Protein AF-0000000079467558 (afdb_homodimer)

Organism: NCBI:txid2803784

Solvent-accessible surface area (backbone atoms only — not comparable to full-atom values): 20948 Å² total; per-residue (Å²): 132,79,83,80,76,78,68,90,58,80,79,69,74,75,30,45,35,38,38,36,33,33,41,66,62,46,46,54,68,55,23,50,56,36,30,35,72,69,37,78,58,75,27,34,48,46,48,50,64,64,58,57,64,15,48,36,72,75,31,59,70,25,78,44,13,40,29,78,41,82,45,75,54,93,88,34,64,20,31,44,80,46,73,17,66,58,40,50,26,51,54,54,7,47,52,42,19,52,38,30,25,29,74,42,65,33,26,35,35,33,34,44,70,51,67,47,71,67,56,52,51,48,47,51,61,62,38,62,91,46,56,70,43,40,33,37,43,36,59,56,68,72,56,26,50,52,42,41,62,70,66,64,82,60,72,79,21,38,34,67,52,33,58,74,36,43,59,58,94,60,83,58,80,41,77,43,58,41,78,80,43,54,41,61,54,49,19,50,53,52,29,66,75,67,72,76,132,78,81,78,75,77,67,88,57,80,78,69,72,76,29,44,35,39,37,36,33,34,41,63,62,45,47,54,70,56,22,50,55,36,29,37,72,69,38,79,59,74,26,34,50,45,47,49,64,63,59,58,64,15,47,33,73,75,31,60,69,25,78,46,15,40,30,77,41,84,43,74,54,93,89,33,66,19,29,43,81,45,72,17,66,57,40,50,26,51,53,54,6,47,52,43,18,52,39,30,25,30,75,43,64,33,25,35,36,32,35,45,72,50,66,47,70,67,55,52,51,47,46,52,61,63,39,63,91,45,55,67,42,39,32,37,44,38,59,57,67,72,56,26,50,52,42,39,61,70,66,63,84,62,71,76,22,38,36,66,53,32,56,75,37,43,58,58,92,62,82,58,78,41,76,44,58,41,78,80,44,52,40,61,54,49,19,50,54,51,30,66,76,67,72,74

Secondary structure (DSSP, 8-state):
---------------EEEEEE--TTSSHHHHHHHHHHH-SS-EEEEEHHHHHTTS-GGGBTSTTSEEEEEEEETTEEEEEEEE-HHHHHHHHHHHHHHHHHHHTT-EEEEEE----HHHHHHHHHHTTTSEEEEEEEE--HHHHHHHHHHH-SS-TTHHHHHHTTSSTT---SEEEETTSS-HHHHHHHHHHHHT-/---------------EEEEEE--TTSSHHHHHHHHHHH-SS-EEEEEHHHHHTTS-GGGBTSTTSEEEEEEEETTEEEEEEEE-HHHHHHHHHHHHHHHHHHHTT-EEEEEE----HHHHHHHHHHTTTSEEEEEEEE--HHHHHHHHHHH-SS-TTHHHHHHTTSSTT---SEEEETTSS-HHHHHHHHHHHHT-

InterPro domains:
  IPR012853 Chloramphenicol phosphotransferase-like [PF07931] (15-193)
  IPR012853 Chloramphenicol phosphotransferase-like [PIRSF007531] (11-194)
  IPR027417 P-loop containing nucleoside triphosphate hydrolase [G3DSA:3.40.50.300] (13-193)
  IPR027417 P-loop containing nucleoside triphosphate hydrolase [SSF52540] (16-156)

Structure (mmCIF, N/CA/C/O backbone):
data_AF-0000000079467558-model_v1
#
loop_
_entity.id
_entity.type
_entity.pdbx_description
1 polymer 'AAA family ATPase'
#
loop_
_atom_site.group_PDB
_atom_site.id
_atom_site.type_symbol
_atom_site.label_atom_id
_atom_site.label_alt_id
_atom_site.label_comp_id
_atom_site.label_asym_id
_atom_site.label_entity_id
_atom_site.label_seq_id
_atom_site.pdbx_PDB_ins_code
_atom_site.Cartn_x
_atom_site.Cartn_y
_atom_site.Cartn_z
_atom_site.occupancy
_atom_site.B_iso_or_equiv
_atom_site.auth_seq_id
_atom_site.auth_comp_id
_atom_site.auth_asym_id
_atom_site.auth_atom_id
_atom_site.pdbx_PDB_model_num
ATOM 1 N N . MET A 1 1 ? -13.273 -10.57 45.125 1 27.06 1 MET A N 1
ATOM 2 C CA . MET A 1 1 ? -14.039 -10.391 43.906 1 27.06 1 MET A CA 1
ATOM 3 C C . MET A 1 1 ? -13.133 -10.523 42.688 1 27.06 1 MET A C 1
ATOM 5 O O . MET A 1 1 ? -12.117 -9.828 42.594 1 27.06 1 MET A O 1
ATOM 9 N N . ALA A 1 2 ? -13.188 -11.695 42.031 1 32.03 2 ALA A N 1
ATOM 10 C CA . ALA A 1 2 ? -12.211 -12.109 41.031 1 32.03 2 ALA A CA 1
ATOM 11 C C . ALA A 1 2 ? -12.188 -11.148 39.844 1 32.03 2 ALA A C 1
ATOM 13 O O . ALA A 1 2 ? -13.234 -10.648 39.438 1 32.03 2 ALA A O 1
ATOM 14 N N . PRO A 1 3 ? -11.094 -10.562 39.406 1 28.88 3 PRO A N 1
ATOM 15 C CA . PRO A 1 3 ? -11.125 -9.477 38.406 1 28.88 3 PRO A CA 1
ATOM 16 C C . PRO A 1 3 ? -11.773 -9.883 37.094 1 28.88 3 PRO A C 1
ATOM 18 O O . PRO A 1 3 ? -11.734 -11.062 36.719 1 28.88 3 PRO A O 1
ATOM 21 N N . VAL A 1 4 ? -12.914 -9.32 36.594 1 28.91 4 VAL A N 1
ATOM 22 C CA . VAL A 1 4 ? -13.703 -9.531 35.375 1 28.91 4 VAL A CA 1
ATOM 23 C C . VAL A 1 4 ? -12.82 -9.367 34.156 1 28.91 4 VAL A C 1
ATOM 25 O O . VAL A 1 4 ? -12.148 -8.344 34 1 28.91 4 VAL A O 1
ATOM 28 N N . GLU A 1 5 ? -12.188 -10.398 33.5 1 32.56 5 GLU A N 1
ATOM 29 C CA . GLU A 1 5 ? -11.5 -10.477 32.219 1 32.56 5 GLU A CA 1
ATOM 30 C C . GLU A 1 5 ? -12.312 -9.812 31.125 1 32.56 5 GLU A C 1
ATOM 32 O O . GLU A 1 5 ? -13.461 -10.18 30.891 1 32.56 5 GLU A O 1
ATOM 37 N N . VAL A 1 6 ? -12.266 -8.586 30.969 1 29.3 6 VAL A N 1
ATOM 38 C CA . VAL A 1 6 ? -12.953 -7.895 29.875 1 29.3 6 VAL A CA 1
ATOM 39 C C . VAL A 1 6 ? -12.766 -8.672 28.578 1 29.3 6 VAL A C 1
ATOM 41 O O . VAL A 1 6 ? -11.641 -8.852 28.109 1 29.3 6 VAL A O 1
ATOM 44 N N . SER A 1 7 ? -13.508 -9.75 28.234 1 31.69 7 SER A N 1
ATOM 45 C CA . SER A 1 7 ? -13.75 -10.453 26.984 1 31.69 7 SER A CA 1
ATOM 46 C C . SER A 1 7 ? -13.844 -9.477 25.812 1 31.69 7 SER A C 1
ATOM 48 O O . SER A 1 7 ? -14.797 -8.695 25.719 1 31.69 7 SER A O 1
ATOM 50 N N . THR A 1 8 ? -12.953 -8.516 25.625 1 35.88 8 THR A N 1
ATOM 51 C CA . THR A 1 8 ? -13.016 -7.727 24.406 1 35.88 8 THR A CA 1
ATOM 52 C C . THR A 1 8 ? -13.625 -8.539 23.266 1 35.88 8 THR A C 1
ATOM 54 O O . THR A 1 8 ? -12.906 -9.094 22.438 1 35.88 8 THR A O 1
ATOM 57 N N . LYS A 1 9 ? -14.539 -9.539 23.344 1 32.41 9 LYS A N 1
ATOM 58 C CA . LYS A 1 9 ? -15.375 -10.648 22.891 1 32.41 9 LYS A CA 1
ATOM 59 C C . LYS A 1 9 ? -16.25 -10.25 21.703 1 32.41 9 LYS A C 1
ATOM 61 O O . LYS A 1 9 ? -17.234 -10.922 21.391 1 32.41 9 LYS A O 1
ATOM 66 N N . LEU A 1 10 ? -16.562 -8.93 21.422 1 36.34 10 LEU A N 1
ATOM 67 C CA . LEU A 1 10 ? -17.578 -8.828 20.391 1 36.34 10 LEU A CA 1
ATOM 68 C C . LEU A 1 10 ? -17.234 -9.727 19.203 1 36.34 10 LEU A C 1
ATOM 70 O O . LEU A 1 10 ? -16.078 -9.758 18.766 1 36.34 10 LEU A O 1
ATOM 74 N N . GLY A 1 11 ? -17.922 -10.805 18.703 1 42.41 11 GLY A N 1
ATOM 75 C CA . GLY A 1 11 ? -18.047 -11.836 17.688 1 42.41 11 GLY A CA 1
ATOM 76 C C . GLY A 1 11 ? -17.5 -11.406 16.344 1 42.41 11 GLY A C 1
ATOM 77 O O . GLY A 1 11 ? -18 -11.844 15.297 1 42.41 11 GLY A O 1
ATOM 78 N N . ALA A 1 12 ? -16.906 -10.289 16.25 1 55.78 12 ALA A N 1
ATOM 79 C CA . ALA A 1 12 ? -16.562 -9.812 14.922 1 55.78 12 ALA A CA 1
ATOM 80 C C . ALA A 1 12 ? -15.812 -10.883 14.125 1 55.78 12 ALA A C 1
ATOM 82 O O . ALA A 1 12 ? -14.977 -11.602 14.672 1 55.78 12 ALA A O 1
ATOM 83 N N . MET A 1 13 ? -16.516 -11.461 13.133 1 65.31 13 MET A N 1
ATOM 84 C CA . MET A 1 13 ? -15.977 -12.453 12.203 1 65.31 13 MET A CA 1
ATOM 85 C C . MET A 1 13 ? -14.516 -12.156 11.875 1 65.31 13 MET A C 1
ATOM 87 O O . MET A 1 13 ? -14.141 -11.008 11.656 1 65.31 13 MET A O 1
ATOM 91 N N . PRO A 1 14 ? -13.664 -13.078 12.32 1 85.75 14 PRO A N 1
ATOM 92 C CA . PRO A 1 14 ? -12.258 -12.891 11.938 1 85.75 14 PRO A CA 1
ATOM 93 C C . PRO A 1 14 ? -12.102 -12.414 10.5 1 85.75 14 PRO A C 1
ATOM 95 O O . PRO A 1 14 ? -12.938 -12.711 9.648 1 85.75 14 PRO A O 1
ATOM 98 N N . ALA A 1 15 ? -11.141 -11.562 10.297 1 93.56 15 ALA A N 1
ATOM 99 C CA . ALA A 1 15 ? -10.867 -11.039 8.961 1 93.56 15 ALA A CA 1
ATOM 100 C C . ALA A 1 15 ? -10.625 -12.18 7.969 1 93.56 15 ALA A C 1
ATOM 102 O O . ALA A 1 15 ? -9.953 -13.164 8.289 1 93.56 15 ALA A O 1
ATOM 103 N N . GLN A 1 16 ? -11.242 -12.086 6.871 1 95.56 16 GLN A N 1
ATOM 104 C CA . GLN A 1 16 ? -10.992 -12.992 5.754 1 95.56 16 GLN A CA 1
ATOM 105 C C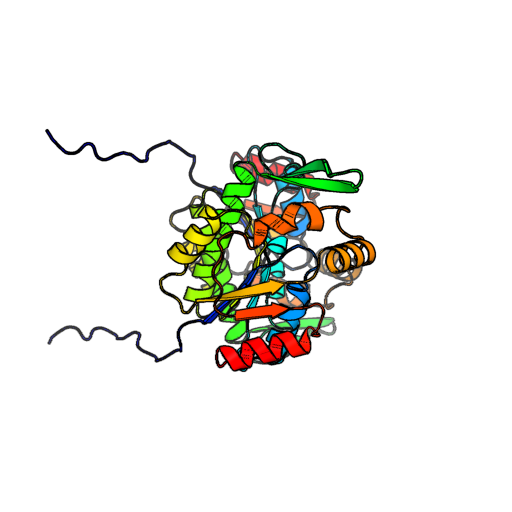 . GLN A 1 16 ? -9.93 -12.43 4.812 1 95.56 16 GLN A C 1
ATOM 107 O O . GLN A 1 16 ? -9.977 -11.25 4.449 1 95.56 16 GLN A O 1
ATOM 112 N N . ILE A 1 17 ? -8.961 -13.359 4.477 1 98.44 17 ILE A N 1
ATOM 113 C CA . ILE A 1 17 ? -7.902 -12.969 3.553 1 98.44 17 ILE A CA 1
ATOM 114 C C . ILE A 1 17 ? -7.914 -13.898 2.338 1 98.44 17 ILE A C 1
ATOM 116 O O . ILE A 1 17 ? -7.82 -15.117 2.477 1 98.44 17 ILE A O 1
ATOM 120 N N . ILE A 1 18 ? -8.078 -13.312 1.15 1 98.69 18 ILE A N 1
ATOM 121 C CA . ILE A 1 18 ? -7.969 -14.047 -0.107 1 98.69 18 ILE A CA 1
ATOM 122 C C . ILE A 1 18 ? -6.672 -13.664 -0.812 1 98.69 18 ILE A C 1
ATOM 124 O O . ILE A 1 18 ? -6.414 -12.484 -1.059 1 98.69 18 ILE A O 1
ATOM 128 N N . ILE A 1 19 ? -5.848 -14.609 -1.122 1 98.75 19 ILE A N 1
ATOM 129 C CA . ILE A 1 19 ? -4.613 -14.383 -1.869 1 98.75 19 ILE A CA 1
ATOM 130 C C . ILE A 1 19 ? -4.777 -14.891 -3.301 1 98.75 19 ILE A C 1
ATOM 132 O O . ILE A 1 19 ? -4.996 -16.078 -3.525 1 98.75 19 ILE A O 1
ATOM 136 N N . LEU A 1 20 ? -4.719 -14 -4.238 1 98.88 20 LEU A N 1
ATOM 137 C CA . LEU A 1 20 ? -4.672 -14.344 -5.656 1 98.88 20 LEU A CA 1
ATOM 138 C C . LEU A 1 20 ? -3.229 -14.477 -6.133 1 98.88 20 LEU A C 1
ATOM 140 O O . LEU A 1 20 ? -2.459 -13.516 -6.078 1 98.88 20 LEU A O 1
ATOM 144 N N . ASN A 1 21 ? -2.877 -15.664 -6.566 1 98.69 21 ASN A N 1
ATOM 145 C CA . ASN A 1 21 ? -1.558 -15.914 -7.133 1 98.69 21 ASN A CA 1
ATOM 146 C C . ASN A 1 21 ? -1.646 -16.297 -8.609 1 98.69 21 ASN A C 1
ATOM 148 O O . ASN A 1 21 ? -2.549 -17.031 -9.008 1 98.69 21 ASN A O 1
ATOM 152 N N . GLY A 1 22 ? -0.788 -15.789 -9.398 1 98.25 22 GLY A N 1
ATOM 153 C CA . GLY A 1 22 ? -0.734 -16.078 -10.82 1 98.25 22 GLY A CA 1
ATOM 154 C C . GLY A 1 22 ? 0.3 -15.25 -11.562 1 98.25 22 GLY A C 1
ATOM 155 O O . GLY A 1 22 ? 0.778 -14.242 -11.039 1 98.25 22 GLY A O 1
ATOM 156 N N . VAL A 1 23 ? 0.539 -15.719 -12.773 1 96.62 23 VAL A N 1
ATOM 157 C CA . VAL A 1 23 ? 1.509 -15.07 -13.656 1 96.62 23 VAL A CA 1
ATOM 158 C C . VAL A 1 23 ? 1.012 -13.68 -14.039 1 96.62 23 VAL A C 1
ATOM 160 O O . VAL A 1 23 ? -0.193 -13.422 -14.016 1 96.62 23 VAL A O 1
ATOM 163 N N . GLY A 1 24 ? 2.025 -12.742 -14.297 1 95.5 24 GLY A N 1
ATOM 164 C CA . GLY A 1 24 ? 1.641 -11.445 -14.82 1 95.5 24 GLY A CA 1
ATOM 165 C C . GLY A 1 24 ? 0.683 -11.531 -15.992 1 95.5 24 GLY A C 1
ATOM 166 O O . GLY A 1 24 ? 0.851 -12.375 -16.875 1 95.5 24 GLY A O 1
ATOM 167 N N . SER A 1 25 ? -0.364 -10.641 -15.969 1 96.19 25 SER A N 1
ATOM 168 C CA . SER A 1 25 ? -1.334 -10.508 -17.047 1 96.19 25 SER A CA 1
ATOM 169 C C . SER A 1 25 ? -2.375 -11.625 -17 1 96.19 25 SER A C 1
ATOM 171 O O . SER A 1 25 ? -3.174 -11.773 -17.922 1 96.19 25 SER A O 1
ATOM 173 N N . VAL A 1 26 ? -2.422 -12.414 -15.906 1 97.88 26 VAL A N 1
ATOM 174 C CA . VAL A 1 26 ? -3.354 -13.531 -15.812 1 97.88 26 VAL A CA 1
ATOM 175 C C . VAL A 1 26 ? -4.734 -13.023 -15.398 1 97.88 26 VAL A C 1
ATOM 177 O O . VAL A 1 26 ? -5.723 -13.758 -15.492 1 97.88 26 VAL A O 1
ATOM 180 N N . GLY A 1 27 ? -4.828 -11.789 -14.805 1 97.62 27 GLY A N 1
ATOM 181 C CA . GLY A 1 27 ? -6.113 -11.211 -14.445 1 97.62 27 GLY A CA 1
ATOM 182 C C . GLY A 1 27 ? -6.289 -11.031 -12.953 1 97.62 27 GLY A C 1
ATOM 183 O O . GLY A 1 27 ? -7.418 -10.961 -12.461 1 97.62 27 GLY A O 1
ATOM 184 N N . LYS A 1 28 ? -5.273 -10.953 -12.172 1 98.5 28 LYS A N 1
ATOM 185 C CA . LYS A 1 28 ? -5.344 -10.836 -10.719 1 98.5 28 LYS A CA 1
ATOM 186 C C . LYS A 1 28 ? -6.027 -9.531 -10.312 1 98.5 28 LYS A C 1
ATOM 188 O O . LYS A 1 28 ? -6.984 -9.547 -9.539 1 98.5 28 LYS A O 1
ATOM 193 N N . THR A 1 29 ? -5.559 -8.406 -10.891 1 97.62 29 THR A N 1
ATOM 194 C CA . THR A 1 29 ? -6.082 -7.094 -10.531 1 97.62 29 THR A CA 1
ATOM 195 C C . THR A 1 29 ? -7.555 -6.977 -10.906 1 97.62 29 THR A C 1
ATOM 197 O O . THR A 1 29 ? -8.375 -6.531 -10.102 1 97.62 29 THR A O 1
ATOM 200 N N . SER A 1 30 ? -7.891 -7.398 -12.133 1 98 30 SER A N 1
ATOM 201 C CA . SER A 1 30 ? -9.273 -7.344 -12.594 1 98 30 SER A CA 1
ATOM 202 C C . SER A 1 30 ? -10.18 -8.219 -11.727 1 98 30 SER A C 1
ATOM 204 O O . SER A 1 30 ? -11.305 -7.824 -11.398 1 98 30 SER A O 1
ATOM 206 N N . THR A 1 31 ? -9.688 -9.367 -11.375 1 98.75 31 THR A N 1
ATOM 207 C CA . THR A 1 31 ? -10.461 -10.266 -10.523 1 98.75 31 THR A CA 1
ATOM 208 C C . THR A 1 31 ? -10.664 -9.648 -9.141 1 98.75 31 THR A C 1
ATOM 210 O O . THR A 1 31 ? -11.766 -9.711 -8.586 1 98.75 31 THR A O 1
ATOM 213 N N . ALA A 1 32 ? -9.625 -9.102 -8.562 1 98.75 32 ALA A N 1
ATOM 214 C CA . ALA A 1 32 ? -9.711 -8.461 -7.254 1 98.75 32 ALA A CA 1
ATOM 215 C C . ALA A 1 32 ? -10.766 -7.352 -7.258 1 98.75 32 ALA A C 1
ATOM 217 O O . ALA A 1 32 ? -11.602 -7.277 -6.355 1 98.75 32 ALA A O 1
ATOM 218 N N . ARG A 1 33 ? -10.766 -6.531 -8.273 1 98.25 33 ARG A N 1
ATOM 219 C CA . ARG A 1 33 ? -11.711 -5.422 -8.375 1 98.25 33 ARG A CA 1
ATOM 220 C C . ARG A 1 33 ? -13.141 -5.93 -8.516 1 98.25 33 ARG A C 1
ATOM 222 O O . ARG A 1 33 ? -14.062 -5.379 -7.914 1 98.25 33 ARG A O 1
ATOM 229 N N . ALA A 1 34 ? -13.25 -6.953 -9.352 1 98.69 34 ALA A N 1
ATOM 230 C CA . ALA A 1 34 ? -14.57 -7.547 -9.523 1 98.69 34 ALA A CA 1
ATOM 231 C C . ALA A 1 34 ? -15.094 -8.109 -8.203 1 98.69 34 ALA A C 1
ATOM 233 O O . ALA A 1 34 ? -16.281 -7.957 -7.879 1 98.69 34 ALA A O 1
ATOM 234 N N . LEU A 1 35 ? -14.227 -8.773 -7.457 1 98.62 35 LEU A N 1
ATOM 235 C CA . LEU A 1 35 ? -14.633 -9.352 -6.18 1 98.62 35 LEU A CA 1
ATOM 236 C C . LEU A 1 35 ? -15.039 -8.258 -5.195 1 98.62 35 LEU A C 1
ATOM 238 O O . LEU A 1 35 ? -15.992 -8.422 -4.434 1 98.62 35 LEU A O 1
ATOM 242 N N . GLN A 1 36 ? -14.328 -7.137 -5.156 1 98.19 36 GLN A N 1
ATOM 243 C CA . GLN A 1 36 ? -14.664 -6 -4.305 1 98.19 36 GLN A CA 1
ATOM 244 C C . GLN A 1 36 ? -16.094 -5.543 -4.535 1 98.19 36 GLN A C 1
ATOM 246 O O . GLN A 1 36 ? -16.75 -5.043 -3.619 1 98.19 36 GLN A O 1
ATOM 251 N N . GLN A 1 37 ? -16.578 -5.742 -5.727 1 97.38 37 GLN A N 1
ATOM 252 C CA . GLN A 1 37 ? -17.891 -5.215 -6.113 1 97.38 37 GLN A CA 1
ATOM 253 C C . GLN A 1 37 ? -19.016 -6.105 -5.594 1 97.38 37 GLN A C 1
ATOM 255 O O . GLN A 1 37 ? -20.125 -5.629 -5.34 1 97.38 37 GLN A O 1
ATOM 260 N N . ILE A 1 38 ? -18.719 -7.336 -5.441 1 97.31 38 ILE A N 1
ATOM 261 C CA . ILE A 1 38 ? -19.844 -8.227 -5.234 1 97.31 38 ILE A CA 1
ATOM 262 C C . ILE A 1 38 ? -19.781 -8.82 -3.828 1 97.31 38 ILE A C 1
ATOM 264 O O . ILE A 1 38 ? -20.75 -9.414 -3.352 1 97.31 38 ILE A O 1
ATOM 268 N N . CYS A 1 39 ? -18.672 -8.703 -3.139 1 95.44 39 CYS A N 1
ATOM 269 C CA . CYS A 1 39 ? -18.547 -9.281 -1.806 1 95.44 39 CYS A CA 1
ATOM 270 C C . CYS A 1 39 ? -19.469 -8.586 -0.815 1 95.44 39 CYS A C 1
ATOM 272 O O . CYS A 1 39 ? -19.672 -7.371 -0.901 1 95.44 39 CYS A O 1
ATOM 274 N N . ALA A 1 40 ? -19.938 -9.344 0.159 1 91.69 40 ALA A N 1
ATOM 275 C CA . ALA A 1 40 ? -20.875 -8.82 1.147 1 91.69 40 ALA A CA 1
ATOM 276 C C . ALA A 1 40 ? -20.203 -7.809 2.064 1 91.69 40 ALA A C 1
ATOM 278 O O . ALA A 1 40 ? -20.828 -6.844 2.504 1 91.69 40 ALA A O 1
ATOM 279 N N . HIS A 1 41 ? -19 -8.07 2.402 1 93.75 41 HIS A N 1
ATOM 280 C CA . HIS A 1 41 ? -18.219 -7.129 3.199 1 93.75 41 HIS A CA 1
ATOM 281 C C . HIS A 1 41 ? -17.172 -6.43 2.348 1 93.75 41 HIS A C 1
ATOM 283 O O . HIS A 1 41 ? -16.672 -7.004 1.373 1 93.75 41 HIS A O 1
ATOM 289 N N . PRO A 1 42 ? -16.812 -5.207 2.73 1 96.5 42 PRO A N 1
ATOM 290 C CA . PRO A 1 42 ? -15.766 -4.516 1.981 1 96.5 42 PRO A CA 1
ATOM 291 C C . PRO A 1 42 ? -14.414 -5.215 2.08 1 96.5 42 PRO A C 1
ATOM 293 O O . PRO A 1 42 ? -13.977 -5.574 3.176 1 96.5 42 PRO A O 1
ATOM 296 N N . LEU A 1 43 ? -13.82 -5.43 0.976 1 98.06 43 LEU A N 1
ATOM 297 C CA . LEU A 1 43 ? -12.477 -5.992 0.884 1 98.06 43 LEU A CA 1
ATOM 298 C C . LEU A 1 43 ? -11.469 -4.918 0.502 1 98.06 43 LEU A C 1
ATOM 300 O O . LEU A 1 43 ? -11.656 -4.203 -0.485 1 98.06 43 LEU A O 1
ATOM 304 N N . LEU A 1 44 ? -10.43 -4.773 1.294 1 98.69 44 LEU A N 1
ATOM 305 C CA . LEU A 1 44 ? -9.305 -3.975 0.817 1 98.69 44 LEU A CA 1
ATOM 306 C C . LEU A 1 44 ? -8.492 -4.746 -0.216 1 98.69 44 LEU A C 1
ATOM 308 O O . LEU A 1 44 ? -8.188 -5.926 -0.02 1 98.69 44 LEU A O 1
ATOM 312 N N . HIS A 1 45 ? -8.203 -4.125 -1.313 1 98.81 45 HIS A N 1
ATOM 313 C CA . HIS A 1 45 ? -7.316 -4.715 -2.312 1 98.81 45 HIS A CA 1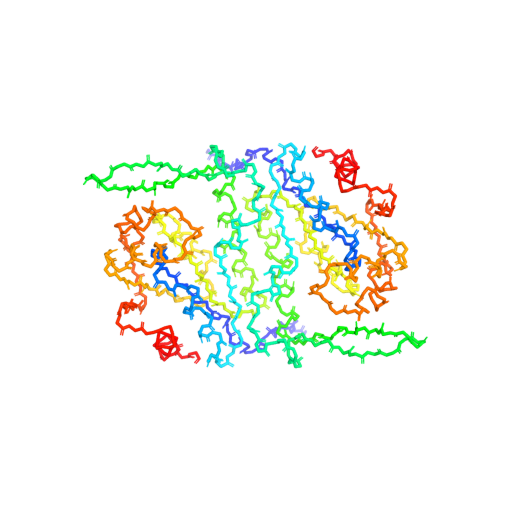
ATOM 314 C C . HIS A 1 45 ? -5.859 -4.352 -2.045 1 98.81 45 HIS A C 1
ATOM 316 O O . HIS A 1 45 ? -5.473 -3.189 -2.18 1 98.81 45 HIS A O 1
ATOM 322 N N . VAL A 1 46 ? -5.07 -5.309 -1.659 1 98.75 46 VAL A N 1
ATOM 323 C CA . VAL A 1 46 ? -3.639 -5.145 -1.441 1 98.75 46 VAL A CA 1
ATOM 324 C C . VAL A 1 46 ? -2.865 -5.738 -2.617 1 98.75 46 VAL A C 1
ATOM 326 O O . VAL A 1 46 ? -2.816 -6.957 -2.783 1 98.75 46 VAL A O 1
ATOM 329 N N . SER A 1 47 ? -2.25 -4.883 -3.359 1 98.25 47 SER A N 1
ATOM 330 C CA . SER A 1 47 ? -1.515 -5.32 -4.539 1 98.25 47 SER A CA 1
ATOM 331 C C . SER A 1 47 ? -0.01 -5.297 -4.293 1 98.25 47 SER A C 1
ATOM 333 O O . SER A 1 47 ? 0.524 -4.32 -3.768 1 98.25 47 SER A O 1
ATOM 335 N N . MET A 1 48 ? 0.656 -6.352 -4.641 1 97.12 48 MET A N 1
ATOM 336 C CA . MET A 1 48 ? 2.113 -6.383 -4.559 1 97.12 48 MET A CA 1
ATOM 337 C C . MET A 1 48 ? 2.729 -5.195 -5.289 1 97.12 48 MET A C 1
ATOM 339 O O . MET A 1 48 ? 3.689 -4.594 -4.809 1 97.12 48 MET A O 1
ATOM 343 N N . ASP A 1 49 ? 2.176 -4.766 -6.387 1 94.69 49 ASP A N 1
ATOM 344 C CA . ASP A 1 49 ? 2.699 -3.656 -7.176 1 94.69 49 ASP A CA 1
ATOM 345 C C . ASP A 1 49 ? 2.67 -2.354 -6.383 1 94.69 49 ASP A C 1
ATOM 347 O O . ASP A 1 49 ? 3.543 -1.499 -6.543 1 94.69 49 ASP A O 1
ATOM 351 N N . ALA A 1 50 ? 1.652 -2.197 -5.559 1 96.62 50 ALA A N 1
ATOM 352 C CA . ALA A 1 50 ? 1.578 -1 -4.727 1 96.62 50 ALA A CA 1
ATOM 353 C C . ALA A 1 50 ? 2.764 -0.923 -3.768 1 96.62 50 ALA A C 1
ATOM 355 O O . ALA A 1 50 ? 3.24 0.168 -3.447 1 96.62 50 ALA A O 1
ATOM 356 N N . PHE A 1 51 ? 3.211 -2.043 -3.293 1 97.81 51 PHE A N 1
ATOM 357 C CA . PHE A 1 51 ? 4.355 -2.066 -2.391 1 97.81 51 PHE A CA 1
ATOM 358 C C . PHE A 1 51 ? 5.656 -1.888 -3.162 1 97.81 51 PHE A C 1
ATOM 360 O O . PHE A 1 51 ? 6.609 -1.291 -2.654 1 97.81 51 PHE A O 1
ATOM 367 N N . LEU A 1 52 ? 5.73 -2.404 -4.414 1 96.31 52 LEU A N 1
ATOM 368 C CA . LEU A 1 52 ? 6.875 -2.113 -5.273 1 96.31 52 LEU A CA 1
ATOM 369 C C . LEU A 1 52 ? 7.012 -0.612 -5.504 1 96.31 52 LEU A C 1
ATOM 371 O O . LEU A 1 52 ? 8.125 -0.084 -5.523 1 96.31 52 LEU A O 1
ATOM 375 N N . ASP A 1 53 ? 5.895 -0.017 -5.586 1 96.25 53 ASP A N 1
ATOM 376 C CA . ASP A 1 53 ? 5.879 1.414 -5.875 1 96.25 53 ASP A CA 1
ATOM 377 C C . ASP A 1 53 ? 6.406 2.219 -4.691 1 96.25 53 ASP A C 1
ATOM 379 O O . ASP A 1 53 ? 6.699 3.408 -4.824 1 96.25 53 ASP A O 1
ATOM 383 N N . MET A 1 54 ? 6.52 1.621 -3.57 1 98.38 54 MET A N 1
ATOM 384 C CA . MET A 1 54 ? 7.062 2.311 -2.402 1 98.38 54 MET A CA 1
ATOM 385 C C . MET A 1 54 ? 8.578 2.447 -2.508 1 98.38 54 MET A C 1
ATOM 387 O O . MET A 1 54 ? 9.18 3.279 -1.828 1 98.38 54 MET A O 1
ATOM 391 N N . LEU A 1 55 ? 9.227 1.593 -3.295 1 98.06 55 LEU A N 1
ATOM 392 C CA . LEU A 1 55 ? 10.68 1.59 -3.416 1 98.06 55 LEU A CA 1
ATOM 393 C C . LEU A 1 55 ? 11.172 2.873 -4.074 1 98.06 55 LEU A C 1
ATOM 395 O O . LEU A 1 55 ? 10.516 3.408 -4.973 1 98.06 55 LEU A O 1
ATOM 399 N N . PRO A 1 56 ? 12.367 3.34 -3.641 1 97.44 56 PRO A N 1
ATOM 400 C CA . PRO A 1 56 ? 12.984 4.41 -4.43 1 97.44 56 PRO A CA 1
ATOM 401 C C . PRO A 1 56 ? 13.219 4.012 -5.883 1 97.44 56 PRO A C 1
ATOM 403 O O . PRO A 1 56 ? 13.594 2.869 -6.16 1 97.44 56 PRO A O 1
ATOM 406 N N . PRO A 1 57 ? 13 4.941 -6.719 1 95.5 57 PRO A N 1
ATOM 407 C CA . PRO A 1 57 ? 13.227 4.637 -8.133 1 95.5 57 PRO A CA 1
ATOM 408 C C . PRO A 1 57 ? 14.609 4.035 -8.391 1 95.5 57 PRO A C 1
ATOM 410 O O . PRO A 1 57 ? 14.75 3.166 -9.258 1 95.5 57 PRO A O 1
ATOM 413 N N . ALA A 1 58 ? 15.586 4.406 -7.641 1 96.25 58 ALA A N 1
ATOM 414 C CA . ALA A 1 58 ? 16.969 3.957 -7.832 1 96.25 58 ALA A CA 1
ATOM 415 C C . ALA A 1 58 ? 17.094 2.461 -7.562 1 96.25 58 ALA A C 1
ATOM 417 O O . ALA A 1 58 ? 18.109 1.851 -7.906 1 96.25 58 ALA A O 1
ATOM 418 N N . MET A 1 59 ? 16.078 1.874 -6.934 1 97.19 59 MET A N 1
ATOM 419 C CA . MET A 1 59 ? 16.141 0.457 -6.59 1 97.19 59 MET A CA 1
ATOM 420 C C . MET A 1 59 ? 15.766 -0.412 -7.785 1 97.19 59 MET A C 1
ATOM 422 O O . MET A 1 59 ? 15.984 -1.624 -7.773 1 97.19 59 MET A O 1
ATOM 426 N N . PHE A 1 60 ? 15.172 0.198 -8.797 1 95.5 60 PHE A N 1
ATOM 427 C CA . PHE A 1 60 ? 14.883 -0.519 -10.031 1 95.5 60 PHE A CA 1
ATOM 428 C C . PHE A 1 60 ? 16.109 -0.561 -10.93 1 95.5 60 PHE A C 1
ATOM 430 O O . PHE A 1 60 ? 16.609 0.482 -11.359 1 95.5 60 PHE A O 1
ATOM 437 N N . GLY A 1 61 ? 16.578 -1.713 -11.172 1 95.19 61 GLY A N 1
ATOM 438 C CA . GLY A 1 61 ? 17.812 -1.896 -11.93 1 95.19 61 GLY A CA 1
ATOM 439 C C . GLY A 1 61 ? 19.047 -1.996 -11.055 1 95.19 61 GLY A C 1
ATOM 440 O O . GLY A 1 61 ? 20.156 -2.135 -11.555 1 95.19 61 GLY A O 1
ATOM 441 N N . HIS A 1 62 ? 18.812 -1.898 -9.766 1 96.19 62 HIS A N 1
ATOM 442 C CA . HIS A 1 62 ? 19.906 -1.987 -8.805 1 96.19 62 HIS A CA 1
ATOM 443 C C . HIS A 1 62 ? 19.984 -3.377 -8.188 1 96.19 62 HIS A C 1
ATOM 445 O O . HIS A 1 62 ? 18.953 -3.982 -7.879 1 96.19 62 HIS A O 1
ATOM 451 N N . ALA A 1 63 ? 21.156 -3.852 -7.855 1 96.38 63 ALA A N 1
ATOM 452 C CA . ALA A 1 63 ? 21.375 -5.199 -7.336 1 96.38 63 ALA A CA 1
ATOM 453 C C . ALA A 1 63 ? 20.688 -5.383 -5.984 1 96.38 63 ALA A C 1
ATOM 455 O O . ALA A 1 63 ? 20.266 -6.488 -5.641 1 96.38 63 ALA A O 1
ATOM 456 N N . ASP A 1 64 ? 20.516 -4.289 -5.234 1 96.69 64 ASP A N 1
ATOM 457 C CA . ASP A 1 64 ? 19.859 -4.379 -3.93 1 96.69 64 ASP A CA 1
ATOM 458 C C . ASP A 1 64 ? 18.344 -4.352 -4.066 1 96.69 64 ASP A C 1
ATOM 460 O O . ASP A 1 64 ? 17.625 -4.664 -3.117 1 96.69 64 ASP A O 1
ATOM 464 N N . GLY A 1 65 ? 17.922 -3.865 -5.219 1 97.69 65 GLY A N 1
ATOM 465 C CA . GLY A 1 65 ? 16.5 -3.711 -5.473 1 97.69 65 GLY A CA 1
ATOM 466 C C . GLY A 1 65 ? 15.945 -4.77 -6.41 1 97.69 65 GLY A C 1
ATOM 467 O O . GLY A 1 65 ? 16.078 -5.965 -6.156 1 97.69 65 GLY A O 1
ATOM 468 N N . LEU A 1 66 ? 15.422 -4.406 -7.484 1 96.44 6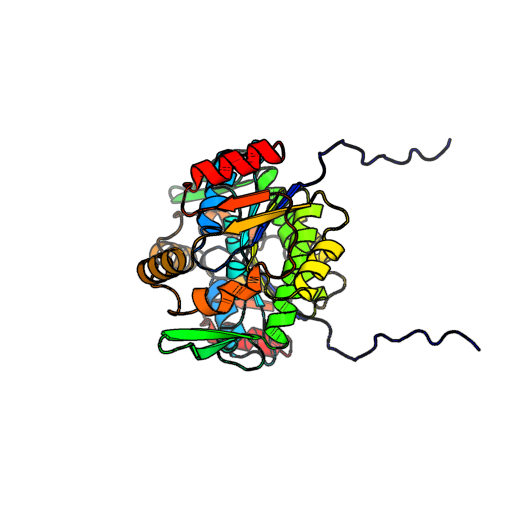6 LEU A N 1
ATOM 469 C CA . LEU A 1 66 ? 14.758 -5.246 -8.477 1 96.44 66 LEU A CA 1
ATOM 470 C C . LEU A 1 66 ? 15.422 -5.102 -9.844 1 96.44 66 LEU A C 1
ATOM 472 O O . LEU A 1 66 ? 15.508 -3.996 -10.383 1 96.44 66 LEU A O 1
ATOM 476 N N . VAL A 1 67 ? 15.828 -6.246 -10.328 1 96.06 67 VAL A N 1
ATOM 477 C CA . VAL A 1 67 ? 16.484 -6.234 -11.633 1 96.06 67 VAL A CA 1
ATOM 478 C C . VAL A 1 67 ? 15.742 -7.141 -12.602 1 96.06 67 VAL A C 1
ATOM 480 O O . VAL A 1 67 ? 15.375 -8.266 -12.25 1 96.06 67 VAL A O 1
ATOM 483 N N . PHE A 1 68 ? 15.461 -6.602 -13.758 1 92.81 68 PHE A N 1
ATOM 484 C CA . PHE A 1 68 ? 14.938 -7.383 -14.875 1 92.81 68 PHE A CA 1
ATOM 485 C C . PHE A 1 68 ? 16.047 -7.723 -15.867 1 92.81 68 PHE A C 1
ATOM 487 O O . PHE A 1 68 ? 16.719 -6.828 -16.391 1 92.81 68 PHE A O 1
ATOM 494 N N . GLU A 1 69 ? 16.234 -8.938 -16.047 1 93.12 69 GLU A N 1
ATOM 495 C CA . GLU A 1 69 ? 17.266 -9.398 -16.953 1 93.12 69 GLU A CA 1
ATOM 496 C C . GLU A 1 69 ? 16.672 -9.984 -18.234 1 93.12 69 GLU A C 1
ATOM 498 O O . GLU A 1 69 ? 15.867 -10.922 -18.172 1 93.12 69 GLU A O 1
ATOM 503 N N . THR A 1 70 ? 17.078 -9.391 -19.281 1 91.06 70 THR A N 1
ATOM 504 C CA . THR A 1 70 ? 16.625 -9.906 -20.562 1 91.06 70 THR A CA 1
ATOM 505 C C . THR A 1 70 ? 17.328 -11.219 -20.906 1 91.06 70 THR A C 1
ATOM 507 O O . THR A 1 70 ? 18.562 -11.297 -20.844 1 91.06 70 THR A O 1
ATOM 510 N N . LEU A 1 71 ? 16.5 -12.156 -21.172 1 92.38 71 LEU A N 1
ATOM 511 C CA . LEU A 1 71 ? 17 -13.469 -21.562 1 92.38 71 LEU A CA 1
ATOM 512 C C . LEU A 1 71 ? 16.391 -13.922 -22.875 1 92.38 71 LEU A C 1
ATOM 514 O O . LEU A 1 71 ? 15.578 -13.195 -23.469 1 92.38 71 LEU A O 1
ATOM 518 N N . ASP A 1 72 ? 16.938 -14.938 -23.406 1 87.69 72 ASP A N 1
ATOM 519 C CA . ASP A 1 72 ? 16.391 -15.625 -24.562 1 87.69 72 ASP A CA 1
ATOM 520 C C . ASP A 1 72 ? 15.977 -17.047 -24.219 1 87.69 72 ASP A C 1
ATOM 522 O O . ASP A 1 72 ? 16.766 -17.812 -23.656 1 87.69 72 ASP A O 1
ATOM 526 N N . ASP A 1 73 ? 14.734 -17.281 -24.453 1 86.69 73 ASP A N 1
ATOM 527 C CA . ASP A 1 73 ? 14.188 -18.625 -24.219 1 86.69 73 ASP A CA 1
ATOM 528 C C . ASP A 1 73 ? 13.75 -19.266 -25.516 1 86.69 73 ASP A C 1
ATOM 530 O O . ASP A 1 73 ? 12.602 -19.125 -25.938 1 86.69 73 ASP A O 1
ATOM 534 N N . GLY A 1 74 ? 14.617 -20.078 -26.078 1 86.62 74 GLY A N 1
ATOM 535 C CA . GLY A 1 74 ? 14.312 -20.766 -27.328 1 86.62 74 GLY A CA 1
ATOM 536 C C . GLY A 1 74 ? 13.969 -19.812 -28.469 1 86.62 74 GLY A C 1
ATOM 537 O O . GLY A 1 74 ? 13.023 -20.062 -29.219 1 86.62 74 GLY A O 1
ATOM 538 N N . GLY A 1 75 ? 14.594 -18.703 -28.547 1 85.94 75 GLY A N 1
ATOM 539 C CA . GLY A 1 75 ? 14.383 -17.75 -29.625 1 85.94 75 GLY A CA 1
ATOM 540 C C . GLY A 1 75 ? 13.32 -16.719 -29.297 1 85.94 75 GLY A C 1
ATOM 541 O O . GLY A 1 75 ? 13.023 -15.844 -30.125 1 85.94 75 GLY A O 1
ATOM 542 N N . ARG A 1 76 ? 12.758 -16.906 -28.141 1 88.75 76 ARG A N 1
ATOM 543 C CA . ARG A 1 76 ? 11.742 -15.945 -27.719 1 88.75 76 ARG A CA 1
ATOM 544 C C . ARG A 1 76 ? 12.227 -15.109 -26.547 1 88.75 76 ARG A C 1
ATOM 546 O O . ARG A 1 76 ? 12.93 -15.617 -25.656 1 88.75 76 ARG A O 1
ATOM 553 N N . PRO A 1 77 ? 11.82 -13.891 -26.547 1 89.62 77 PRO A N 1
ATOM 554 C CA . PRO A 1 77 ? 12.25 -13.031 -25.438 1 89.62 77 PRO A CA 1
ATOM 555 C C . PRO A 1 77 ? 11.688 -13.492 -24.094 1 89.62 77 PRO A C 1
ATOM 557 O O . PRO A 1 77 ? 10.547 -13.953 -24.016 1 89.62 77 PRO A O 1
ATOM 560 N N . SER A 1 78 ? 12.57 -13.484 -23.109 1 91.69 78 SER A N 1
ATOM 561 C CA . SER A 1 78 ? 12.219 -13.766 -21.719 1 91.69 78 SER A CA 1
ATOM 562 C C . SER A 1 78 ? 12.875 -12.766 -20.781 1 91.69 78 SER A C 1
ATOM 564 O O . SER A 1 78 ? 13.93 -12.211 -21.078 1 91.69 78 SER A O 1
ATOM 566 N N . VAL A 1 79 ? 12.141 -12.477 -19.672 1 91.81 79 VAL A N 1
ATOM 567 C CA . VAL A 1 79 ? 12.664 -11.508 -18.719 1 91.81 79 VAL A CA 1
ATOM 568 C C . VAL A 1 79 ? 12.672 -12.125 -17.312 1 91.81 79 VAL A C 1
ATOM 570 O O . VAL A 1 79 ? 11.617 -12.391 -16.734 1 91.81 79 VAL A O 1
ATOM 573 N N . ALA A 1 80 ? 13.891 -12.344 -16.812 1 93.38 80 ALA A N 1
ATOM 574 C CA . ALA A 1 80 ? 14.047 -12.883 -15.469 1 93.38 80 ALA A CA 1
ATOM 575 C C . ALA A 1 80 ? 14.031 -11.773 -14.422 1 93.38 80 ALA A C 1
ATOM 577 O O . ALA A 1 80 ? 14.492 -10.664 -14.68 1 93.38 80 ALA A O 1
ATOM 578 N N . ILE A 1 81 ? 13.547 -12.133 -13.281 1 94.06 81 ILE A N 1
ATOM 579 C CA . ILE A 1 81 ? 13.5 -11.203 -12.148 1 94.06 81 ILE A CA 1
ATOM 580 C C . ILE A 1 81 ? 14.539 -11.609 -11.109 1 94.06 81 ILE A C 1
ATOM 582 O O . ILE A 1 81 ? 14.617 -12.781 -10.719 1 94.06 81 ILE A O 1
ATOM 586 N N . ARG A 1 82 ? 15.312 -10.703 -10.719 1 94.75 82 ARG A N 1
ATOM 587 C CA . ARG A 1 82 ? 16.25 -10.859 -9.609 1 94.75 82 ARG A CA 1
ATOM 588 C C . ARG A 1 82 ? 16.016 -9.797 -8.539 1 94.75 82 ARG A C 1
ATOM 590 O O . ARG A 1 82 ? 15.859 -8.617 -8.852 1 94.75 82 ARG A O 1
ATOM 597 N N . THR A 1 83 ? 15.992 -10.273 -7.34 1 96.19 83 THR A N 1
ATOM 598 C CA . THR A 1 83 ? 15.734 -9.344 -6.246 1 96.19 83 THR A CA 1
ATOM 599 C C . THR A 1 83 ? 16.938 -9.281 -5.301 1 96.19 83 THR A C 1
ATOM 601 O O . THR A 1 83 ? 17.688 -10.25 -5.18 1 96.19 83 THR A O 1
ATOM 604 N N . GLY A 1 84 ? 17.156 -8.117 -4.703 1 97.06 84 GLY A N 1
ATOM 605 C CA . GLY A 1 84 ? 18.188 -7.918 -3.691 1 97.06 84 GLY A CA 1
ATOM 606 C C . GLY A 1 84 ? 17.625 -7.68 -2.307 1 97.06 84 GLY A C 1
ATOM 607 O O . GLY A 1 84 ? 16.422 -7.82 -2.09 1 97.06 84 GLY A O 1
ATOM 608 N N . PRO A 1 85 ? 18.484 -7.344 -1.355 1 96.75 85 PRO A N 1
ATOM 609 C CA . PRO A 1 85 ? 18.078 -7.293 0.055 1 96.75 85 PRO A CA 1
ATOM 610 C C . PRO A 1 85 ? 17.016 -6.242 0.33 1 96.75 85 PRO A C 1
ATOM 612 O O . PRO A 1 85 ? 16.156 -6.438 1.195 1 96.75 85 PRO A O 1
ATOM 615 N N . VAL A 1 86 ? 17.016 -5.094 -0.356 1 97.06 86 VAL A N 1
ATOM 616 C CA . VAL A 1 86 ? 16.047 -4.035 -0.125 1 97.06 86 VAL A CA 1
ATOM 617 C C . VAL A 1 86 ? 14.664 -4.496 -0.584 1 97.06 86 VAL A C 1
ATOM 619 O O . VAL A 1 86 ? 13.672 -4.34 0.14 1 97.06 86 VAL A O 1
ATOM 622 N N . MET A 1 87 ? 14.633 -5.105 -1.751 1 97.12 87 MET A N 1
ATOM 623 C CA . MET A 1 87 ? 13.383 -5.656 -2.27 1 97.12 87 MET A CA 1
ATOM 624 C C . MET A 1 87 ? 12.875 -6.789 -1.381 1 97.12 87 MET A C 1
ATOM 626 O O . MET A 1 87 ? 11.688 -6.855 -1.065 1 97.12 87 MET A O 1
ATOM 630 N N . ASP A 1 88 ? 13.758 -7.652 -0.97 1 97.12 88 ASP A N 1
ATOM 631 C CA . ASP A 1 88 ? 13.375 -8.773 -0.123 1 97.12 88 ASP A CA 1
ATOM 632 C C . ASP A 1 88 ? 12.766 -8.289 1.191 1 97.12 88 ASP A C 1
ATOM 634 O O . ASP A 1 88 ? 11.758 -8.828 1.649 1 97.12 88 ASP A O 1
ATOM 638 N N . ALA A 1 89 ? 13.367 -7.254 1.785 1 97.38 89 ALA A N 1
ATOM 639 C CA . ALA A 1 89 ? 12.836 -6.684 3.021 1 97.38 89 ALA A CA 1
ATOM 640 C C . ALA A 1 89 ? 11.469 -6.059 2.795 1 97.38 89 ALA A C 1
ATOM 642 O O . ALA A 1 89 ? 10.57 -6.18 3.637 1 97.38 89 ALA A O 1
ATOM 643 N N . ALA A 1 90 ? 11.289 -5.398 1.677 1 98.12 90 ALA A N 1
ATOM 644 C CA . ALA A 1 90 ? 10.008 -4.785 1.342 1 98.12 90 ALA A CA 1
ATOM 645 C C . ALA A 1 90 ? 8.914 -5.836 1.212 1 98.12 90 ALA A C 1
ATOM 647 O O . ALA A 1 90 ? 7.812 -5.66 1.733 1 98.12 90 ALA A O 1
ATOM 648 N N . MET A 1 91 ? 9.234 -6.961 0.577 1 97.94 91 MET A N 1
ATOM 649 C CA . MET A 1 91 ? 8.25 -8.016 0.382 1 97.94 91 MET A CA 1
ATOM 650 C C . MET A 1 91 ? 7.945 -8.727 1.695 1 97.94 91 MET A C 1
ATOM 652 O O . MET A 1 91 ? 6.797 -9.078 1.967 1 97.94 91 MET A O 1
ATOM 656 N N . ARG A 1 92 ? 8.984 -8.945 2.498 1 97.94 92 ARG A N 1
ATOM 657 C CA . ARG A 1 92 ? 8.75 -9.484 3.836 1 97.94 92 ARG A CA 1
ATOM 658 C C . ARG A 1 92 ? 7.855 -8.555 4.648 1 97.94 92 ARG A C 1
ATOM 660 O O . ARG A 1 92 ? 6.934 -9.016 5.328 1 97.94 92 ARG A O 1
ATOM 667 N N . GLY A 1 93 ? 8.141 -7.297 4.551 1 98.56 93 GLY A N 1
ATOM 668 C CA . GLY A 1 93 ? 7.312 -6.293 5.195 1 98.56 93 GLY A CA 1
ATOM 669 C C . GLY A 1 93 ? 5.883 -6.289 4.688 1 98.56 93 GLY A C 1
ATOM 670 O O . GLY A 1 93 ? 4.941 -6.125 5.469 1 98.56 93 GLY A O 1
ATOM 671 N N . MET A 1 94 ? 5.691 -6.449 3.428 1 98.69 94 MET A N 1
ATOM 672 C CA . MET A 1 94 ? 4.355 -6.484 2.842 1 98.69 94 MET A CA 1
ATOM 673 C C . MET A 1 94 ? 3.516 -7.59 3.473 1 98.69 94 MET A C 1
ATOM 675 O O . MET A 1 94 ? 2.371 -7.359 3.863 1 98.69 94 MET A O 1
ATOM 679 N N . ARG A 1 95 ? 4.07 -8.781 3.561 1 98.69 95 ARG A N 1
ATOM 68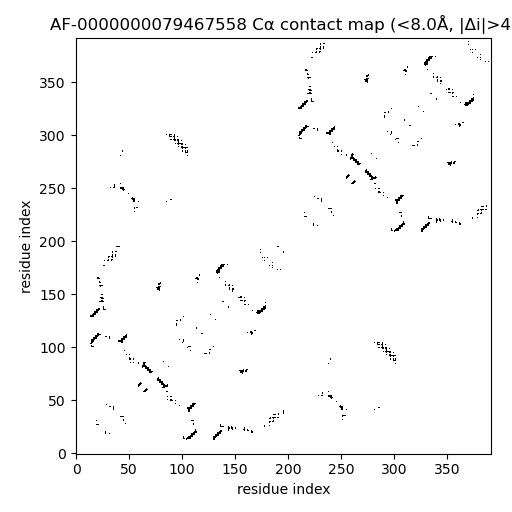0 C CA . ARG A 1 95 ? 3.318 -9.898 4.117 1 98.69 95 ARG A CA 1
ATOM 681 C C . ARG A 1 95 ? 2.936 -9.633 5.57 1 98.69 95 ARG A C 1
ATOM 683 O O . ARG A 1 95 ? 1.825 -9.961 5.996 1 98.69 95 ARG A O 1
ATOM 690 N N . ARG A 1 96 ? 3.791 -8.992 6.332 1 98.75 96 ARG A N 1
ATOM 691 C CA . ARG A 1 96 ? 3.482 -8.625 7.711 1 98.75 96 ARG A CA 1
ATOM 692 C C . ARG A 1 96 ? 2.488 -7.469 7.754 1 98.75 96 ARG A C 1
ATOM 694 O O . ARG A 1 96 ? 1.653 -7.395 8.656 1 98.75 96 ARG A O 1
ATOM 701 N N . ALA A 1 97 ? 2.561 -6.551 6.793 1 98.81 97 ALA A N 1
ATOM 702 C CA . ALA A 1 97 ? 1.583 -5.473 6.684 1 98.81 97 ALA A CA 1
ATOM 703 C C . ALA A 1 97 ? 0.184 -6.023 6.422 1 98.81 97 ALA A C 1
ATOM 705 O O . ALA A 1 97 ? -0.803 -5.504 6.949 1 98.81 97 ALA A O 1
ATOM 706 N N . ILE A 1 98 ? 0.117 -7.07 5.582 1 98.75 98 ILE A N 1
ATOM 707 C CA . ILE A 1 98 ? -1.152 -7.734 5.312 1 98.75 98 ILE A CA 1
ATOM 708 C C . ILE A 1 98 ? -1.743 -8.266 6.617 1 98.75 98 ILE A C 1
ATOM 710 O O . ILE A 1 98 ? -2.926 -8.062 6.898 1 98.75 98 ILE A O 1
ATOM 714 N N . ALA A 1 99 ? -0.938 -8.867 7.434 1 98.69 99 ALA A N 1
ATOM 715 C CA . ALA A 1 99 ? -1.391 -9.367 8.727 1 98.69 99 ALA A CA 1
ATOM 716 C C . ALA A 1 99 ? -1.86 -8.227 9.625 1 98.69 99 ALA A C 1
ATOM 718 O O . ALA A 1 99 ? -2.869 -8.352 10.32 1 98.69 99 ALA A O 1
ATOM 719 N N . ALA A 1 100 ? -1.15 -7.141 9.617 1 98.44 100 ALA A N 1
ATOM 720 C CA . ALA A 1 100 ? -1.499 -5.98 10.43 1 98.44 100 ALA A CA 1
ATOM 721 C C . ALA A 1 100 ? -2.844 -5.398 10.008 1 98.44 100 ALA A C 1
ATOM 723 O O . ALA A 1 100 ? -3.668 -5.043 10.852 1 98.44 100 ALA A O 1
ATOM 724 N N . LEU A 1 101 ? -3.066 -5.293 8.695 1 98.56 101 LEU A N 1
ATOM 725 C CA . LEU A 1 101 ? -4.344 -4.82 8.172 1 98.56 101 LEU A CA 1
ATOM 726 C C . LEU A 1 101 ? -5.484 -5.73 8.617 1 98.56 101 LEU A C 1
ATOM 728 O O . LEU A 1 101 ? -6.527 -5.25 9.055 1 98.56 101 LEU A O 1
ATOM 732 N N . ALA A 1 102 ? -5.238 -7 8.523 1 98.31 102 ALA A N 1
ATOM 733 C CA . ALA A 1 102 ? -6.258 -7.969 8.93 1 98.31 102 ALA A CA 1
ATOM 734 C C . ALA A 1 102 ? -6.543 -7.871 10.422 1 98.31 102 ALA A C 1
ATOM 736 O O . ALA A 1 102 ? -7.703 -7.902 10.844 1 98.31 102 ALA A O 1
ATOM 737 N N . ALA A 1 103 ? -5.531 -7.73 11.219 1 97.44 103 ALA A N 1
ATOM 738 C CA . ALA A 1 103 ? -5.668 -7.652 12.672 1 97.44 103 ALA A CA 1
ATOM 739 C C . ALA A 1 103 ? -6.453 -6.414 13.086 1 97.44 103 ALA A C 1
ATOM 741 O O . ALA A 1 103 ? -7.07 -6.391 14.156 1 97.44 103 ALA A O 1
ATOM 742 N N . ALA A 1 104 ? -6.438 -5.441 12.242 1 97.12 104 ALA A N 1
ATOM 743 C CA . ALA A 1 104 ? -7.172 -4.211 12.508 1 97.12 104 ALA A CA 1
ATOM 744 C C . ALA A 1 104 ? -8.625 -4.332 12.078 1 97.12 104 ALA A C 1
ATOM 746 O O . ALA A 1 104 ? -9.375 -3.348 12.086 1 97.12 104 ALA A O 1
ATOM 747 N N . GLY A 1 105 ? -9.031 -5.531 11.57 1 96 105 GLY A N 1
ATOM 748 C CA . GLY A 1 105 ? -10.43 -5.801 11.297 1 96 105 GLY A CA 1
ATOM 749 C C . GLY A 1 105 ? -10.789 -5.672 9.82 1 96 105 GLY A C 1
ATOM 750 O O . GLY A 1 105 ? -11.961 -5.656 9.461 1 96 105 GLY A O 1
ATOM 751 N N . ASN A 1 106 ? -9.789 -5.574 8.961 1 97.88 106 ASN A N 1
ATOM 752 C CA . ASN A 1 106 ? -10.047 -5.445 7.527 1 97.88 106 ASN A CA 1
ATOM 753 C C . ASN A 1 106 ? -10.062 -6.805 6.836 1 97.88 106 ASN A C 1
ATOM 755 O O . ASN A 1 106 ? -9.188 -7.641 7.074 1 97.88 106 ASN A O 1
ATOM 759 N N . HIS A 1 107 ? -11.086 -7.047 6.023 1 97.88 107 HIS A N 1
ATOM 760 C CA . HIS A 1 107 ? -11.047 -8.148 5.07 1 97.88 107 HIS A CA 1
ATOM 761 C C . HIS A 1 107 ? -10.219 -7.785 3.842 1 97.88 107 HIS A C 1
ATOM 763 O O . HIS A 1 107 ? -10.25 -6.641 3.385 1 97.88 107 HIS A O 1
ATOM 769 N N . LEU A 1 108 ? -9.469 -8.805 3.338 1 98.75 108 LEU A N 1
ATOM 770 C CA . LEU A 1 108 ? -8.484 -8.438 2.33 1 98.75 108 LEU A CA 1
ATOM 771 C C . LEU A 1 108 ? -8.578 -9.352 1.113 1 98.75 108 LEU A C 1
ATOM 773 O O . LEU A 1 108 ? -8.852 -10.547 1.25 1 98.75 108 LEU A O 1
ATOM 777 N N . ILE A 1 109 ? -8.359 -8.82 -0.028 1 98.88 109 ILE A N 1
ATOM 778 C CA . ILE A 1 109 ? -7.941 -9.539 -1.226 1 98.88 109 ILE A CA 1
ATOM 779 C C . ILE A 1 109 ? -6.559 -9.055 -1.662 1 98.88 109 ILE A C 1
ATOM 781 O O . ILE A 1 109 ? -6.352 -7.859 -1.869 1 98.88 109 ILE A O 1
ATOM 785 N N . VAL A 1 110 ? -5.625 -9.977 -1.749 1 98.81 110 VAL A N 1
ATOM 786 C CA . VAL A 1 110 ? -4.223 -9.695 -2.039 1 98.81 110 VAL A CA 1
ATOM 787 C C . VAL A 1 110 ? -3.85 -10.281 -3.4 1 98.81 110 VAL A C 1
ATOM 789 O O . VAL A 1 110 ? -4.223 -11.414 -3.719 1 98.81 110 VAL A O 1
ATOM 792 N N . ASP A 1 111 ? -3.25 -9.516 -4.234 1 98.38 111 ASP A N 1
ATOM 793 C CA . ASP A 1 111 ? -2.701 -10.133 -5.438 1 98.38 111 ASP A CA 1
ATOM 794 C C . ASP A 1 111 ? -1.176 -10.086 -5.434 1 98.38 111 ASP A C 1
ATOM 796 O O . ASP A 1 111 ? -0.583 -9.086 -5.023 1 98.38 111 ASP A O 1
ATOM 800 N N . ASP A 1 112 ? -0.583 -11.211 -5.695 1 97.75 112 ASP A N 1
ATOM 801 C CA . ASP A 1 112 ? 0.863 -11.398 -5.652 1 97.75 112 ASP A CA 1
ATOM 802 C C . ASP A 1 112 ? 1.325 -12.336 -6.77 1 97.75 112 ASP A C 1
ATOM 804 O O . ASP A 1 112 ? 0.503 -12.938 -7.461 1 97.75 112 ASP A O 1
ATOM 808 N N . VAL A 1 113 ? 2.645 -12.297 -7.074 1 97.19 113 VAL A N 1
ATOM 809 C CA . VAL A 1 113 ? 3.361 -13.258 -7.902 1 97.19 113 VAL A CA 1
ATOM 810 C C . VAL A 1 113 ? 4.395 -14 -7.055 1 97.19 113 VAL A C 1
ATOM 812 O O . VAL A 1 113 ? 5.527 -13.539 -6.898 1 97.19 113 VAL A O 1
ATOM 815 N N . ILE A 1 114 ? 3.988 -15.117 -6.5 1 96.69 114 ILE A N 1
ATOM 816 C CA . ILE A 1 114 ? 4.844 -15.867 -5.594 1 96.69 114 ILE A CA 1
ATOM 817 C C . ILE A 1 114 ? 5.785 -16.766 -6.395 1 96.69 114 ILE A C 1
ATOM 819 O O . ILE A 1 114 ? 5.34 -17.719 -7.043 1 96.69 114 ILE A O 1
ATOM 823 N N . LEU A 1 115 ? 7.035 -16.484 -6.332 1 93 115 LEU A N 1
ATOM 824 C CA . LEU A 1 115 ? 8 -17.156 -7.199 1 93 115 LEU A CA 1
ATOM 825 C C . LEU A 1 115 ? 8.742 -18.25 -6.441 1 93 115 LEU A C 1
ATOM 827 O O . LEU A 1 115 ? 9.305 -19.172 -7.055 1 93 115 LEU A O 1
ATOM 831 N N . ASP A 1 116 ? 8.734 -18.125 -5.094 1 90.75 116 ASP A N 1
ATOM 832 C CA . ASP A 1 116 ? 9.547 -19.031 -4.301 1 90.75 116 ASP A CA 1
ATOM 833 C C . ASP A 1 116 ? 8.719 -19.688 -3.195 1 90.75 116 ASP A C 1
ATOM 835 O O . ASP A 1 116 ? 7.828 -19.062 -2.627 1 90.75 116 ASP A O 1
ATOM 839 N N . SER A 1 117 ? 9.062 -20.938 -2.91 1 92.88 117 SER A N 1
ATOM 840 C CA . SER A 1 117 ? 8.367 -21.672 -1.862 1 92.88 117 SER A CA 1
ATOM 841 C C . SER A 1 117 ? 8.578 -21.031 -0.497 1 92.88 117 SER A C 1
ATOM 843 O O . SER A 1 117 ? 7.707 -21.109 0.369 1 92.88 117 SER A O 1
ATOM 845 N N . ALA A 1 118 ? 9.703 -20.422 -0.338 1 93.31 118 ALA A N 1
ATOM 846 C CA . ALA A 1 118 ? 9.984 -19.75 0.929 1 93.31 118 ALA A CA 1
ATOM 847 C C . ALA A 1 118 ? 9.008 -18.594 1.168 1 93.31 118 ALA A C 1
ATOM 849 O O . ALA A 1 118 ? 8.594 -18.344 2.303 1 93.31 118 ALA A O 1
ATOM 850 N N . ASP A 1 119 ? 8.641 -17.938 0.091 1 94.19 119 ASP A N 1
ATOM 851 C CA . ASP A 1 119 ? 7.691 -16.844 0.21 1 94.19 119 ASP A CA 1
ATOM 852 C C . ASP A 1 119 ? 6.297 -17.359 0.562 1 94.19 119 ASP A C 1
ATOM 854 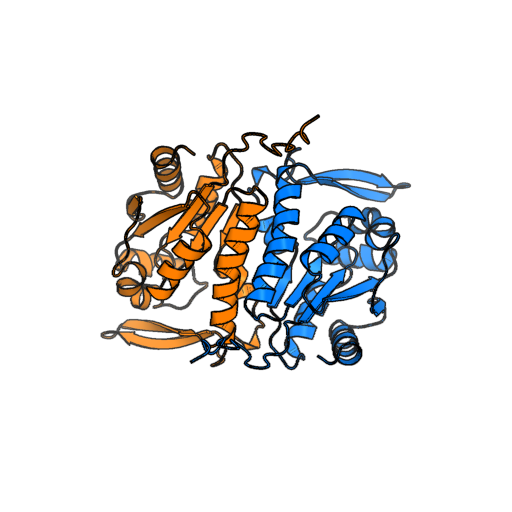O O . ASP A 1 119 ? 5.602 -16.766 1.391 1 94.19 119 ASP A O 1
ATOM 858 N N . GLU A 1 120 ? 5.898 -18.375 -0.069 1 94.75 120 GLU A N 1
ATOM 859 C CA . GLU A 1 120 ? 4.617 -18.984 0.29 1 94.75 120 GLU A CA 1
ATOM 860 C C . GLU A 1 120 ? 4.602 -19.422 1.753 1 94.75 120 GLU A C 1
ATOM 862 O O . GLU A 1 120 ? 3.623 -19.188 2.465 1 94.75 120 GLU A O 1
ATOM 867 N N . ALA A 1 121 ? 5.676 -20.094 2.158 1 96.31 121 ALA A N 1
ATOM 868 C CA . ALA A 1 121 ? 5.781 -20.516 3.549 1 96.31 121 ALA A CA 1
ATOM 869 C C . ALA A 1 121 ? 5.703 -19.328 4.5 1 96.31 121 ALA A C 1
ATOM 871 O O . ALA A 1 121 ? 5.055 -19.406 5.547 1 96.31 121 ALA A O 1
ATOM 872 N N . ASP A 1 122 ? 6.34 -18.297 4.152 1 97.31 122 ASP A N 1
ATOM 873 C CA . ASP A 1 122 ? 6.301 -17.078 4.961 1 97.31 122 ASP A CA 1
ATOM 874 C C . ASP A 1 122 ? 4.883 -16.531 5.059 1 97.31 122 ASP A C 1
ATOM 876 O O . ASP A 1 122 ? 4.438 -16.141 6.137 1 97.31 122 ASP A O 1
ATOM 880 N N . TYR A 1 123 ? 4.141 -16.5 3.943 1 97.38 123 TYR A N 1
ATOM 881 C CA . TYR A 1 123 ? 2.734 -16.125 3.963 1 97.38 123 TYR A CA 1
ATOM 882 C C . TYR A 1 123 ? 1.957 -16.938 4.98 1 97.38 123 TYR A C 1
ATOM 884 O O . TYR A 1 123 ? 1.246 -16.391 5.824 1 97.38 123 TYR A O 1
ATOM 892 N N . ARG A 1 124 ? 2.088 -18.188 4.859 1 96.69 124 ARG A N 1
ATOM 893 C CA . ARG A 1 124 ? 1.307 -19.094 5.695 1 96.69 124 ARG A CA 1
ATOM 894 C C . ARG A 1 124 ? 1.653 -18.922 7.168 1 96.69 124 ARG A C 1
ATOM 896 O O . ARG A 1 124 ? 0.774 -18.984 8.031 1 96.69 124 ARG A O 1
ATOM 903 N N . GLU A 1 125 ? 2.879 -18.703 7.434 1 97.75 125 GLU A N 1
ATOM 904 C CA . GLU A 1 125 ? 3.303 -18.469 8.812 1 97.75 125 GLU A CA 1
ATOM 905 C C . GLU A 1 125 ? 2.75 -17.156 9.344 1 97.75 125 GLU A C 1
ATOM 907 O O . GLU A 1 125 ? 2.162 -17.125 10.43 1 97.75 125 GLU A O 1
ATOM 912 N N . VAL A 1 126 ? 2.91 -16.141 8.609 1 97.88 126 VAL A N 1
ATOM 913 C CA . VAL A 1 126 ? 2.549 -14.789 9.008 1 97.88 126 VAL A CA 1
ATOM 914 C C . VAL A 1 126 ? 1.033 -14.68 9.164 1 97.88 126 VAL A C 1
ATOM 916 O O . VAL A 1 126 ? 0.54 -13.961 10.039 1 97.88 126 VAL A O 1
ATOM 919 N N . LEU A 1 127 ? 0.285 -15.492 8.375 1 97.88 127 LEU A N 1
ATOM 920 C CA . LEU A 1 127 ? -1.166 -15.344 8.336 1 97.88 127 LEU A CA 1
ATOM 921 C C . LEU A 1 127 ? -1.847 -16.5 9.062 1 97.88 127 LEU A C 1
ATOM 923 O O . LEU A 1 127 ? -3.057 -16.703 8.93 1 97.88 127 LEU A O 1
ATOM 927 N N . ALA A 1 128 ? -1.12 -17.328 9.836 1 95.75 128 ALA A N 1
ATOM 928 C CA . ALA A 1 128 ? -1.623 -18.531 10.484 1 95.75 128 ALA A CA 1
ATOM 929 C C . ALA A 1 128 ? -2.781 -18.203 11.422 1 95.75 128 ALA A C 1
ATOM 931 O O . ALA A 1 128 ? -3.674 -19.031 11.625 1 95.75 128 ALA A O 1
ATOM 932 N N . GLY A 1 129 ? -2.895 -17.016 11.93 1 93.94 129 GLY A N 1
ATOM 933 C CA . GLY A 1 129 ? -3.941 -16.656 12.867 1 93.94 129 GLY A CA 1
ATOM 934 C C . GLY A 1 129 ? -5.195 -16.141 12.188 1 93.94 129 GLY A C 1
ATOM 935 O O . GLY A 1 129 ? -6.176 -15.797 12.859 1 93.94 129 GLY A O 1
ATOM 936 N N . PHE A 1 130 ? -5.238 -16.172 10.836 1 96.44 130 PHE A N 1
ATOM 937 C CA . PHE A 1 130 ? -6.367 -15.633 10.078 1 96.44 130 PHE A CA 1
ATOM 938 C C . PHE A 1 130 ? -6.949 -16.703 9.156 1 96.44 130 PHE A C 1
ATOM 940 O O . PHE A 1 130 ? -6.289 -17.688 8.852 1 96.44 130 PHE A O 1
ATOM 947 N N . GLU A 1 131 ? -8.195 -16.531 8.836 1 95.81 131 GLU A N 1
ATOM 948 C CA . GLU A 1 131 ? -8.75 -17.328 7.75 1 95.81 131 GLU A CA 1
ATOM 949 C C . GLU A 1 131 ? -8.219 -16.875 6.398 1 95.81 131 GLU A C 1
ATOM 951 O O . GLU A 1 131 ? -8.609 -15.82 5.895 1 95.81 131 GLU A O 1
ATOM 956 N N . THR A 1 132 ? -7.344 -17.672 5.824 1 97.88 132 THR A N 1
ATOM 957 C CA . THR A 1 132 ? -6.676 -17.312 4.582 1 97.88 132 THR A CA 1
ATOM 958 C C . THR A 1 132 ? -6.914 -18.359 3.506 1 97.88 132 THR A C 1
ATOM 960 O O . THR A 1 132 ? -6.77 -19.562 3.76 1 97.88 132 THR A O 1
ATOM 963 N N . ARG A 1 133 ? -7.336 -17.938 2.344 1 98.38 133 ARG A N 1
ATOM 964 C CA . ARG A 1 133 ? -7.539 -18.812 1.195 1 98.38 133 ARG A CA 1
ATOM 965 C C . ARG A 1 133 ? -6.645 -18.406 0.03 1 98.38 133 ARG A C 1
ATOM 967 O O . ARG A 1 133 ? -6.562 -17.219 -0.314 1 98.38 133 ARG A O 1
ATOM 974 N N . PHE A 1 134 ? -6 -19.406 -0.523 1 98.56 134 PHE A N 1
ATOM 975 C CA . PHE A 1 134 ? -5.156 -19.188 -1.691 1 98.56 134 PHE A CA 1
ATOM 976 C C . PHE A 1 134 ? -5.887 -19.578 -2.971 1 98.56 134 PHE A C 1
ATOM 978 O O . PHE A 1 134 ? -6.379 -20.703 -3.088 1 98.56 134 PHE A O 1
ATOM 985 N N . VAL A 1 135 ? -5.938 -18.656 -3.906 1 98.88 135 VAL A N 1
ATOM 986 C CA . VAL A 1 135 ? -6.539 -18.891 -5.215 1 98.88 135 VAL A CA 1
ATOM 987 C C . VAL A 1 135 ? -5.469 -18.812 -6.301 1 98.88 135 VAL A C 1
ATOM 989 O O . VAL A 1 135 ? -4.75 -17.812 -6.406 1 98.88 135 VAL A O 1
ATOM 992 N N . GLY A 1 136 ? -5.363 -19.875 -7.062 1 98.81 136 GLY A N 1
ATOM 993 C CA . GLY A 1 136 ? -4.496 -19.875 -8.227 1 98.81 136 GLY A CA 1
ATOM 994 C C . GLY A 1 136 ? -5.215 -19.484 -9.508 1 98.81 136 GLY A C 1
ATOM 995 O O . GLY A 1 136 ? -6.242 -20.078 -9.852 1 98.81 136 GLY A O 1
ATOM 996 N N . LEU A 1 137 ? -4.75 -18.5 -10.211 1 98.88 137 LEU A N 1
ATOM 997 C CA . LEU A 1 137 ? -5.262 -18.109 -11.523 1 98.88 137 LEU A CA 1
ATOM 998 C C . LEU A 1 137 ? -4.34 -18.609 -12.633 1 98.88 137 LEU A C 1
ATOM 1000 O O . LEU A 1 137 ? -3.125 -18.406 -12.578 1 98.88 137 LEU A O 1
ATOM 1004 N N . PHE A 1 138 ? -4.922 -19.219 -13.617 1 98.69 138 PHE A N 1
ATOM 1005 C CA . PHE A 1 138 ? -4.172 -19.875 -14.68 1 98.69 138 PHE A CA 1
ATOM 1006 C C . PHE A 1 138 ? -4.652 -19.422 -16.047 1 98.69 138 PHE A C 1
ATOM 1008 O O . PHE A 1 138 ? -5.789 -18.969 -16.203 1 98.69 138 PHE A O 1
ATOM 1015 N N . ALA A 1 139 ? -3.803 -19.5 -17.047 1 98.69 139 ALA A N 1
ATOM 1016 C CA . ALA A 1 139 ? -4.09 -19.359 -18.469 1 98.69 139 ALA A CA 1
ATOM 1017 C C . ALA A 1 139 ? -2.959 -19.922 -19.312 1 98.69 139 ALA A C 1
ATOM 1019 O O . ALA A 1 139 ? -1.812 -20 -18.875 1 98.69 139 ALA A O 1
ATOM 1020 N N . PRO A 1 140 ? -3.326 -20.375 -20.531 1 98.38 140 PRO A N 1
ATOM 1021 C CA . PRO A 1 140 ? -2.25 -20.828 -21.406 1 98.38 140 PRO A CA 1
ATOM 1022 C C . PRO A 1 140 ? -1.233 -19.719 -21.703 1 98.38 140 PRO A C 1
ATOM 1024 O O . PRO A 1 140 ? -1.584 -18.531 -21.703 1 98.38 140 PRO A O 1
ATOM 1027 N N . LEU A 1 141 ? 0.048 -20.188 -21.953 1 96.75 141 LEU A N 1
ATOM 1028 C CA . LEU A 1 141 ? 1.139 -19.234 -22.109 1 96.75 141 LEU A CA 1
ATOM 1029 C C . LEU A 1 141 ? 0.859 -18.281 -23.281 1 96.75 141 LEU A C 1
ATOM 1031 O O . LEU A 1 141 ? 1.135 -17.094 -23.188 1 96.75 141 LEU A O 1
ATOM 1035 N N . ASP A 1 142 ? 0.316 -18.781 -24.391 1 96.25 142 ASP A N 1
ATOM 1036 C CA . ASP A 1 142 ? 0.057 -17.938 -25.562 1 96.25 142 ASP A CA 1
ATOM 1037 C C . ASP A 1 142 ? -0.973 -16.859 -25.234 1 96.25 142 ASP A C 1
ATOM 1039 O O . ASP A 1 142 ? -0.863 -15.727 -25.719 1 96.25 142 ASP A O 1
ATOM 1043 N N . VAL A 1 143 ? -1.93 -17.188 -24.375 1 97.5 143 VAL A N 1
ATOM 1044 C CA . VAL A 1 143 ? -2.936 -16.219 -23.938 1 97.5 143 VAL A CA 1
ATOM 1045 C C . VAL A 1 143 ? -2.281 -15.148 -23.078 1 97.5 143 VAL A C 1
ATOM 1047 O O . VAL A 1 143 ? -2.523 -13.953 -23.281 1 97.5 143 VAL A O 1
ATOM 1050 N N . LEU A 1 144 ? -1.462 -15.539 -22.156 1 97.25 144 LEU A N 1
ATOM 1051 C CA . LEU A 1 144 ? -0.778 -14.617 -21.25 1 97.25 144 LEU A CA 1
ATOM 1052 C C . LEU A 1 144 ? 0.112 -13.656 -22.031 1 97.25 144 LEU A C 1
ATOM 1054 O O . LEU A 1 144 ? 0.115 -12.453 -21.766 1 97.25 144 LEU A O 1
ATOM 1058 N N . GLU A 1 145 ? 0.819 -14.18 -23 1 95.19 145 GLU A N 1
ATOM 1059 C CA . GLU A 1 145 ? 1.719 -13.359 -23.797 1 95.19 145 GLU A CA 1
ATOM 1060 C C . GLU A 1 145 ? 0.941 -12.352 -24.641 1 95.19 145 GLU A C 1
ATOM 1062 O O . GLU A 1 145 ? 1.371 -11.203 -24.797 1 95.19 145 GLU A O 1
ATOM 1067 N N . ALA A 1 146 ? -0.178 -12.734 -25.156 1 95.75 146 ALA A N 1
ATOM 1068 C CA . ALA A 1 146 ? -1.028 -11.82 -25.906 1 95.75 146 ALA A CA 1
ATOM 1069 C C . ALA A 1 146 ? -1.541 -10.688 -25.031 1 95.75 146 ALA A C 1
ATOM 1071 O O . ALA A 1 146 ? -1.538 -9.523 -25.438 1 95.75 146 ALA A O 1
ATOM 1072 N N . ARG A 1 147 ? -1.953 -11.062 -23.828 1 95.38 147 ARG A N 1
ATOM 1073 C CA . ARG A 1 147 ? -2.426 -10.062 -22.859 1 95.38 147 ARG A CA 1
ATOM 1074 C C . ARG A 1 147 ? -1.305 -9.109 -22.469 1 95.38 147 ARG A C 1
ATOM 1076 O O . ARG A 1 147 ? -1.528 -7.902 -22.328 1 95.38 147 ARG A O 1
ATOM 1083 N N . GLU A 1 148 ? -0.193 -9.688 -22.219 1 94.06 148 GLU A N 1
ATOM 1084 C CA . GLU A 1 148 ? 0.99 -8.906 -21.859 1 94.06 148 GLU A CA 1
ATOM 1085 C C . GLU A 1 148 ? 1.302 -7.867 -22.938 1 94.06 148 GLU A C 1
ATOM 1087 O O . GLU A 1 148 ? 1.567 -6.707 -22.625 1 94.06 148 GLU A O 1
ATOM 1092 N N . LEU A 1 149 ? 1.229 -8.25 -24.188 1 91.94 149 LEU A N 1
ATOM 1093 C CA . LEU A 1 149 ? 1.479 -7.363 -25.328 1 91.94 149 LEU A CA 1
ATOM 1094 C C . LEU A 1 149 ? 0.424 -6.266 -25.391 1 91.94 149 LEU A C 1
ATOM 1096 O O . LEU A 1 149 ? 0.75 -5.102 -25.641 1 91.94 149 LEU A O 1
ATOM 1100 N N . ALA A 1 150 ? -0.77 -6.578 -25.141 1 93.38 150 ALA A N 1
ATOM 1101 C CA . ALA A 1 150 ? -1.886 -5.637 -25.203 1 93.38 150 ALA A CA 1
ATOM 1102 C C . ALA A 1 150 ? -1.805 -4.605 -24.094 1 93.38 150 ALA A C 1
ATOM 1104 O O . ALA A 1 150 ? -2.186 -3.445 -24.266 1 93.38 150 ALA A O 1
ATOM 1105 N N . ARG A 1 151 ? -1.401 -4.996 -22.922 1 88.19 151 ARG A N 1
ATOM 1106 C CA . ARG A 1 151 ? -1.277 -4.121 -21.766 1 88.19 151 ARG A CA 1
ATOM 1107 C C . ARG A 1 151 ? -0.214 -3.051 -22 1 88.19 151 ARG A C 1
ATOM 1109 O O . ARG A 1 151 ? -0.417 -1.883 -21.656 1 88.19 151 ARG A O 1
ATOM 1116 N N . GLY A 1 152 ? 0.912 -3.338 -22.469 1 84.69 152 GLY A N 1
ATOM 1117 C CA . GLY A 1 152 ? 1.939 -2.422 -22.938 1 84.69 152 GLY A CA 1
ATOM 1118 C C . GLY A 1 152 ? 2.686 -1.731 -21.812 1 84.69 152 GLY A C 1
ATOM 1119 O O . GLY A 1 152 ? 3.473 -0.814 -22.062 1 84.69 152 GLY A O 1
ATOM 1120 N N . ASP A 1 153 ? 2.465 -2.08 -20.562 1 81.88 153 ASP A N 1
ATOM 1121 C CA . ASP A 1 153 ? 3.082 -1.347 -19.453 1 81.88 153 ASP A CA 1
ATOM 1122 C C . ASP A 1 153 ? 4.164 -2.184 -18.781 1 81.88 153 ASP A C 1
ATOM 1124 O O . ASP A 1 153 ? 4.656 -1.819 -17.703 1 81.88 153 ASP A O 1
ATOM 1128 N N . ARG A 1 154 ? 4.508 -3.271 -19.375 1 77.44 154 ARG A N 1
ATOM 1129 C CA . ARG A 1 154 ? 5.566 -4.117 -18.828 1 77.44 154 ARG A CA 1
ATOM 1130 C C . ARG A 1 154 ? 6.348 -4.805 -19.938 1 77.44 154 ARG A C 1
ATOM 1132 O O . ARG A 1 154 ? 5.941 -4.773 -21.109 1 77.44 154 ARG A O 1
ATOM 1139 N N . GLY A 1 155 ? 7.438 -5.359 -19.531 1 76.12 155 GLY A N 1
ATOM 1140 C CA . GLY A 1 155 ? 8.305 -5.992 -20.5 1 76.12 155 GLY A CA 1
ATOM 1141 C C . GLY A 1 155 ? 7.719 -7.262 -21.094 1 76.12 155 GLY A C 1
ATOM 1142 O O . GLY A 1 155 ? 7.082 -8.047 -20.391 1 76.12 155 GLY A O 1
ATOM 1143 N N . VAL A 1 156 ? 7.969 -7.336 -22.359 1 85.81 156 VAL A N 1
ATOM 1144 C CA . VAL A 1 156 ? 7.598 -8.562 -23.047 1 85.81 156 VAL A CA 1
ATOM 1145 C C . VAL A 1 156 ? 8.5 -9.711 -22.594 1 85.81 156 VAL A C 1
ATOM 1147 O O . VAL A 1 156 ? 9.719 -9.555 -22.516 1 85.81 156 VAL A O 1
ATOM 1150 N N . GLY A 1 157 ? 7.824 -10.828 -22.156 1 92.31 157 GLY A N 1
ATOM 1151 C CA . GLY A 1 157 ? 8.609 -11.992 -21.781 1 92.31 157 GLY A CA 1
ATOM 1152 C C . GLY A 1 157 ? 8.539 -12.297 -20.297 1 92.31 157 GLY A C 1
ATOM 1153 O O . GLY A 1 157 ? 9.062 -13.32 -19.844 1 92.31 157 GLY A O 1
ATOM 1154 N N . LEU A 1 158 ? 7.906 -11.445 -19.562 1 92.5 158 LEU A N 1
ATOM 1155 C CA . LEU A 1 158 ? 7.758 -11.664 -18.125 1 92.5 158 LEU A CA 1
ATOM 1156 C C . LEU A 1 158 ? 6.887 -12.883 -17.844 1 92.5 158 LEU A C 1
ATOM 1158 O O . LEU A 1 158 ? 7.238 -13.734 -17.031 1 92.5 158 LEU A O 1
ATOM 1162 N N . SER A 1 159 ? 5.84 -12.992 -18.531 1 94.62 159 SER A N 1
ATOM 1163 C CA . SER A 1 159 ? 4.93 -14.117 -18.375 1 94.62 159 SER A CA 1
ATOM 1164 C C . SER A 1 159 ? 5.621 -15.438 -18.672 1 94.62 159 SER A C 1
ATOM 1166 O O . SER A 1 159 ? 5.426 -16.422 -17.969 1 94.62 159 SER A O 1
ATOM 1168 N N . ARG A 1 160 ? 6.426 -15.438 -19.75 1 94.25 160 ARG A N 1
ATOM 1169 C CA . ARG A 1 160 ? 7.117 -16.656 -20.125 1 94.25 160 ARG A CA 1
ATOM 1170 C C . ARG A 1 160 ? 8.062 -17.125 -19.031 1 94.25 160 ARG A C 1
ATOM 1172 O O . ARG A 1 160 ? 8.055 -18.312 -18.656 1 94.25 160 ARG A O 1
ATOM 1179 N N . TRP A 1 161 ? 8.742 -16.219 -18.438 1 94.5 161 TRP A N 1
ATOM 1180 C CA . TRP A 1 161 ? 9.703 -16.547 -17.391 1 94.5 161 TRP A CA 1
ATOM 1181 C C . TRP A 1 161 ? 8.984 -17.031 -16.125 1 94.5 161 TRP A C 1
ATOM 1183 O O . TRP A 1 161 ? 9.438 -17.969 -15.477 1 94.5 161 TRP A O 1
ATOM 1193 N N . GLN A 1 162 ? 7.895 -16.438 -15.828 1 95.88 162 GLN A N 1
ATOM 1194 C CA . GLN A 1 162 ? 7.137 -16.75 -14.617 1 95.88 162 GLN A CA 1
ATOM 1195 C C . GLN A 1 162 ? 6.344 -18.031 -14.773 1 95.88 162 GLN A C 1
ATOM 1197 O O . GLN A 1 162 ? 5.977 -18.672 -13.789 1 95.88 162 GLN A O 1
ATOM 1202 N N . TYR A 1 163 ? 6.066 -18.469 -15.945 1 96.31 163 TYR A N 1
ATOM 1203 C CA . TYR A 1 163 ? 5.027 -19.438 -16.281 1 96.31 163 TYR A CA 1
ATOM 1204 C C . TYR A 1 163 ? 5.23 -20.734 -15.516 1 96.31 163 TYR A C 1
ATOM 1206 O O . TYR A 1 163 ? 4.297 -21.25 -14.898 1 96.31 163 TYR A O 1
ATOM 1214 N N . ASP A 1 164 ? 6.387 -21.219 -15.492 1 94.31 164 ASP A N 1
ATOM 1215 C CA . ASP A 1 164 ? 6.645 -22.5 -14.852 1 94.31 164 ASP A CA 1
ATOM 1216 C C . ASP A 1 164 ? 7.07 -22.312 -13.398 1 94.31 164 ASP A C 1
ATOM 1218 O O . ASP A 1 164 ? 7.324 -23.281 -12.688 1 94.31 164 ASP A O 1
ATOM 1222 N N . ARG A 1 165 ? 7.117 -21.141 -12.898 1 95.56 165 ARG A N 1
ATOM 1223 C CA . ARG A 1 165 ? 7.672 -20.859 -11.578 1 95.56 165 ARG A CA 1
ATOM 1224 C C . ARG A 1 165 ? 6.566 -20.516 -10.578 1 95.56 165 ARG A C 1
ATOM 1226 O O . ARG A 1 165 ? 6.586 -21 -9.445 1 95.56 165 ARG A O 1
ATOM 1233 N N . VAL A 1 166 ? 5.57 -19.797 -10.961 1 97.19 166 VAL A N 1
ATOM 1234 C CA . VAL A 1 166 ? 4.574 -19.203 -10.07 1 97.19 166 VAL A CA 1
ATOM 1235 C C . VAL A 1 166 ? 3.734 -20.312 -9.43 1 97.19 166 VAL A C 1
ATOM 1237 O O . VAL A 1 166 ? 3.447 -20.266 -8.234 1 97.19 166 VAL A O 1
ATOM 1240 N N . HIS A 1 167 ? 3.406 -21.344 -10.133 1 97.12 167 HIS A N 1
ATOM 1241 C CA . HIS A 1 167 ? 2.482 -22.344 -9.609 1 97.12 167 HIS A CA 1
ATOM 1242 C C . HIS A 1 167 ? 3.221 -23.609 -9.203 1 97.12 167 HIS A C 1
ATOM 1244 O O . HIS A 1 167 ? 2.615 -24.547 -8.656 1 97.12 167 HIS A O 1
ATOM 1250 N N . ALA A 1 168 ? 4.543 -23.609 -9.438 1 95.44 168 ALA A N 1
ATOM 1251 C CA . ALA A 1 168 ? 5.324 -24.812 -9.148 1 95.44 168 ALA A CA 1
ATOM 1252 C C . ALA A 1 168 ? 5.27 -25.156 -7.668 1 95.44 168 ALA A C 1
ATOM 1254 O O . ALA A 1 168 ? 5.645 -24.344 -6.82 1 95.44 168 ALA A O 1
ATOM 1255 N N . GLY A 1 169 ? 4.73 -26.344 -7.355 1 93.44 169 GLY A N 1
ATOM 1256 C CA . GLY A 1 169 ? 4.723 -26.844 -5.992 1 93.44 169 GLY A CA 1
ATOM 1257 C C . GLY A 1 169 ? 3.697 -26.172 -5.105 1 93.44 169 GLY A C 1
ATOM 1258 O O . GLY A 1 169 ? 3.734 -26.312 -3.883 1 93.44 169 GLY A O 1
ATOM 1259 N N . ARG A 1 170 ? 2.77 -25.453 -5.723 1 95.06 170 ARG A N 1
ATOM 1260 C CA . ARG A 1 170 ? 1.811 -24.703 -4.922 1 95.06 170 ARG A CA 1
ATOM 1261 C C . ARG A 1 170 ? 0.494 -25.453 -4.789 1 95.06 170 ARG A C 1
ATOM 1263 O O . ARG A 1 170 ? 0.068 -26.141 -5.723 1 95.06 170 ARG A O 1
ATOM 1270 N N . THR A 1 171 ? -0.048 -25.344 -3.627 1 94.31 171 THR A N 1
ATOM 1271 C CA . THR A 1 171 ? -1.387 -25.875 -3.383 1 94.31 171 THR A CA 1
ATOM 1272 C C . THR A 1 171 ? -2.385 -24.734 -3.18 1 94.31 171 THR A C 1
ATOM 1274 O O . THR A 1 171 ? -2.104 -23.781 -2.459 1 94.31 171 THR A O 1
ATOM 1277 N N . TYR A 1 172 ? -3.48 -24.859 -3.832 1 98.06 172 TYR A N 1
ATOM 1278 C CA . TYR A 1 172 ? -4.496 -23.812 -3.777 1 98.06 172 TYR A CA 1
ATOM 1279 C C . TYR A 1 172 ? -5.805 -24.359 -3.215 1 98.06 172 TYR A C 1
ATOM 1281 O O . TYR A 1 172 ? -6.082 -25.547 -3.311 1 98.06 172 TYR A O 1
ATOM 1289 N N . ASP A 1 173 ? -6.578 -23.469 -2.639 1 98.5 173 ASP A N 1
ATOM 1290 C CA . ASP A 1 173 ? -7.93 -23.781 -2.203 1 98.5 173 ASP A CA 1
ATOM 1291 C C . ASP A 1 173 ? -8.914 -23.734 -3.373 1 98.5 173 ASP A C 1
ATOM 1293 O O . ASP A 1 173 ? -9.977 -24.344 -3.322 1 98.5 173 ASP A O 1
ATOM 1297 N N . LEU A 1 174 ? -8.57 -23 -4.406 1 98.81 174 LEU A N 1
ATOM 1298 C CA . LEU A 1 174 ? -9.352 -22.844 -5.629 1 98.81 174 LEU A CA 1
ATOM 1299 C C . LEU A 1 174 ? -8.445 -22.5 -6.809 1 98.81 174 LEU A C 1
ATOM 1301 O O . LEU A 1 174 ? -7.531 -21.672 -6.676 1 98.81 174 LEU A O 1
ATOM 1305 N N . GLU A 1 175 ? -8.656 -23.156 -7.891 1 98.81 175 GLU A N 1
ATOM 1306 C CA . GLU A 1 175 ? -7.961 -22.859 -9.141 1 98.81 175 GLU A CA 1
ATOM 1307 C C . GLU A 1 175 ? -8.938 -22.391 -10.219 1 98.81 175 GLU A C 1
ATOM 1309 O O . GLU A 1 175 ? -10 -22.984 -10.391 1 98.81 175 GLU A O 1
ATOM 1314 N N . ILE A 1 176 ? -8.578 -21.344 -10.914 1 98.88 176 ILE A N 1
ATOM 1315 C CA . ILE A 1 176 ? -9.453 -20.781 -11.938 1 98.88 176 ILE A CA 1
ATOM 1316 C C . ILE A 1 176 ? -8.68 -20.609 -13.242 1 98.88 176 ILE A C 1
ATOM 1318 O O . ILE A 1 176 ? -7.574 -20.062 -13.25 1 98.88 176 ILE A O 1
ATOM 1322 N N . ASP A 1 177 ? -9.234 -21.094 -14.305 1 98.81 177 ASP A N 1
ATOM 1323 C CA . ASP A 1 177 ? -8.719 -20.828 -15.641 1 98.81 177 ASP A CA 1
ATOM 1324 C C . ASP A 1 177 ? -9.297 -19.531 -16.203 1 98.81 177 ASP A C 1
ATOM 1326 O O . ASP A 1 177 ? -10.43 -19.516 -16.688 1 98.81 177 ASP A O 1
ATOM 1330 N N . THR A 1 178 ? -8.469 -18.516 -16.234 1 98.69 178 THR A N 1
ATOM 1331 C CA . THR A 1 178 ? -8.969 -17.188 -16.594 1 98.69 178 THR A CA 1
ATOM 1332 C C . THR A 1 178 ? -9.086 -17.047 -18.109 1 98.69 178 THR A C 1
ATOM 1334 O O . THR A 1 178 ? -9.578 -16.031 -18.609 1 98.69 178 THR A O 1
ATOM 1337 N N . SER A 1 179 ? -8.609 -17.984 -18.906 1 98.31 179 SER A N 1
ATOM 1338 C CA . SER A 1 179 ? -8.789 -17.938 -20.344 1 98.31 179 SER A CA 1
ATOM 1339 C C . SER A 1 179 ? -10.219 -18.297 -20.734 1 98.31 179 SER A C 1
ATOM 1341 O O . SER A 1 179 ? -10.633 -18.047 -21.875 1 98.31 179 SER A O 1
ATOM 1343 N N . THR A 1 180 ? -10.938 -18.828 -19.828 1 98.31 180 THR A N 1
ATOM 1344 C CA . THR A 1 180 ? -12.289 -19.281 -20.141 1 98.31 180 THR A CA 1
ATOM 1345 C C . THR A 1 180 ? -13.328 -18.531 -19.312 1 98.31 180 THR A C 1
ATOM 1347 O O . THR A 1 180 ? -14.523 -18.828 -19.391 1 98.31 180 THR A O 1
ATOM 1350 N N . THR A 1 181 ? -12.898 -17.641 -18.469 1 98.44 181 THR A N 1
ATOM 1351 C CA . THR A 1 181 ? -13.781 -16.891 -17.594 1 98.44 181 THR A CA 1
ATOM 1352 C C . THR A 1 181 ? -13.461 -15.398 -17.656 1 98.44 181 THR A C 1
ATOM 1354 O O . THR A 1 181 ? -12.32 -15.016 -17.938 1 98.44 181 THR A O 1
ATOM 1357 N N . THR A 1 182 ? -14.461 -14.586 -17.422 1 98.44 182 THR A N 1
ATOM 1358 C CA . THR A 1 182 ? -14.273 -13.148 -17.234 1 98.44 182 THR A CA 1
ATOM 1359 C C . THR A 1 182 ? -13.914 -12.828 -15.781 1 98.44 182 THR A C 1
ATOM 1361 O O . THR A 1 182 ? -14.133 -13.656 -14.891 1 98.44 182 THR A O 1
ATOM 1364 N N . PRO A 1 183 ? -13.469 -11.688 -15.547 1 98.62 183 PRO A N 1
ATOM 1365 C CA . PRO A 1 183 ? -13.195 -11.281 -14.164 1 98.62 183 PRO A CA 1
ATOM 1366 C C . PRO A 1 183 ? -14.43 -11.375 -13.266 1 98.62 183 PRO A C 1
ATOM 1368 O O . PRO A 1 183 ? -14.328 -11.812 -12.117 1 98.62 183 PRO A O 1
ATOM 1371 N N . ASP A 1 184 ? -15.562 -11 -13.781 1 98.75 184 ASP A N 1
ATOM 1372 C CA . ASP A 1 184 ? -16.797 -11.078 -13.008 1 98.75 184 ASP A CA 1
ATOM 1373 C C . ASP A 1 184 ? -17.125 -12.523 -12.641 1 98.75 184 ASP A C 1
ATOM 1375 O O . ASP A 1 184 ? -17.531 -12.812 -11.516 1 98.75 184 ASP A O 1
ATOM 1379 N N . GLN A 1 185 ? -16.906 -13.375 -13.57 1 98.81 185 GLN A N 1
ATOM 1380 C CA . GLN A 1 185 ? -17.141 -14.789 -13.312 1 98.81 185 GLN A CA 1
ATOM 1381 C C . GLN A 1 185 ? -16.156 -15.328 -12.281 1 98.81 185 GLN A C 1
ATOM 1383 O O . GLN A 1 185 ? -16.531 -16.109 -11.406 1 98.81 185 GLN A O 1
ATOM 1388 N N . ASN A 1 186 ? -14.891 -14.961 -12.406 1 98.88 186 ASN A N 1
ATOM 1389 C CA . ASN A 1 186 ? -13.898 -15.344 -11.406 1 98.88 186 ASN A CA 1
ATOM 1390 C C . ASN A 1 186 ? -14.336 -14.93 -10.008 1 98.88 186 ASN A C 1
ATOM 1392 O O . ASN A 1 186 ? -14.227 -15.719 -9.062 1 98.88 186 ASN A O 1
ATOM 1396 N N . ALA A 1 187 ? -14.82 -13.68 -9.883 1 98.88 187 ALA A N 1
ATOM 1397 C CA . ALA A 1 187 ? -15.258 -13.141 -8.602 1 98.88 187 ALA A CA 1
ATOM 1398 C C . ALA A 1 187 ? -16.391 -13.969 -8.016 1 98.88 187 ALA A C 1
ATOM 1400 O O . ALA A 1 187 ? -16.406 -14.273 -6.816 1 98.88 187 ALA A O 1
ATOM 1401 N N . ILE A 1 188 ? -17.312 -14.344 -8.852 1 98.75 188 ILE A N 1
ATOM 1402 C CA . ILE A 1 188 ? -18.453 -15.141 -8.414 1 98.75 188 ILE A CA 1
ATOM 1403 C C . ILE A 1 188 ? -17.969 -16.5 -7.918 1 98.75 188 ILE A C 1
ATOM 1405 O O . ILE A 1 188 ? -18.406 -16.984 -6.871 1 98.75 188 ILE A O 1
ATOM 1409 N N . LEU A 1 189 ? -17 -17.109 -8.656 1 98.81 189 LEU A N 1
ATOM 1410 C CA . LEU A 1 189 ? -16.453 -18.391 -8.25 1 98.81 189 LEU A CA 1
ATOM 1411 C C . LEU A 1 189 ? -15.797 -18.297 -6.879 1 98.81 189 LEU A C 1
ATOM 1413 O O . LEU A 1 189 ? -16 -19.172 -6.027 1 98.81 189 LEU A O 1
ATOM 1417 N N . ILE A 1 190 ? -15.078 -17.25 -6.648 1 98.81 190 ILE A N 1
ATOM 1418 C CA . ILE A 1 190 ? -14.375 -17.078 -5.383 1 98.81 190 ILE A CA 1
ATOM 1419 C C . ILE A 1 190 ? -15.383 -16.828 -4.262 1 98.81 190 ILE A C 1
ATOM 1421 O O . ILE A 1 190 ? -15.305 -17.453 -3.203 1 98.81 190 ILE A O 1
ATOM 1425 N N . ARG A 1 191 ? -16.328 -15.906 -4.477 1 98.38 191 ARG A N 1
ATOM 1426 C CA . ARG A 1 191 ? -17.359 -15.594 -3.484 1 98.38 191 ARG A CA 1
ATOM 1427 C C . ARG A 1 191 ? -18.109 -16.859 -3.064 1 98.38 191 ARG A C 1
ATOM 1429 O O . ARG A 1 191 ? -18.297 -17.094 -1.871 1 98.38 191 ARG A O 1
ATOM 1436 N N . ASP A 1 192 ? -18.484 -17.656 -4.047 1 98.19 192 ASP A N 1
ATOM 1437 C CA . ASP A 1 192 ? -19.281 -18.844 -3.777 1 98.19 192 ASP A CA 1
ATOM 1438 C C . ASP A 1 192 ? -18.438 -19.906 -3.061 1 98.19 192 ASP A C 1
ATOM 1440 O O . ASP A 1 192 ? -18.922 -20.578 -2.146 1 98.19 192 ASP A O 1
ATOM 1444 N N . ALA A 1 193 ? -17.203 -20.078 -3.432 1 98.31 193 ALA A N 1
ATOM 1445 C CA . ALA A 1 193 ? -16.328 -21.094 -2.854 1 98.31 193 ALA A CA 1
ATOM 1446 C C . ALA A 1 193 ? -16.062 -20.812 -1.38 1 98.31 193 ALA A C 1
ATOM 1448 O O . ALA A 1 193 ? -15.906 -21.734 -0.58 1 98.31 193 ALA A O 1
ATOM 1449 N N . PHE A 1 194 ? -16.031 -19.547 -1.019 1 97.31 194 PHE A N 1
ATOM 1450 C CA . PHE A 1 194 ? -15.523 -19.219 0.312 1 97.31 194 PHE A CA 1
ATOM 1451 C C . PHE A 1 194 ? -16.594 -18.5 1.132 1 97.31 194 PHE A C 1
ATOM 1453 O O . PHE A 1 194 ? -16.312 -18.047 2.244 1 97.31 194 PHE A O 1
ATOM 1460 N N . GLY A 1 195 ? -17.75 -18.375 0.662 1 94.75 195 GLY A N 1
ATOM 1461 C CA . GLY A 1 195 ? -18.859 -17.797 1.39 1 94.75 195 GLY A CA 1
ATOM 1462 C C . GLY A 1 195 ? -18.656 -16.328 1.729 1 94.75 195 GLY A C 1
ATOM 1463 O O . GLY A 1 195 ? -18.875 -15.914 2.867 1 94.75 195 GLY A O 1
ATOM 1464 N N . LEU A 1 196 ? -18.266 -15.656 0.699 1 93.38 196 LEU A N 1
ATOM 1465 C CA . LEU A 1 196 ? -17.984 -14.242 0.905 1 93.38 196 LEU A CA 1
ATOM 1466 C C . LEU A 1 196 ? -19.188 -13.383 0.55 1 93.38 196 LEU A C 1
ATOM 1468 O O . LEU A 1 196 ? -20.031 -13.789 -0.268 1 93.38 196 LEU A O 1
ATOM 1472 N N . MET B 1 1 ? 27.016 -26.625 30.5 1 27.39 1 MET B N 1
ATOM 1473 C CA . MET B 1 1 ? 27.344 -25.656 29.453 1 27.39 1 MET B CA 1
ATOM 1474 C C . MET B 1 1 ? 26.125 -24.828 29.062 1 27.39 1 MET B C 1
ATOM 1476 O O . MET B 1 1 ? 25.078 -25.375 28.734 1 27.39 1 MET B O 1
ATOM 1480 N N . ALA B 1 2 ? 26.062 -23.531 29.562 1 30.86 2 ALA B N 1
ATOM 1481 C CA . ALA B 1 2 ? 24.906 -22.641 29.609 1 30.86 2 ALA B CA 1
ATOM 1482 C C . ALA B 1 2 ? 24.406 -22.312 28.203 1 30.86 2 ALA B C 1
ATOM 1484 O O . ALA B 1 2 ? 25.203 -22.125 27.281 1 30.86 2 ALA B O 1
ATOM 1485 N N . PRO B 1 3 ? 23.188 -22.562 27.797 1 29.94 3 PRO B N 1
ATOM 1486 C CA . PRO B 1 3 ? 22.766 -22.453 26.391 1 29.94 3 PRO B CA 1
ATOM 1487 C C . PRO B 1 3 ? 23.047 -21.094 25.781 1 29.94 3 PRO B C 1
ATOM 1489 O O . PRO B 1 3 ? 22.938 -20.078 26.469 1 29.94 3 PRO B O 1
ATOM 1492 N N . VAL B 1 4 ? 23.984 -20.906 24.844 1 30.22 4 VAL B N 1
ATOM 1493 C CA . VAL B 1 4 ? 24.406 -19.688 24.156 1 30.22 4 VAL B CA 1
ATOM 1494 C C . VAL B 1 4 ? 23.203 -18.969 23.562 1 30.22 4 VAL B C 1
ATOM 1496 O O . VAL B 1 4 ? 22.422 -19.578 22.812 1 30.22 4 VAL B O 1
ATOM 1499 N N . GLU B 1 5 ? 22.5 -17.984 24.188 1 32.34 5 GLU B N 1
ATOM 1500 C CA . GLU B 1 5 ? 21.484 -17.062 23.688 1 32.34 5 GLU B CA 1
ATOM 1501 C C . GLU B 1 5 ? 21.891 -16.469 22.328 1 32.34 5 GLU B C 1
ATOM 1503 O O . GLU B 1 5 ? 22.953 -15.859 22.219 1 32.34 5 GLU B O 1
ATOM 1508 N N . VAL B 1 6 ? 21.703 -17.141 21.281 1 28.53 6 VAL B N 1
ATOM 1509 C CA . VAL B 1 6 ? 21.984 -16.594 19.953 1 28.53 6 VAL B CA 1
ATOM 1510 C C . VAL B 1 6 ? 21.469 -15.156 19.859 1 28.53 6 VAL B C 1
ATOM 1512 O O . VAL B 1 6 ? 20.266 -14.906 20 1 28.53 6 VAL B O 1
ATOM 1515 N N . SER B 1 7 ? 22.156 -14.109 20.375 1 31.83 7 SER B N 1
ATOM 1516 C CA . SER B 1 7 ? 22.078 -12.672 20.141 1 31.83 7 SER B CA 1
ATOM 1517 C C . SER B 1 7 ? 21.734 -12.367 18.688 1 31.83 7 SER B C 1
ATOM 1519 O O . SER B 1 7 ? 22.547 -12.609 17.797 1 31.83 7 SER B O 1
ATOM 1521 N N . THR B 1 8 ? 20.781 -13 18.062 1 35.59 8 THR B N 1
ATOM 1522 C CA . THR B 1 8 ? 20.422 -12.547 16.734 1 35.59 8 THR B CA 1
ATOM 1523 C C . THR B 1 8 ? 20.719 -11.055 16.578 1 35.59 8 THR B C 1
ATOM 1525 O O . THR B 1 8 ? 19.812 -10.227 16.688 1 35.59 8 THR B O 1
ATOM 1528 N N . LYS B 1 9 ? 21.656 -10.344 17.234 1 32.69 9 LYS B N 1
ATOM 1529 C CA . LYS B 1 9 ? 22.406 -9.141 17.594 1 32.69 9 LYS B CA 1
ATOM 1530 C C . LYS B 1 9 ? 22.922 -8.445 16.328 1 32.69 9 LYS B C 1
ATOM 1532 O O . LYS B 1 9 ? 23.859 -7.637 16.406 1 32.69 9 LYS B O 1
ATOM 1537 N N . LEU B 1 10 ? 22.984 -9.016 15.133 1 36.34 10 LEU B N 1
ATOM 1538 C CA . LEU B 1 10 ? 23.625 -8.133 14.172 1 36.34 10 LEU B CA 1
ATOM 1539 C C . LEU B 1 10 ? 23.078 -6.715 14.281 1 36.34 10 LEU B C 1
ATOM 1541 O O . LEU B 1 10 ? 21.859 -6.516 14.312 1 36.34 10 LEU B O 1
ATOM 1545 N N . GLY B 1 11 ? 23.688 -5.613 14.75 1 42.78 11 GLY B N 1
ATOM 1546 C CA . GLY B 1 11 ? 23.625 -4.18 14.984 1 42.78 11 GLY B CA 1
ATOM 1547 C C . GLY B 1 11 ? 22.719 -3.453 14.008 1 42.78 11 GLY B C 1
ATOM 1548 O O . GLY B 1 11 ? 22.984 -2.301 13.648 1 42.78 11 GLY B O 1
ATOM 1549 N N . ALA B 1 12 ? 22 -4.125 13.219 1 55.81 12 ALA B N 1
ATOM 1550 C CA . ALA B 1 12 ? 21.281 -3.424 12.164 1 55.81 12 ALA B CA 1
ATOM 1551 C C . ALA B 1 12 ? 20.5 -2.232 12.719 1 55.81 12 ALA B C 1
ATOM 1553 O O . ALA B 1 12 ? 19.938 -2.309 13.812 1 55.81 12 ALA B O 1
ATOM 1554 N N . MET B 1 13 ? 21 -1.015 12.43 1 65.44 13 MET B N 1
ATOM 1555 C CA . MET B 1 13 ? 20.375 0.254 12.797 1 65.44 13 MET B CA 1
ATOM 1556 C C . MET B 1 13 ? 18.859 0.146 12.742 1 65.44 13 MET B C 1
ATOM 1558 O O . MET B 1 13 ? 18.312 -0.454 11.82 1 65.44 13 MET B O 1
ATOM 1562 N N . PRO B 1 14 ? 18.25 0.271 13.953 1 85.75 14 PRO B N 1
ATOM 1563 C CA . PRO B 1 14 ? 16.781 0.281 13.93 1 85.75 14 PRO B CA 1
ATOM 1564 C C . PRO B 1 14 ? 16.219 1.087 12.758 1 85.75 14 PRO B C 1
ATOM 1566 O O . PRO B 1 14 ? 16.859 2.045 12.305 1 85.75 14 PRO B O 1
ATOM 1569 N N . ALA B 1 15 ? 15.148 0.605 12.227 1 93.5 15 ALA B N 1
ATOM 1570 C CA . ALA B 1 15 ? 14.484 1.292 11.117 1 93.5 15 ALA B CA 1
ATOM 1571 C C . ALA B 1 15 ? 14.148 2.732 11.484 1 93.5 15 ALA B C 1
ATOM 1573 O O . ALA B 1 15 ? 13.695 3 12.602 1 93.5 15 ALA B O 1
ATOM 1574 N N . GLN B 1 16 ? 14.453 3.621 10.641 1 95.56 16 GLN B N 1
ATOM 1575 C CA . GLN B 1 16 ? 14.055 5.016 10.766 1 95.56 16 GLN B CA 1
ATOM 1576 C C . GLN B 1 16 ? 12.727 5.273 10.047 1 95.56 16 GLN B C 1
ATOM 1578 O O . GLN B 1 16 ? 12.539 4.84 8.914 1 95.56 16 GLN B O 1
ATOM 1583 N N . ILE B 1 17 ? 11.836 5.973 10.828 1 98.44 17 ILE B N 1
ATOM 1584 C CA . ILE B 1 17 ? 10.539 6.324 10.258 1 98.44 17 ILE B CA 1
ATOM 1585 C C . ILE B 1 17 ? 10.359 7.844 10.281 1 98.44 17 ILE B C 1
ATOM 1587 O O . ILE B 1 17 ? 10.453 8.469 11.336 1 98.44 17 ILE B O 1
ATOM 1591 N N . ILE B 1 18 ? 10.156 8.438 9.102 1 98.69 18 ILE B N 1
ATOM 1592 C CA . ILE B 1 18 ? 9.828 9.852 8.984 1 98.69 18 ILE B CA 1
ATOM 1593 C C . ILE B 1 18 ? 8.359 10.008 8.602 1 98.69 18 ILE B C 1
ATOM 1595 O O . ILE B 1 18 ? 7.906 9.445 7.598 1 98.69 18 ILE B O 1
ATOM 1599 N N . ILE B 1 19 ? 7.602 10.727 9.367 1 98.75 19 ILE B N 1
ATOM 1600 C CA . ILE B 1 19 ? 6.203 11.023 9.062 1 98.75 19 ILE B CA 1
ATOM 1601 C C . ILE B 1 19 ? 6.07 12.469 8.602 1 98.75 19 ILE B C 1
ATOM 1603 O O . ILE B 1 19 ? 6.367 13.398 9.352 1 98.75 19 ILE B O 1
ATOM 1607 N N . LEU B 1 20 ? 5.676 12.664 7.391 1 98.88 20 LEU B N 1
ATOM 1608 C CA . LEU B 1 20 ? 5.324 13.969 6.859 1 98.88 20 LEU B CA 1
ATOM 1609 C C . LEU B 1 20 ? 3.834 14.25 7.047 1 98.88 20 LEU B C 1
ATOM 1611 O O . LEU B 1 20 ? 2.99 13.523 6.52 1 98.88 20 LEU B O 1
ATOM 1615 N N . ASN B 1 21 ? 3.535 15.266 7.809 1 98.69 21 ASN B N 1
ATOM 1616 C CA . ASN B 1 21 ? 2.156 15.695 8.008 1 98.69 21 ASN B CA 1
ATOM 1617 C C . ASN B 1 21 ? 1.92 17.094 7.445 1 98.69 21 ASN B C 1
ATOM 1619 O O . ASN B 1 21 ? 2.775 17.969 7.574 1 98.69 21 ASN B O 1
ATOM 1623 N N . GLY B 1 22 ? 0.838 17.297 6.809 1 98.25 22 GLY B N 1
ATOM 1624 C CA . GLY B 1 22 ? 0.468 18.578 6.238 1 98.25 22 GLY B CA 1
ATOM 1625 C C . GLY B 1 22 ? -0.809 18.531 5.418 1 98.25 22 GLY B C 1
ATOM 1626 O O . GLY B 1 22 ? -1.266 17.438 5.047 1 98.25 22 GLY B O 1
ATOM 1627 N N . VAL B 1 23 ? -1.271 19.734 5.145 1 96.62 23 VAL B N 1
ATOM 1628 C CA . VAL B 1 23 ? -2.5 19.906 4.379 1 96.62 23 VAL B CA 1
ATOM 1629 C C . VAL B 1 23 ? -2.291 19.422 2.947 1 96.62 23 VAL B C 1
ATOM 1631 O O . VAL B 1 23 ? -1.161 19.391 2.453 1 96.62 23 VAL B O 1
ATOM 1634 N N . GLY B 1 24 ? -3.439 18.922 2.324 1 95.5 24 GLY B N 1
ATOM 1635 C CA . GLY B 1 24 ? -3.361 18.578 0.913 1 95.5 24 GLY B CA 1
ATOM 1636 C C . GLY B 1 24 ? -2.719 19.672 0.072 1 95.5 24 GLY B C 1
ATOM 1637 O O . GLY B 1 24 ? -2.994 20.859 0.264 1 95.5 24 GLY B O 1
ATOM 1638 N N . SER B 1 25 ? -1.82 19.234 -0.872 1 96.19 25 SER B N 1
ATOM 1639 C CA . SER B 1 25 ? -1.169 20.125 -1.838 1 96.19 25 SER B CA 1
ATOM 1640 C C . SER B 1 25 ? -0.016 20.891 -1.199 1 96.19 25 SER B C 1
ATOM 1642 O O . SER B 1 25 ? 0.544 21.797 -1.811 1 96.19 25 SER B O 1
ATOM 1644 N N . VAL B 1 26 ? 0.398 20.516 0.036 1 97.88 26 VAL B N 1
ATOM 1645 C CA . VAL B 1 26 ? 1.454 21.25 0.731 1 97.88 26 VAL B CA 1
ATOM 1646 C C . VAL B 1 26 ? 2.82 20.781 0.232 1 97.88 26 VAL B C 1
ATOM 1648 O O . VAL B 1 26 ? 3.838 21.422 0.502 1 97.88 26 VAL B O 1
ATOM 1651 N N . GLY B 1 27 ? 2.9 19.578 -0.413 1 97.69 27 GLY B N 1
ATOM 1652 C CA . GLY B 1 27 ? 4.152 19.109 -0.977 1 97.69 27 GLY B CA 1
ATOM 1653 C C . GLY B 1 27 ? 4.672 17.844 -0.309 1 97.69 27 GLY B C 1
ATOM 1654 O O . GLY B 1 27 ? 5.867 17.562 -0.36 1 97.69 27 GLY B O 1
ATOM 1655 N N . LYS B 1 28 ? 3.875 17.062 0.326 1 98.5 28 LYS B N 1
ATOM 1656 C CA . LYS B 1 28 ? 4.285 15.859 1.044 1 98.5 28 LYS B CA 1
ATOM 1657 C C . LYS B 1 28 ? 4.887 14.836 0.093 1 98.5 28 LYS B C 1
ATOM 1659 O O . LYS B 1 28 ? 6 14.352 0.315 1 98.5 28 LYS B O 1
ATOM 1664 N N . THR B 1 29 ? 4.156 14.539 -1.004 1 97.56 29 THR B N 1
ATOM 1665 C CA . THR B 1 29 ? 4.59 13.523 -1.954 1 97.56 29 THR B CA 1
ATOM 1666 C C . THR B 1 29 ? 5.898 13.93 -2.627 1 97.56 29 THR B C 1
ATOM 1668 O O . THR B 1 29 ? 6.828 13.125 -2.719 1 97.56 29 THR B O 1
ATOM 1671 N N . SER B 1 30 ? 5.969 15.188 -3.082 1 98 30 SER B N 1
ATOM 1672 C CA . SER B 1 30 ? 7.18 15.68 -3.729 1 98 30 SER B CA 1
ATOM 1673 C C . SER B 1 30 ? 8.367 15.648 -2.775 1 98 30 SER B C 1
ATOM 1675 O O . SER B 1 30 ? 9.477 15.281 -3.172 1 98 30 SER B O 1
ATOM 1677 N N . THR B 1 31 ? 8.117 16.016 -1.555 1 98.75 31 THR B N 1
ATOM 1678 C CA . THR B 1 31 ? 9.18 15.992 -0.557 1 98.75 31 THR B CA 1
ATOM 1679 C C . THR B 1 31 ? 9.641 14.562 -0.29 1 98.75 31 THR B C 1
ATOM 1681 O O . THR B 1 31 ? 10.836 14.297 -0.195 1 98.75 31 THR B O 1
ATOM 1684 N N . ALA B 1 32 ? 8.719 13.648 -0.137 1 98.75 32 ALA B N 1
ATOM 1685 C CA . ALA B 1 32 ? 9.055 12.242 0.087 1 98.75 32 ALA B CA 1
ATOM 1686 C C . ALA B 1 32 ? 9.922 11.695 -1.041 1 98.75 32 ALA B C 1
ATOM 1688 O O . ALA B 1 32 ? 10.938 11.047 -0.788 1 98.75 32 ALA B O 1
ATOM 1689 N N . ARG B 1 33 ? 9.578 11.984 -2.262 1 98.25 33 ARG B N 1
ATOM 1690 C CA . ARG B 1 33 ? 10.32 11.508 -3.422 1 98.25 33 ARG B CA 1
ATOM 1691 C C . ARG B 1 33 ? 11.727 12.102 -3.459 1 98.25 33 ARG B C 1
ATOM 1693 O O . ARG B 1 33 ? 12.695 11.406 -3.77 1 98.25 33 ARG B O 1
ATOM 1700 N N . ALA B 1 34 ? 11.75 13.398 -3.17 1 98.69 34 ALA B N 1
ATOM 1701 C CA . ALA B 1 34 ? 13.055 14.055 -3.125 1 98.69 34 ALA B CA 1
ATOM 1702 C C . ALA B 1 34 ? 13.953 13.43 -2.059 1 98.69 34 ALA B C 1
ATOM 1704 O O . ALA B 1 34 ? 15.148 13.227 -2.283 1 98.69 34 ALA B O 1
ATOM 1705 N N . LEU B 1 35 ? 13.383 13.141 -0.9 1 98.62 35 LEU B N 1
ATOM 1706 C CA . LEU B 1 35 ? 14.156 12.547 0.183 1 98.62 35 LEU B CA 1
ATOM 1707 C C . LEU B 1 35 ? 14.656 11.156 -0.204 1 98.62 35 LEU B C 1
ATOM 1709 O O . LEU B 1 35 ? 15.781 10.781 0.128 1 98.62 35 LEU B O 1
ATOM 1713 N N . GLN B 1 36 ? 13.852 10.367 -0.889 1 98.19 36 GLN B N 1
ATOM 1714 C CA . GLN B 1 36 ? 14.242 9.047 -1.37 1 98.19 36 GLN B CA 1
ATOM 1715 C C . GLN B 1 36 ? 15.516 9.125 -2.215 1 98.19 36 GLN B C 1
ATOM 1717 O O . GLN B 1 36 ? 16.297 8.18 -2.242 1 98.19 36 GLN B O 1
ATOM 1722 N N . GLN B 1 37 ? 15.711 10.234 -2.861 1 97.38 37 GLN B N 1
ATOM 1723 C CA . GLN B 1 37 ? 16.812 10.375 -3.814 1 97.38 37 GLN B CA 1
ATOM 1724 C C . GLN B 1 37 ? 18.125 10.656 -3.098 1 97.38 37 GLN B C 1
ATOM 1726 O O . GLN B 1 37 ? 19.188 10.312 -3.6 1 97.38 37 GLN B O 1
ATOM 1731 N N . ILE B 1 38 ? 18.031 11.25 -1.973 1 97.25 38 ILE B N 1
ATOM 1732 C CA . ILE B 1 38 ? 19.281 11.781 -1.432 1 97.25 38 ILE B CA 1
ATOM 1733 C C . ILE B 1 38 ? 19.641 11.039 -0.146 1 97.25 38 ILE B C 1
ATOM 1735 O O . ILE B 1 38 ? 20.766 11.156 0.353 1 97.25 38 ILE B O 1
ATOM 1739 N N . CYS B 1 39 ? 18.719 10.281 0.434 1 95.44 39 CYS B N 1
ATOM 1740 C CA . CYS B 1 39 ? 18.984 9.578 1.679 1 95.44 39 CYS B CA 1
ATOM 1741 C C . CYS B 1 39 ? 20.031 8.484 1.468 1 95.44 39 CYS B C 1
ATOM 1743 O O . CYS B 1 39 ? 20.062 7.84 0.419 1 95.44 39 CYS B O 1
ATOM 1745 N N . ALA B 1 40 ? 20.828 8.234 2.51 1 91.62 40 ALA B N 1
ATOM 1746 C CA . ALA B 1 40 ? 21.906 7.258 2.43 1 91.62 40 ALA B CA 1
ATOM 1747 C C . ALA B 1 40 ? 21.359 5.836 2.33 1 91.62 40 ALA B C 1
ATOM 1749 O O . ALA B 1 40 ? 21.953 4.98 1.673 1 91.62 40 ALA B O 1
ATOM 1750 N N . HIS B 1 41 ? 20.328 5.59 3.02 1 93.69 41 HIS B N 1
ATOM 1751 C CA . HIS B 1 41 ? 19.656 4.297 2.934 1 93.69 41 HIS B CA 1
ATOM 1752 C C . HIS B 1 41 ? 18.344 4.402 2.162 1 93.69 41 HIS B C 1
ATOM 1754 O O . HIS B 1 41 ? 17.703 5.453 2.168 1 93.69 41 HIS B O 1
ATOM 1760 N N . PRO B 1 42 ? 17.953 3.309 1.504 1 96.44 42 PRO B N 1
ATOM 1761 C CA . PRO B 1 42 ? 16.672 3.338 0.795 1 96.44 42 PRO B CA 1
ATOM 1762 C C . PRO B 1 42 ? 15.477 3.529 1.734 1 96.44 42 PRO B C 1
ATOM 1764 O O . PRO B 1 42 ? 15.375 2.838 2.752 1 96.44 42 PRO B O 1
ATOM 1767 N N . LEU B 1 43 ? 14.672 4.449 1.41 1 98.06 43 LEU B N 1
ATOM 1768 C CA . LEU B 1 43 ? 13.43 4.707 2.129 1 98.06 43 LEU B CA 1
ATOM 1769 C C . LEU B 1 43 ? 12.227 4.223 1.324 1 98.06 43 LEU B C 1
ATOM 1771 O O . LEU B 1 43 ? 12.07 4.578 0.154 1 98.06 43 LEU B O 1
ATOM 1775 N N . LEU B 1 44 ? 11.406 3.393 1.924 1 98.69 44 LEU B N 1
ATOM 1776 C CA . LEU B 1 44 ? 10.109 3.139 1.307 1 98.69 44 LEU B CA 1
ATOM 1777 C C . LEU B 1 44 ? 9.164 4.32 1.517 1 98.69 44 LEU B C 1
ATOM 1779 O O . LEU B 1 44 ? 9.07 4.855 2.623 1 98.69 44 LEU B O 1
ATOM 1783 N N . HIS B 1 45 ? 8.523 4.762 0.469 1 98.81 45 HIS B N 1
ATOM 1784 C CA . HIS B 1 45 ? 7.5 5.797 0.579 1 98.81 45 HIS B CA 1
ATOM 1785 C C . HIS B 1 45 ? 6.121 5.188 0.807 1 98.81 45 HIS B C 1
ATOM 1787 O O . HIS B 1 45 ? 5.57 4.535 -0.084 1 98.81 45 HIS B O 1
ATOM 1793 N N . VAL B 1 46 ? 5.586 5.375 1.98 1 98.81 46 VAL B N 1
ATOM 1794 C CA . VAL B 1 46 ? 4.238 4.93 2.33 1 98.81 46 VAL B CA 1
ATOM 1795 C C . VAL B 1 46 ? 3.279 6.117 2.309 1 98.81 46 VAL B C 1
ATOM 1797 O O . VAL B 1 46 ? 3.344 6.992 3.178 1 98.81 46 VAL B O 1
ATOM 1800 N N . SER B 1 47 ? 2.395 6.102 1.365 1 98.25 47 SER B N 1
ATOM 1801 C CA . SER B 1 47 ? 1.448 7.203 1.214 1 98.25 47 SER B CA 1
ATOM 1802 C C . SER B 1 47 ? 0.061 6.809 1.711 1 98.25 47 SER B C 1
ATOM 1804 O O . SER B 1 47 ? -0.445 5.738 1.375 1 98.25 47 SER B O 1
ATOM 1806 N N . MET B 1 48 ? -0.532 7.641 2.5 1 97.12 48 MET B N 1
ATOM 1807 C CA . MET B 1 48 ? -1.907 7.414 2.936 1 97.12 48 MET B CA 1
ATOM 1808 C C . MET B 1 48 ? -2.824 7.184 1.738 1 97.12 48 MET B C 1
ATOM 1810 O O . MET B 1 48 ? -3.705 6.324 1.782 1 97.12 48 MET B O 1
ATOM 1814 N N . ASP B 1 49 ? -2.611 7.844 0.639 1 94.62 49 ASP B N 1
ATOM 1815 C CA . ASP B 1 49 ? -3.445 7.719 -0.552 1 94.62 49 ASP B CA 1
ATOM 1816 C C . ASP B 1 49 ? -3.381 6.301 -1.118 1 94.62 49 ASP B C 1
ATOM 1818 O O . ASP B 1 49 ? -4.367 5.797 -1.663 1 94.62 49 ASP B O 1
ATOM 1822 N N . ALA B 1 50 ? -2.215 5.688 -1.032 1 96.69 50 ALA B N 1
ATOM 1823 C CA . ALA B 1 50 ? -2.086 4.312 -1.508 1 96.69 50 ALA B CA 1
ATOM 1824 C C . ALA B 1 50 ? -3 3.375 -0.726 1 96.69 50 ALA B C 1
ATOM 1826 O O . ALA B 1 50 ? -3.512 2.396 -1.275 1 96.69 50 ALA B O 1
ATOM 1827 N N . PHE B 1 51 ? -3.176 3.637 0.541 1 97.81 51 PHE B N 1
ATOM 1828 C CA . PHE B 1 51 ? -4.051 2.805 1.358 1 97.81 51 PHE B CA 1
ATOM 1829 C C . PHE B 1 51 ? -5.512 3.137 1.1 1 97.81 51 PHE B C 1
ATOM 1831 O O . PHE B 1 51 ? -6.375 2.258 1.158 1 97.81 51 PHE B O 1
ATOM 1838 N N . LEU B 1 52 ? -5.828 4.418 0.795 1 96.38 52 LEU B N 1
ATOM 1839 C CA . LEU B 1 52 ? -7.176 4.77 0.359 1 96.38 52 LEU B CA 1
ATOM 1840 C C . LEU B 1 52 ? -7.551 4.016 -0.911 1 96.38 52 LEU B C 1
ATOM 1842 O O . LEU B 1 52 ? -8.688 3.566 -1.057 1 96.38 52 LEU B O 1
ATOM 1846 N N . ASP B 1 53 ? -6.57 3.861 -1.706 1 96.25 53 ASP B N 1
ATOM 1847 C CA . ASP B 1 53 ? -6.805 3.213 -2.992 1 96.25 53 ASP B CA 1
ATOM 1848 C C . ASP B 1 53 ? -7.121 1.729 -2.809 1 96.25 53 ASP B C 1
ATOM 1850 O O . ASP B 1 53 ? -7.582 1.066 -3.742 1 96.25 53 ASP B O 1
ATOM 1854 N N . MET B 1 54 ? -6.879 1.201 -1.676 1 98.38 54 MET B N 1
ATOM 1855 C CA . MET B 1 54 ? -7.195 -0.199 -1.411 1 98.38 54 MET B CA 1
ATOM 1856 C C . MET B 1 54 ? -8.695 -0.387 -1.208 1 98.38 54 MET B C 1
ATOM 1858 O O . MET B 1 54 ? -9.211 -1.503 -1.322 1 98.38 54 MET B O 1
ATOM 1862 N N . LEU B 1 55 ? -9.414 0.669 -0.834 1 98.12 55 LEU B N 1
ATOM 1863 C CA . LEU B 1 55 ? -10.844 0.588 -0.541 1 98.12 55 LEU B CA 1
ATOM 1864 C C . LEU B 1 55 ? -11.641 0.256 -1.799 1 98.12 55 LEU B C 1
ATOM 1866 O O . LEU B 1 55 ? -11.297 0.711 -2.893 1 98.12 55 LEU B O 1
ATOM 1870 N N . PRO B 1 56 ? -12.734 -0.521 -1.613 1 97.44 56 PRO B N 1
ATOM 1871 C CA . PRO B 1 56 ? -13.656 -0.638 -2.746 1 97.44 56 PRO B CA 1
ATOM 1872 C C . PRO B 1 56 ? -14.195 0.712 -3.211 1 97.44 56 PRO B C 1
ATOM 1874 O O . PRO B 1 56 ? -14.484 1.581 -2.385 1 97.44 56 PRO B O 1
ATOM 1877 N N . PRO B 1 57 ? -14.305 0.825 -4.473 1 95.56 57 PRO B N 1
ATOM 1878 C CA . PRO B 1 57 ? -14.836 2.088 -4.992 1 95.56 57 PRO B CA 1
ATOM 1879 C C . PRO B 1 57 ? -16.156 2.488 -4.328 1 95.56 57 PRO B C 1
ATOM 1881 O O . PRO B 1 57 ? -16.391 3.678 -4.109 1 95.56 57 PRO B O 1
ATOM 1884 N N . ALA B 1 58 ? -16.953 1.56 -3.939 1 96.31 58 ALA B N 1
ATOM 1885 C CA . ALA B 1 58 ? -18.266 1.813 -3.357 1 96.31 58 ALA B CA 1
ATOM 1886 C C . ALA B 1 58 ? -18.141 2.504 -2.002 1 96.31 58 ALA B C 1
ATOM 1888 O O . ALA B 1 58 ? -19.125 3.021 -1.47 1 96.31 58 ALA B O 1
ATOM 1889 N N . MET B 1 59 ? -16.938 2.5 -1.435 1 97.25 59 MET B N 1
ATOM 1890 C CA . MET B 1 59 ? -16.734 3.09 -0.114 1 97.25 59 MET B CA 1
ATOM 1891 C C . MET B 1 59 ? -16.562 4.602 -0.215 1 97.25 59 MET B C 1
ATOM 1893 O O . MET B 1 59 ? -16.625 5.309 0.794 1 97.25 59 MET B O 1
ATOM 1897 N N . PHE B 1 60 ? -16.312 5.094 -1.416 1 95.56 60 PHE B N 1
ATOM 1898 C CA . PHE B 1 60 ? -16.266 6.531 -1.634 1 95.56 60 PHE B CA 1
ATOM 1899 C C . PHE B 1 60 ? -17.656 7.109 -1.811 1 95.56 60 PHE B C 1
ATOM 1901 O O . PHE B 1 60 ? -18.375 6.742 -2.748 1 95.56 60 PHE B O 1
ATOM 1908 N N . GLY B 1 61 ? -18.031 7.949 -0.924 1 95.25 61 GLY B N 1
ATOM 1909 C CA . GLY B 1 61 ? -19.375 8.5 -0.912 1 95.25 61 GLY B CA 1
ATOM 1910 C C . GLY B 1 61 ? -20.328 7.727 -0.026 1 95.25 61 GLY B C 1
ATOM 1911 O O . GLY B 1 61 ? -21.516 8.07 0.076 1 95.25 61 GLY B O 1
ATOM 1912 N N . HIS B 1 62 ? -19.797 6.684 0.562 1 96.25 62 HIS B N 1
ATOM 1913 C CA . HIS B 1 62 ? -20.594 5.852 1.451 1 96.25 62 HIS B CA 1
ATOM 1914 C C . HIS B 1 62 ? -20.344 6.207 2.912 1 96.25 62 HIS B C 1
ATOM 1916 O O . HIS B 1 62 ? -19.203 6.457 3.307 1 96.25 62 HIS B O 1
ATOM 1922 N N . ALA B 1 63 ? -21.344 6.102 3.762 1 96.56 63 ALA B N 1
ATOM 1923 C CA . ALA B 1 63 ? -21.25 6.496 5.164 1 96.56 63 ALA B CA 1
ATOM 1924 C C . ALA B 1 63 ? -20.234 5.641 5.914 1 96.56 63 ALA B C 1
ATOM 1926 O O . ALA B 1 63 ? -19.609 6.102 6.871 1 96.56 63 ALA B O 1
ATOM 1927 N N . ASP B 1 64 ? -20.016 4.414 5.461 1 96.75 64 ASP B N 1
ATOM 1928 C CA . ASP B 1 64 ? -19.062 3.525 6.117 1 96.75 64 ASP B CA 1
ATOM 1929 C C . ASP B 1 64 ? -17.641 3.801 5.641 1 96.75 64 ASP B C 1
ATOM 1931 O O . ASP B 1 64 ? -16.672 3.334 6.25 1 96.75 64 ASP B O 1
ATOM 1935 N N . GLY B 1 65 ? -17.578 4.449 4.492 1 97.75 65 GLY B N 1
ATOM 1936 C CA . GLY B 1 65 ? -16.281 4.73 3.871 1 97.75 65 GLY B CA 1
ATOM 1937 C C . GLY B 1 65 ? -15.852 6.176 4.02 1 97.75 65 GLY B C 1
ATOM 1938 O O . GLY B 1 65 ? -15.781 6.695 5.133 1 97.75 65 GLY B O 1
ATOM 1939 N N . LEU B 1 66 ? -15.648 6.852 3.002 1 96.5 66 LEU B N 1
ATOM 1940 C CA . LEU B 1 66 ? -15.156 8.219 2.926 1 96.5 66 LEU B CA 1
ATOM 1941 C C . LEU B 1 66 ? -16.141 9.117 2.197 1 96.5 66 LEU B C 1
ATOM 1943 O O . LEU B 1 66 ? -16.5 8.859 1.043 1 96.5 66 LEU B O 1
ATOM 1947 N N . VAL B 1 67 ? -16.516 10.156 2.918 1 96.12 67 VAL B N 1
ATOM 1948 C CA . VAL B 1 67 ? -17.484 11.078 2.33 1 96.12 67 VAL B CA 1
ATOM 1949 C C . VAL B 1 67 ? -16.891 12.484 2.297 1 96.12 67 VAL B C 1
ATOM 1951 O O . VAL B 1 67 ? -16.297 12.945 3.281 1 96.12 67 VAL B O 1
ATOM 1954 N N . PHE B 1 68 ? -16.969 13.094 1.14 1 92.94 68 PHE B N 1
ATOM 1955 C CA . PHE B 1 68 ? -16.656 14.508 0.982 1 92.94 68 PHE B CA 1
ATOM 1956 C C . PHE B 1 68 ? -17.922 15.359 0.953 1 92.94 68 PHE B C 1
ATOM 1958 O O . PHE B 1 68 ? -18.797 15.141 0.119 1 92.94 68 PHE B O 1
ATOM 1965 N N . GLU B 1 69 ? -17.984 16.203 1.851 1 93.31 69 GLU B N 1
ATOM 1966 C CA . GLU B 1 69 ? -19.156 17.078 1.95 1 93.31 69 GLU B CA 1
ATOM 1967 C C . GLU B 1 69 ? -18.828 18.5 1.524 1 93.31 69 GLU B C 1
ATOM 1969 O O . GLU B 1 69 ? -17.938 19.141 2.09 1 93.31 69 GLU B O 1
ATOM 1974 N N . THR B 1 70 ? -19.547 18.906 0.557 1 91.31 70 THR B N 1
ATOM 1975 C CA . THR B 1 70 ? -19.359 20.281 0.111 1 91.31 70 THR B CA 1
ATOM 1976 C C . THR B 1 70 ? -19.969 21.266 1.113 1 91.31 70 THR B C 1
ATOM 1978 O O . THR B 1 70 ? -21.125 21.109 1.521 1 91.31 70 THR B O 1
ATOM 1981 N N . LEU B 1 71 ? -19.141 22.156 1.495 1 92.62 71 LEU B N 1
ATOM 1982 C CA . LEU B 1 71 ? -19.547 23.203 2.428 1 92.62 71 LEU B CA 1
ATOM 1983 C C . LEU B 1 71 ? -19.219 24.578 1.869 1 92.62 71 LEU B C 1
ATOM 1985 O O . LEU B 1 71 ? -18.672 24.703 0.767 1 92.62 71 LEU B O 1
ATOM 1989 N N . ASP B 1 72 ? -19.75 25.547 2.496 1 88.06 72 ASP B N 1
ATOM 1990 C CA . ASP B 1 72 ? -19.422 26.938 2.227 1 88.06 72 ASP B CA 1
ATOM 1991 C C . ASP B 1 72 ? -18.766 27.594 3.441 1 88.06 72 ASP B C 1
ATOM 1993 O O . ASP B 1 72 ? -19.312 27.531 4.551 1 88.06 72 ASP B O 1
ATOM 1997 N N . ASP B 1 73 ? -17.609 28.062 3.193 1 87.06 73 ASP B N 1
ATOM 1998 C CA . ASP B 1 73 ? -16.859 28.766 4.234 1 87.06 73 ASP B CA 1
ATOM 1999 C C . ASP B 1 73 ? -16.688 30.234 3.881 1 87.06 73 ASP B C 1
ATOM 2001 O O . ASP B 1 73 ? -15.695 30.609 3.238 1 87.06 73 ASP B O 1
ATOM 2005 N N . GLY B 1 74 ? -17.562 31.062 4.406 1 86.88 74 GLY B N 1
ATOM 2006 C CA . GLY B 1 74 ? -17.484 32.5 4.148 1 86.88 74 GLY B CA 1
ATOM 2007 C C . GLY B 1 74 ? -17.562 32.844 2.676 1 86.88 74 GLY B C 1
ATOM 2008 O O . GLY B 1 74 ? -16.812 33.688 2.195 1 86.88 74 GLY B O 1
ATOM 2009 N N . GLY B 1 75 ? -18.312 32.156 1.912 1 86.25 75 GLY B N 1
ATOM 2010 C CA . GLY B 1 75 ? -18.5 32.438 0.496 1 86.25 75 GLY B CA 1
ATOM 2011 C C . GLY B 1 75 ? -17.516 31.672 -0.389 1 86.25 75 GLY B C 1
ATOM 2012 O O . GLY B 1 75 ? -17.531 31.828 -1.612 1 86.25 75 GLY B O 1
ATOM 2013 N N . ARG B 1 76 ? -16.688 30.953 0.289 1 89.25 76 ARG B N 1
ATOM 2014 C CA . ARG B 1 76 ? -15.711 30.156 -0.469 1 89.25 76 ARG B CA 1
ATOM 2015 C C . ARG B 1 76 ? -15.984 28.672 -0.323 1 89.25 76 ARG B C 1
ATOM 2017 O O . ARG B 1 76 ? -16.391 28.203 0.749 1 89.25 76 ARG B O 1
ATOM 2024 N N . PRO B 1 77 ? -15.75 27.984 -1.388 1 89.94 77 PRO B N 1
ATOM 2025 C CA . PRO B 1 77 ? -15.984 26.531 -1.313 1 89.94 77 PRO B CA 1
ATOM 2026 C C . PRO B 1 77 ? -15.055 25.844 -0.318 1 89.94 77 PRO B C 1
ATOM 2028 O O . PRO B 1 77 ? -13.891 26.203 -0.193 1 89.94 77 PRO B O 1
ATOM 2031 N N . SER B 1 78 ? -15.656 24.969 0.451 1 92.12 78 SER B N 1
ATOM 2032 C CA . SER B 1 78 ? -14.945 24.094 1.383 1 92.12 78 SER B CA 1
ATOM 2033 C C . SER B 1 78 ? -15.461 22.656 1.305 1 92.12 78 SER B C 1
ATOM 2035 O O . SER B 1 78 ? -16.609 22.422 0.949 1 92.12 78 SER B O 1
ATOM 2037 N N . VAL B 1 79 ? -14.523 21.719 1.521 1 92 79 VAL B N 1
ATOM 2038 C CA . VAL B 1 79 ? -14.898 20.312 1.448 1 92 79 VAL B CA 1
ATOM 2039 C C . VAL B 1 79 ? -14.492 19.594 2.736 1 92 79 VAL B C 1
ATOM 2041 O O . VAL B 1 79 ? -13.297 19.438 3.016 1 92 79 VAL B O 1
ATOM 2044 N N . ALA B 1 80 ? -15.508 19.188 3.484 1 93.62 80 ALA B N 1
ATOM 2045 C CA . ALA B 1 80 ? -15.258 18.453 4.719 1 93.62 80 ALA B CA 1
ATOM 2046 C C . ALA B 1 80 ? -15.117 16.953 4.449 1 93.62 80 ALA B C 1
ATOM 2048 O O . ALA B 1 80 ? -15.766 16.422 3.549 1 93.62 80 ALA B O 1
ATOM 2049 N N . ILE B 1 81 ? -14.32 16.328 5.266 1 94.19 81 ILE B N 1
ATOM 2050 C CA . ILE B 1 81 ? -14.117 14.891 5.184 1 94.19 81 ILE B CA 1
ATOM 2051 C C . ILE B 1 81 ? -14.812 14.203 6.352 1 94.19 81 ILE B C 1
ATOM 2053 O O . ILE B 1 81 ? -14.656 14.609 7.508 1 94.19 81 ILE B O 1
ATOM 2057 N N . ARG B 1 82 ? -15.57 13.242 6.043 1 94.94 82 ARG B N 1
ATOM 2058 C CA . ARG B 1 82 ? -16.188 12.359 7.031 1 94.94 82 ARG B CA 1
ATOM 2059 C C . ARG B 1 82 ? -15.82 10.906 6.758 1 94.94 82 ARG B C 1
ATOM 2061 O O . ARG B 1 82 ? -15.891 10.445 5.613 1 94.94 82 ARG B O 1
ATOM 2068 N N . THR B 1 83 ? -15.453 10.258 7.812 1 96.25 83 THR B N 1
ATOM 2069 C CA . THR B 1 83 ? -15.047 8.867 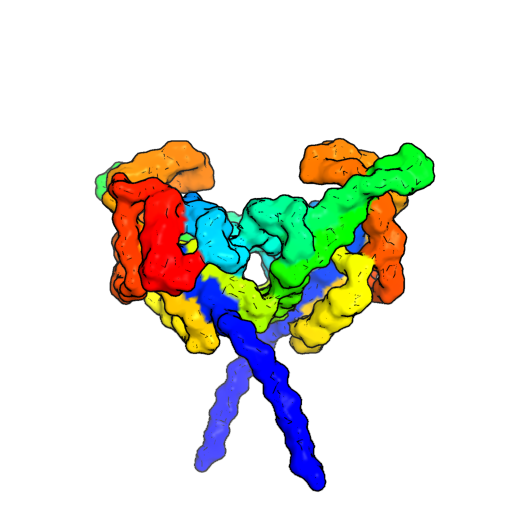7.652 1 96.25 83 THR B CA 1
ATOM 2070 C C . THR B 1 83 ? -15.969 7.941 8.438 1 96.25 83 THR B C 1
ATOM 2072 O O . THR B 1 83 ? -16.547 8.344 9.453 1 96.25 83 THR B O 1
ATOM 2075 N N . GLY B 1 84 ? -16.188 6.746 7.918 1 97.06 84 GLY B N 1
ATOM 2076 C CA . GLY B 1 84 ? -16.953 5.707 8.594 1 97.06 84 GLY B CA 1
ATOM 2077 C C . GLY B 1 84 ? -16.094 4.547 9.062 1 97.06 84 GLY B C 1
ATOM 2078 O O . GLY B 1 84 ? -14.867 4.613 9 1 97.06 84 GLY B O 1
ATOM 2079 N N . PRO B 1 85 ? -16.734 3.506 9.555 1 96.81 85 PRO B N 1
ATOM 2080 C CA . PRO B 1 85 ? -16.016 2.42 10.227 1 96.81 85 PRO B CA 1
ATOM 2081 C C . PRO B 1 85 ? -15.047 1.691 9.297 1 96.81 85 PRO B C 1
ATOM 2083 O O . PRO B 1 85 ? -13.984 1.241 9.734 1 96.81 85 PRO B O 1
ATOM 2086 N N . VAL B 1 86 ? -15.359 1.508 8.016 1 97 86 VAL B N 1
ATOM 2087 C CA . VAL B 1 86 ? -14.492 0.799 7.078 1 97 86 VAL B CA 1
ATOM 2088 C C . VAL B 1 86 ? -13.219 1.613 6.832 1 97 86 VAL B C 1
ATOM 2090 O O . VAL B 1 86 ? -12.109 1.075 6.879 1 97 86 VAL B O 1
ATOM 2093 N N . MET B 1 87 ? -13.406 2.902 6.625 1 97.19 87 MET B N 1
ATOM 2094 C CA . MET B 1 87 ? -12.273 3.801 6.449 1 97.19 87 MET B CA 1
ATOM 2095 C C . MET B 1 87 ? -11.422 3.861 7.719 1 97.19 87 MET B C 1
ATOM 2097 O O . MET B 1 87 ? -10.195 3.803 7.652 1 97.19 87 MET B O 1
ATOM 2101 N N . ASP B 1 88 ? -12.047 3.951 8.844 1 97.12 88 ASP B N 1
ATOM 2102 C CA . ASP B 1 88 ? -11.336 4.023 10.109 1 97.12 88 ASP B CA 1
ATOM 2103 C C . ASP B 1 88 ? -10.484 2.777 10.336 1 97.12 88 ASP B C 1
ATOM 2105 O O . ASP B 1 88 ? -9.336 2.873 10.766 1 97.12 88 ASP B O 1
ATOM 2109 N N . ALA B 1 89 ? -11.039 1.611 10.023 1 97.38 89 ALA B N 1
ATOM 2110 C CA . ALA B 1 89 ? -10.305 0.358 10.156 1 97.38 89 ALA B CA 1
ATOM 2111 C C . ALA B 1 89 ? -9.117 0.318 9.195 1 97.38 89 ALA B C 1
ATOM 2113 O O . ALA B 1 89 ? -8.031 -0.155 9.555 1 97.38 89 ALA B O 1
ATOM 2114 N N . ALA B 1 90 ? -9.305 0.807 7.988 1 98.12 90 ALA B N 1
ATOM 2115 C CA . ALA B 1 90 ? -8.234 0.849 7 1 98.12 90 ALA B CA 1
ATOM 2116 C C . ALA B 1 90 ? -7.082 1.729 7.477 1 98.12 90 ALA B C 1
ATOM 2118 O O . ALA B 1 90 ? -5.914 1.347 7.367 1 98.12 90 ALA B O 1
ATOM 2119 N N . MET B 1 91 ? -7.41 2.875 8.078 1 97.94 91 MET B N 1
ATOM 2120 C CA . MET B 1 91 ? -6.375 3.795 8.547 1 97.94 91 MET B CA 1
ATOM 2121 C C . MET B 1 91 ? -5.676 3.244 9.781 1 97.94 91 MET B C 1
ATOM 2123 O O . MET B 1 91 ? -4.465 3.391 9.938 1 97.94 91 MET B O 1
ATOM 2127 N N . ARG B 1 92 ? -6.441 2.625 10.664 1 97.94 92 ARG B N 1
ATOM 2128 C CA . ARG B 1 92 ? -5.828 1.937 11.797 1 97.94 92 ARG B CA 1
ATOM 2129 C C . ARG B 1 92 ? -4.875 0.843 11.32 1 97.94 92 ARG B C 1
ATOM 2131 O O . ARG B 1 92 ? -3.768 0.707 11.836 1 97.94 92 ARG B O 1
ATOM 2138 N N . GLY B 1 93 ? -5.328 0.115 10.352 1 98.5 93 GLY B N 1
ATOM 2139 C CA . GLY B 1 93 ? -4.492 -0.901 9.734 1 98.5 93 GLY B CA 1
ATOM 2140 C C . GLY B 1 93 ? -3.242 -0.332 9.086 1 98.5 93 GLY B C 1
ATOM 2141 O O . GLY B 1 93 ? -2.166 -0.927 9.172 1 98.5 93 GLY B O 1
ATOM 2142 N N . MET B 1 94 ? -3.357 0.782 8.438 1 98.69 94 MET B N 1
ATOM 2143 C CA . MET B 1 94 ? -2.213 1.425 7.801 1 98.69 94 MET B CA 1
ATOM 2144 C C . MET B 1 94 ? -1.113 1.712 8.82 1 98.69 94 MET B C 1
ATOM 2146 O O . MET B 1 94 ? 0.055 1.4 8.578 1 98.69 94 MET B O 1
ATOM 2150 N N . ARG B 1 95 ? -1.477 2.295 9.938 1 98.69 95 ARG B N 1
ATOM 2151 C CA . ARG B 1 95 ? -0.48 2.639 10.945 1 98.69 95 ARG B CA 1
ATOM 2152 C C . ARG B 1 95 ? 0.216 1.39 11.477 1 98.69 95 ARG B C 1
ATOM 2154 O O . ARG B 1 95 ? 1.429 1.395 11.695 1 98.69 95 ARG B O 1
ATOM 2161 N N . ARG B 1 96 ? -0.488 0.295 11.617 1 98.75 96 ARG B N 1
ATOM 2162 C CA . ARG B 1 96 ? 0.106 -0.968 12.047 1 98.75 96 ARG B CA 1
ATOM 2163 C C . ARG B 1 96 ? 0.929 -1.592 10.922 1 98.75 96 ARG B C 1
ATOM 2165 O O . ARG B 1 96 ? 1.946 -2.238 11.18 1 98.75 96 ARG B O 1
ATOM 2172 N N . ALA B 1 97 ? 0.504 -1.412 9.68 1 98.81 97 ALA B N 1
ATOM 2173 C CA . ALA B 1 97 ? 1.284 -1.869 8.531 1 98.81 97 ALA B CA 1
ATOM 2174 C C . ALA B 1 97 ? 2.631 -1.155 8.469 1 98.81 97 ALA B C 1
ATOM 2176 O O . ALA B 1 97 ? 3.646 -1.763 8.117 1 98.81 97 ALA B O 1
ATOM 2177 N N . ILE B 1 98 ? 2.619 0.149 8.781 1 98.75 98 ILE B N 1
ATOM 2178 C CA . ILE B 1 98 ? 3.854 0.924 8.836 1 98.75 98 ILE B CA 1
ATOM 2179 C C . ILE B 1 98 ? 4.809 0.303 9.852 1 98.75 98 ILE B C 1
ATOM 2181 O O . ILE B 1 98 ? 5.992 0.098 9.555 1 98.75 98 ILE B O 1
ATOM 2185 N N . ALA B 1 99 ? 4.309 -0.068 10.984 1 98.69 99 ALA B N 1
ATOM 2186 C CA . ALA B 1 99 ? 5.129 -0.716 12.008 1 98.69 99 ALA B CA 1
ATOM 2187 C C . ALA B 1 99 ? 5.66 -2.057 11.516 1 98.69 99 ALA B C 1
ATOM 2189 O O . ALA B 1 99 ? 6.82 -2.4 11.766 1 98.69 99 ALA B O 1
ATOM 2190 N N . ALA B 1 100 ? 4.848 -2.801 10.836 1 98.44 100 ALA B N 1
ATOM 2191 C CA . ALA B 1 100 ? 5.242 -4.105 10.312 1 98.44 100 ALA B CA 1
ATOM 2192 C C . ALA B 1 100 ? 6.355 -3.965 9.281 1 98.44 100 ALA B C 1
ATOM 2194 O O . ALA B 1 100 ? 7.316 -4.742 9.281 1 98.44 100 ALA B O 1
ATOM 2195 N N . LEU B 1 101 ? 6.23 -2.975 8.391 1 98.56 101 LEU B N 1
ATOM 2196 C CA . LEU B 1 101 ? 7.266 -2.699 7.402 1 98.56 101 LEU B CA 1
ATOM 2197 C C . LEU B 1 101 ? 8.586 -2.346 8.086 1 98.56 101 LEU B C 1
ATOM 2199 O O . LEU B 1 101 ? 9.641 -2.857 7.703 1 98.56 101 LEU B O 1
ATOM 2203 N N . ALA B 1 102 ? 8.484 -1.531 9.086 1 98.31 102 ALA B N 1
ATOM 2204 C CA . ALA B 1 102 ? 9.68 -1.127 9.82 1 98.31 102 ALA B CA 1
ATOM 2205 C C . ALA B 1 102 ? 10.32 -2.318 10.539 1 98.31 102 ALA B C 1
ATOM 2207 O O . ALA B 1 102 ? 11.539 -2.482 10.516 1 98.31 102 ALA B O 1
ATOM 2208 N N . ALA B 1 103 ? 9.531 -3.158 11.133 1 97.44 103 ALA B N 1
ATOM 2209 C CA . ALA B 1 103 ? 10.016 -4.32 11.867 1 97.44 103 ALA B CA 1
ATOM 2210 C C . ALA B 1 103 ? 10.719 -5.305 10.945 1 97.44 103 ALA B C 1
ATOM 2212 O O . ALA B 1 103 ? 11.57 -6.078 11.383 1 97.44 103 ALA B O 1
ATOM 2213 N N . ALA B 1 104 ? 10.375 -5.242 9.703 1 97.19 104 ALA B N 1
ATOM 2214 C CA . ALA B 1 104 ? 10.992 -6.117 8.711 1 97.19 104 ALA B CA 1
ATOM 2215 C C . ALA B 1 104 ? 12.297 -5.523 8.195 1 97.19 104 ALA B C 1
ATOM 2217 O O . ALA B 1 104 ? 12.898 -6.047 7.254 1 97.19 104 ALA B O 1
ATOM 2218 N N . GLY B 1 105 ? 12.695 -4.336 8.734 1 96.12 105 GLY B N 1
ATOM 2219 C CA . GLY B 1 105 ? 14.008 -3.781 8.445 1 96.12 105 GLY B CA 1
ATOM 2220 C C . GLY B 1 105 ? 13.977 -2.668 7.414 1 96.12 105 GLY B C 1
ATOM 2221 O O . GLY B 1 105 ? 15.016 -2.246 6.91 1 96.12 105 GLY B O 1
ATOM 2222 N N . ASN B 1 106 ? 12.789 -2.172 7.098 1 97.88 106 ASN B N 1
ATOM 2223 C CA . ASN B 1 106 ? 12.664 -1.104 6.109 1 97.88 106 ASN B CA 1
ATOM 2224 C C . ASN B 1 106 ? 12.68 0.273 6.77 1 97.88 106 ASN B C 1
ATOM 2226 O O . ASN B 1 106 ? 12 0.49 7.773 1 97.88 106 ASN B O 1
ATOM 2230 N N . HIS B 1 107 ? 13.492 1.173 6.242 1 97.88 107 HIS B N 1
ATOM 2231 C CA . HIS B 1 107 ? 13.352 2.586 6.57 1 97.88 107 HIS B CA 1
ATOM 2232 C C . HIS B 1 107 ? 12.203 3.223 5.789 1 97.88 107 HIS B C 1
ATOM 2234 O O . HIS B 1 107 ? 11.984 2.887 4.625 1 97.88 107 HIS B O 1
ATOM 2240 N N . LEU B 1 108 ? 11.477 4.145 6.484 1 98.75 108 LEU B N 1
ATOM 2241 C CA . LEU B 1 108 ? 10.234 4.586 5.863 1 98.75 108 LEU B CA 1
ATOM 2242 C C . LEU B 1 108 ? 10.141 6.105 5.859 1 98.75 108 LEU B C 1
ATOM 2244 O O . LEU B 1 108 ? 10.578 6.762 6.809 1 98.75 108 LEU B O 1
ATOM 2248 N N . ILE B 1 109 ? 9.578 6.648 4.844 1 98.88 109 ILE B N 1
ATOM 2249 C CA . ILE B 1 109 ? 8.969 7.973 4.824 1 98.88 109 ILE B CA 1
ATOM 2250 C C . ILE B 1 109 ? 7.473 7.848 4.539 1 98.88 109 ILE B C 1
ATOM 2252 O O . ILE B 1 109 ? 7.074 7.246 3.539 1 98.88 109 ILE B O 1
ATOM 2256 N N . VAL B 1 110 ? 6.664 8.367 5.441 1 98.81 110 VAL B N 1
ATOM 2257 C CA . VAL B 1 110 ? 5.211 8.25 5.406 1 98.81 110 VAL B CA 1
ATOM 2258 C C . VAL B 1 110 ? 4.59 9.625 5.18 1 98.81 110 VAL B C 1
ATOM 2260 O O . VAL B 1 110 ? 5.008 10.609 5.789 1 98.81 110 VAL B O 1
ATOM 2263 N N . ASP B 1 111 ? 3.711 9.734 4.254 1 98.38 111 ASP B N 1
ATOM 2264 C CA . ASP B 1 111 ? 2.963 10.984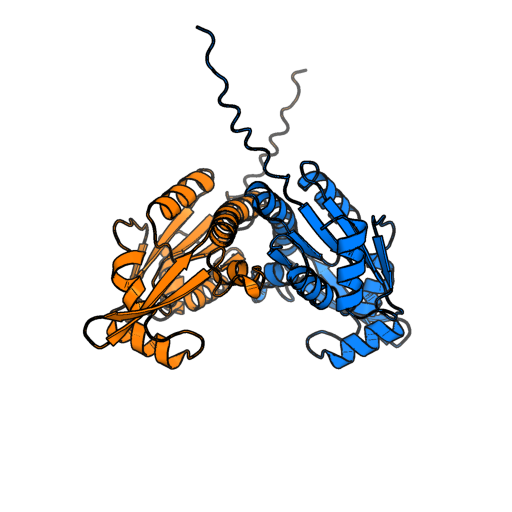 4.184 1 98.38 111 ASP B CA 1
ATOM 2265 C C . ASP B 1 111 ? 1.491 10.766 4.531 1 98.38 111 ASP B C 1
ATOM 2267 O O . ASP B 1 111 ? 0.898 9.758 4.133 1 98.38 111 ASP B O 1
ATOM 2271 N N . ASP B 1 112 ? 1.01 11.578 5.406 1 97.75 112 ASP B N 1
ATOM 2272 C CA . ASP B 1 112 ? -0.347 11.484 5.938 1 97.75 112 ASP B CA 1
ATOM 2273 C C . ASP B 1 112 ? -0.955 12.875 6.141 1 97.75 112 ASP B C 1
ATOM 2275 O O . ASP B 1 112 ? -0.265 13.883 6.004 1 97.75 112 ASP B O 1
ATOM 2279 N N . VAL B 1 113 ? -2.309 12.93 6.258 1 97.25 113 VAL B N 1
ATOM 2280 C CA . VAL B 1 113 ? -3.086 14.078 6.711 1 97.25 113 VAL B CA 1
ATOM 2281 C C . VAL B 1 113 ? -3.779 13.742 8.031 1 97.25 113 VAL B C 1
ATOM 2283 O O . VAL B 1 113 ? -4.891 13.203 8.039 1 97.25 113 VAL B O 1
ATOM 2286 N N . ILE B 1 114 ? -3.121 14.039 9.117 1 96.69 114 ILE B N 1
ATOM 2287 C CA . ILE B 1 114 ? -3.629 13.688 10.438 1 96.69 114 ILE B CA 1
ATOM 2288 C C . ILE B 1 114 ? -4.621 14.75 10.906 1 96.69 114 ILE B C 1
ATOM 2290 O O . ILE B 1 114 ? -4.242 15.891 11.164 1 96.69 114 ILE B O 1
ATOM 2294 N N . LEU B 1 115 ? -5.84 14.367 11.031 1 93.06 115 LEU B N 1
ATOM 2295 C CA . LEU B 1 115 ? -6.898 15.328 11.297 1 93.06 115 LEU B CA 1
ATOM 2296 C C . LEU B 1 115 ? -7.293 15.312 12.773 1 93.06 115 LEU B C 1
ATOM 2298 O O . LEU B 1 115 ? -7.883 16.281 13.273 1 93.06 115 LEU B O 1
ATOM 2302 N N . ASP B 1 116 ? -6.965 14.188 13.438 1 90.81 116 ASP B N 1
ATOM 2303 C CA . ASP B 1 116 ? -7.438 14.031 14.805 1 90.81 116 ASP B CA 1
ATOM 2304 C C . ASP B 1 116 ? -6.289 13.664 15.742 1 90.81 116 ASP B C 1
ATOM 2306 O O . ASP B 1 116 ? -5.371 12.938 15.352 1 90.81 116 ASP B O 1
ATOM 2310 N N . SER B 1 117 ? -6.398 14.156 16.969 1 92.94 117 SER B N 1
ATOM 2311 C CA . SER B 1 117 ? -5.379 13.875 17.969 1 92.94 117 SER B CA 1
ATOM 2312 C C . SER B 1 117 ? -5.32 12.391 18.312 1 92.94 117 SER B C 1
ATOM 2314 O O . SER B 1 117 ? -4.258 11.867 18.641 1 92.94 117 SER B O 1
ATOM 2316 N N . ALA B 1 118 ? -6.438 11.758 18.203 1 93.25 118 ALA B N 1
ATOM 2317 C CA . ALA B 1 118 ? -6.473 10.32 18.469 1 93.25 118 ALA B CA 1
ATOM 2318 C C . ALA B 1 118 ? -5.617 9.547 17.469 1 93.25 118 ALA B C 1
ATOM 2320 O O . ALA B 1 118 ? -4.969 8.562 17.828 1 93.25 118 ALA B O 1
ATOM 2321 N N . ASP B 1 119 ? -5.609 10.039 16.25 1 94.12 119 ASP B N 1
ATOM 2322 C CA . ASP B 1 119 ? -4.801 9.391 15.227 1 94.12 119 ASP B CA 1
ATOM 2323 C C . ASP B 1 119 ? -3.311 9.602 15.484 1 94.12 119 ASP B C 1
ATOM 2325 O O . ASP B 1 119 ? -2.51 8.672 15.328 1 94.12 119 ASP B O 1
ATOM 2329 N N . GLU B 1 120 ? -2.957 10.766 15.82 1 94.81 120 GLU B N 1
ATOM 2330 C CA . GLU B 1 120 ? -1.563 11.008 16.188 1 94.81 120 GLU B CA 1
ATOM 2331 C C . GLU B 1 120 ? -1.134 10.141 17.359 1 94.81 120 GLU B C 1
ATOM 2333 O O . GLU B 1 120 ? -0.045 9.562 17.344 1 94.81 120 GLU B O 1
ATOM 2338 N N . ALA B 1 121 ? -1.983 10.102 18.375 1 96.38 121 ALA B N 1
ATOM 2339 C CA . ALA B 1 121 ? -1.687 9.266 19.547 1 96.38 121 ALA B CA 1
ATOM 2340 C C . ALA B 1 121 ? -1.52 7.805 19.141 1 96.38 121 ALA B C 1
ATOM 2342 O O . ALA B 1 121 ? -0.626 7.117 19.641 1 96.38 121 ALA B O 1
ATOM 2343 N N . ASP B 1 122 ? -2.342 7.375 18.281 1 97.31 122 ASP B N 1
ATOM 2344 C CA . ASP B 1 122 ? -2.256 6.004 17.781 1 97.31 122 ASP B CA 1
ATOM 2345 C C . ASP B 1 122 ? -0.933 5.766 17.062 1 97.31 122 ASP B C 1
ATOM 2347 O O . ASP B 1 122 ? -0.289 4.73 17.266 1 97.31 122 ASP B O 1
ATOM 2351 N N . TYR B 1 123 ? -0.496 6.707 16.219 1 97.38 123 TYR B N 1
ATOM 2352 C CA . TYR B 1 123 ? 0.813 6.621 15.578 1 97.38 123 TYR B CA 1
ATOM 2353 C C . TYR B 1 123 ? 1.913 6.426 16.609 1 97.38 123 TYR B C 1
ATOM 2355 O O . TYR B 1 123 ? 2.736 5.516 16.484 1 97.38 123 TYR B O 1
ATOM 2363 N N . ARG B 1 124 ? 1.908 7.273 17.547 1 96.69 124 ARG B N 1
ATOM 2364 C CA . ARG B 1 124 ? 2.977 7.277 18.547 1 96.69 124 ARG B CA 1
ATOM 2365 C C . ARG B 1 124 ? 2.988 5.973 19.344 1 96.69 124 ARG B C 1
ATOM 2367 O O . ARG B 1 124 ? 4.055 5.445 19.656 1 96.69 124 ARG B O 1
ATOM 2374 N N . GLU B 1 125 ? 1.843 5.488 19.625 1 97.75 125 GLU B N 1
ATOM 2375 C CA . GLU B 1 125 ? 1.747 4.219 20.344 1 97.75 125 GLU B CA 1
ATOM 2376 C C . GLU B 1 125 ? 2.246 3.061 19.484 1 97.75 125 GLU B C 1
ATOM 2378 O O . GLU B 1 125 ? 3.076 2.264 19.922 1 97.75 125 GLU B O 1
ATOM 2383 N N . VAL B 1 126 ? 1.786 2.998 18.297 1 97.88 126 VAL B N 1
ATOM 2384 C CA . VAL B 1 126 ? 2.066 1.896 17.391 1 97.88 126 VAL B CA 1
ATOM 2385 C C . VAL B 1 126 ? 3.547 1.896 17.016 1 97.88 126 VAL B C 1
ATOM 2387 O O . VAL B 1 126 ? 4.148 0.833 16.828 1 97.88 126 VAL B O 1
ATOM 2390 N N . LEU B 1 127 ? 4.176 3.104 17 1 97.88 127 LEU B N 1
ATOM 2391 C CA . LEU B 1 127 ? 5.543 3.219 16.5 1 97.88 127 LEU B CA 1
ATOM 2392 C C . LEU B 1 127 ? 6.52 3.447 17.656 1 97.88 127 LEU B C 1
ATOM 2394 O O . LEU B 1 127 ? 7.676 3.82 17.422 1 97.88 127 LEU B O 1
ATOM 2398 N N . ALA B 1 128 ? 6.117 3.26 18.922 1 95.75 128 ALA B N 1
ATOM 2399 C CA . ALA B 1 128 ? 6.91 3.557 20.109 1 95.75 128 ALA B CA 1
ATOM 2400 C C . ALA B 1 128 ? 8.219 2.768 20.109 1 95.75 128 ALA B C 1
ATOM 2402 O O . ALA B 1 128 ? 9.227 3.225 20.656 1 95.75 128 ALA B O 1
ATOM 2403 N N . GLY B 1 129 ? 8.305 1.655 19.438 1 93.81 129 GLY B N 1
ATOM 2404 C CA . GLY B 1 129 ? 9.5 0.825 19.438 1 93.81 129 GLY B CA 1
ATOM 2405 C C . GLY B 1 129 ? 10.484 1.193 18.344 1 93.81 129 GLY B C 1
ATOM 2406 O O . GLY B 1 129 ? 11.547 0.586 18.219 1 93.81 129 GLY B O 1
ATOM 2407 N N . PHE B 1 130 ? 10.18 2.262 17.578 1 96.25 130 PHE B N 1
ATOM 2408 C CA . PHE B 1 130 ? 11.016 2.668 16.453 1 96.25 130 PHE B CA 1
ATOM 2409 C C . PHE B 1 130 ? 11.477 4.113 16.609 1 96.25 130 PHE B C 1
ATOM 2411 O O . PHE B 1 130 ? 10.891 4.871 17.391 1 96.25 130 PHE B O 1
ATOM 2418 N N . GLU B 1 131 ? 12.562 4.418 15.984 1 95.75 131 GLU B N 1
ATOM 2419 C CA . GLU B 1 131 ? 12.93 5.828 15.852 1 95.75 131 GLU B CA 1
ATOM 2420 C C . GLU B 1 131 ? 12.023 6.539 14.852 1 95.75 131 GLU B C 1
ATOM 2422 O O . GLU B 1 131 ? 12.148 6.344 13.641 1 95.75 131 GLU B O 1
ATOM 2427 N N . THR B 1 132 ? 11.133 7.352 15.375 1 97.88 132 THR B N 1
ATOM 2428 C CA . THR B 1 132 ? 10.141 8.016 14.539 1 97.88 132 THR B CA 1
ATOM 2429 C C . THR B 1 132 ? 10.234 9.531 14.688 1 97.88 132 THR B C 1
ATOM 2431 O O . THR B 1 132 ? 10.312 10.047 15.805 1 97.88 132 THR B O 1
ATOM 2434 N N . ARG B 1 133 ? 10.297 10.234 13.586 1 98.38 133 ARG B N 1
ATOM 2435 C CA . ARG B 1 133 ? 10.312 11.695 13.57 1 98.38 133 ARG B CA 1
ATOM 2436 C C . ARG B 1 133 ? 9.117 12.242 12.797 1 98.38 133 ARG B C 1
ATOM 2438 O O . ARG B 1 133 ? 8.812 11.781 11.703 1 98.38 133 ARG B O 1
ATOM 2445 N N . PHE B 1 134 ? 8.477 13.203 13.438 1 98.56 134 PHE B N 1
ATOM 2446 C CA . PHE B 1 134 ? 7.352 13.883 12.805 1 98.56 134 PHE B CA 1
ATOM 2447 C C . PHE B 1 134 ? 7.785 15.211 12.203 1 98.56 134 PHE B C 1
ATOM 2449 O O . PHE B 1 134 ? 8.375 16.047 12.891 1 98.56 134 PHE B O 1
ATOM 2456 N N . VAL B 1 135 ? 7.492 15.383 10.922 1 98.88 135 VAL B N 1
ATOM 2457 C CA . VAL B 1 135 ? 7.781 16.625 10.203 1 98.88 135 VAL B CA 1
ATOM 2458 C C . VAL B 1 135 ? 6.473 17.297 9.781 1 98.88 135 VAL B C 1
ATOM 2460 O O . VAL B 1 135 ? 5.641 16.672 9.117 1 98.88 135 VAL B O 1
ATOM 2463 N N . GLY B 1 136 ? 6.316 18.531 10.219 1 98.81 136 GLY B N 1
ATOM 2464 C CA . GLY B 1 136 ? 5.195 19.328 9.758 1 98.81 136 GLY B CA 1
ATOM 2465 C C . GLY B 1 136 ? 5.523 20.172 8.547 1 98.81 136 GLY B C 1
ATOM 2466 O O . GLY B 1 136 ? 6.5 20.938 8.562 1 98.81 136 GLY B O 1
ATOM 2467 N N . LEU B 1 137 ? 4.777 20.062 7.477 1 98.88 137 LEU B N 1
ATOM 2468 C CA . LEU B 1 137 ? 4.895 20.906 6.297 1 98.88 137 LEU B CA 1
ATOM 2469 C C . LEU B 1 137 ? 3.801 21.969 6.277 1 98.88 137 LEU B C 1
ATOM 2471 O O . LEU B 1 137 ? 2.621 21.656 6.453 1 98.88 137 LEU B O 1
ATOM 2475 N N . PHE B 1 138 ? 4.203 23.188 6.047 1 98.69 138 PHE B N 1
ATOM 2476 C CA . PHE B 1 138 ? 3.305 24.344 6.148 1 98.69 138 PHE B CA 1
ATOM 2477 C C . PHE B 1 138 ? 3.371 25.188 4.887 1 98.69 138 PHE B C 1
ATOM 2479 O O . PHE B 1 138 ? 4.371 25.172 4.168 1 98.69 138 PHE B O 1
ATOM 2486 N N . ALA B 1 139 ? 2.312 25.906 4.602 1 98.69 139 ALA B N 1
ATOM 2487 C CA . ALA B 1 139 ? 2.221 26.969 3.6 1 98.69 139 ALA B CA 1
ATOM 2488 C C . ALA B 1 139 ? 0.993 27.844 3.836 1 98.69 139 ALA B C 1
ATOM 2490 O O . ALA B 1 139 ? 0.008 27.391 4.426 1 98.69 139 ALA B O 1
ATOM 2491 N N . PRO B 1 140 ? 1.112 29.125 3.414 1 98.38 140 PRO B N 1
ATOM 2492 C CA . PRO B 1 140 ? -0.088 29.953 3.514 1 98.38 140 PRO B CA 1
ATOM 2493 C C . PRO B 1 140 ? -1.271 29.375 2.738 1 98.38 140 PRO B C 1
ATOM 2495 O O . PRO B 1 140 ? -1.078 28.703 1.727 1 98.38 140 PRO B O 1
ATOM 2498 N N . LEU B 1 141 ? -2.51 29.703 3.277 1 96.69 141 LEU B N 1
ATOM 2499 C CA . LEU B 1 141 ? -3.719 29.125 2.705 1 96.69 141 LEU B CA 1
ATOM 2500 C C . LEU B 1 141 ? -3.85 29.484 1.229 1 96.69 141 LEU B C 1
ATOM 2502 O O . LEU B 1 141 ? -4.238 28.641 0.411 1 96.69 141 LEU B O 1
ATOM 2506 N N . ASP B 1 142 ? -3.543 30.719 0.843 1 96.31 142 ASP B N 1
ATOM 2507 C CA . ASP B 1 142 ? -3.684 31.156 -0.543 1 96.31 142 ASP B CA 1
ATOM 2508 C C . ASP B 1 142 ? -2.748 30.359 -1.461 1 96.31 142 ASP B C 1
ATOM 2510 O O . ASP B 1 142 ? -3.109 30.031 -2.594 1 96.31 142 ASP B O 1
ATOM 2514 N N . VAL B 1 143 ? -1.572 30 -0.954 1 97.5 143 VAL B N 1
ATOM 2515 C CA . VAL B 1 143 ? -0.617 29.188 -1.705 1 97.5 143 VAL B CA 1
ATOM 2516 C C . VAL B 1 143 ? -1.167 27.781 -1.89 1 97.5 143 VAL B C 1
ATOM 2518 O O . VAL B 1 143 ? -1.131 27.234 -2.994 1 97.5 143 VAL B O 1
ATOM 2521 N N . LEU B 1 144 ? -1.68 27.203 -0.84 1 97.25 144 LEU B N 1
ATOM 2522 C CA . LEU B 1 144 ? -2.23 25.844 -0.877 1 97.25 144 LEU B CA 1
ATOM 2523 C C . LEU B 1 144 ? -3.395 25.766 -1.858 1 97.25 144 LEU B C 1
ATOM 2525 O O . LEU B 1 144 ? -3.48 24.812 -2.646 1 97.25 144 LEU B O 1
ATOM 2529 N N . GLU B 1 145 ? -4.238 26.75 -1.83 1 95.19 145 GLU B N 1
ATOM 2530 C CA . GLU B 1 145 ? -5.402 26.766 -2.709 1 95.19 145 GLU B CA 1
ATOM 2531 C C . GLU B 1 145 ? -4.988 26.906 -4.172 1 95.19 145 GLU B C 1
ATOM 2533 O O . GLU B 1 145 ? -5.582 26.266 -5.051 1 95.19 145 GLU B O 1
ATOM 2538 N N . ALA B 1 146 ? -4 27.672 -4.441 1 95.75 146 ALA B N 1
ATOM 2539 C CA . ALA B 1 146 ? -3.484 27.812 -5.801 1 95.75 146 ALA B CA 1
ATOM 2540 C C . ALA B 1 146 ? -2.914 26.5 -6.309 1 95.75 146 ALA B C 1
ATOM 2542 O O . ALA B 1 146 ? -3.164 26.094 -7.449 1 95.75 146 ALA B O 1
ATOM 2543 N N . ARG B 1 147 ? -2.162 25.828 -5.43 1 95.38 147 ARG B N 1
ATOM 2544 C CA . ARG B 1 147 ? -1.596 24.531 -5.781 1 95.38 147 ARG B CA 1
ATOM 2545 C C . ARG B 1 147 ? -2.695 23.5 -6.023 1 95.38 147 ARG B C 1
ATOM 2547 O O . ARG B 1 147 ? -2.596 22.688 -6.941 1 95.38 147 ARG B O 1
ATOM 2554 N N . GLU B 1 148 ? -3.629 23.516 -5.145 1 94.06 148 GLU B N 1
ATOM 2555 C CA . GLU B 1 148 ? -4.777 22.625 -5.262 1 94.06 148 GLU B CA 1
ATOM 2556 C C . GLU B 1 148 ? -5.473 22.797 -6.609 1 94.06 148 GLU B C 1
ATOM 2558 O O . GLU B 1 148 ? -5.797 21.812 -7.277 1 94.06 148 GLU B O 1
ATOM 2563 N N . LEU B 1 149 ? -5.668 24.016 -7.039 1 91.94 149 LEU B N 1
ATOM 2564 C CA . LEU B 1 149 ? -6.305 24.328 -8.32 1 91.94 149 LEU B CA 1
ATOM 2565 C C . LEU B 1 149 ? -5.445 23.844 -9.484 1 91.94 149 LEU B C 1
ATOM 2567 O O . LEU B 1 149 ? -5.965 23.281 -10.453 1 91.94 149 LEU B O 1
ATOM 2571 N N . ALA B 1 150 ? -4.195 23.984 -9.383 1 93.38 150 ALA B N 1
ATOM 2572 C CA . ALA B 1 150 ? -3.26 23.594 -10.438 1 93.38 150 ALA B CA 1
ATOM 2573 C C . ALA B 1 150 ? -3.191 22.078 -10.594 1 93.38 150 ALA B C 1
ATOM 2575 O O . ALA B 1 150 ? -3.018 21.578 -11.703 1 93.38 150 ALA B O 1
ATOM 2576 N N . ARG B 1 151 ? -3.24 21.359 -9.523 1 88.31 151 ARG B N 1
ATOM 2577 C CA . ARG B 1 151 ? -3.184 19.906 -9.516 1 88.31 151 ARG B CA 1
ATOM 2578 C C . ARG B 1 151 ? -4.395 19.312 -10.219 1 88.31 151 ARG B C 1
ATOM 2580 O O . ARG B 1 151 ? -4.266 18.359 -10.992 1 88.31 151 ARG B O 1
ATOM 2587 N N . GLY B 1 152 ? -5.555 19.719 -9.977 1 84.69 152 GLY B N 1
ATOM 2588 C CA . GLY B 1 152 ? -6.773 19.406 -10.703 1 84.69 152 GLY B CA 1
ATOM 2589 C C . GLY B 1 152 ? -7.297 18.016 -10.422 1 84.69 152 GLY B C 1
ATOM 2590 O O . GLY B 1 152 ? -8.234 17.547 -11.078 1 84.69 152 GLY B O 1
ATOM 2591 N N . ASP B 1 153 ? -6.723 17.266 -9.5 1 82.19 153 ASP B N 1
ATOM 2592 C CA . ASP B 1 153 ? -7.137 15.883 -9.289 1 82.19 153 ASP B CA 1
ATOM 2593 C C . ASP B 1 153 ? -7.902 15.727 -7.977 1 82.19 153 ASP B C 1
ATOM 2595 O O . ASP B 1 153 ? -8.172 14.602 -7.539 1 82.19 153 ASP B O 1
ATOM 2599 N N . ARG B 1 154 ? -8.242 16.812 -7.375 1 77.81 154 ARG B N 1
ATOM 2600 C CA . ARG B 1 154 ? -9.016 16.766 -6.137 1 77.81 154 ARG B CA 1
ATOM 2601 C C . ARG B 1 154 ? -9.969 17.953 -6.043 1 77.81 154 ARG B C 1
ATOM 2603 O O . ARG B 1 154 ? -9.883 18.891 -6.836 1 77.81 154 ARG B O 1
ATOM 2610 N N . GLY B 1 155 ? -10.844 17.828 -5.098 1 76.25 155 GLY B N 1
ATOM 2611 C CA . GLY B 1 155 ? -11.852 18.875 -4.945 1 76.25 155 GLY B CA 1
ATOM 2612 C C . GLY B 1 155 ? -11.281 20.188 -4.441 1 76.25 155 GLY B C 1
ATOM 2613 O O . GLY B 1 155 ? -10.398 20.188 -3.578 1 76.25 155 GLY B O 1
ATOM 2614 N N . VAL B 1 156 ? -11.828 21.188 -5.035 1 86.06 156 VAL B N 1
ATOM 2615 C CA . VAL B 1 156 ? -11.484 22.516 -4.566 1 86.06 156 VAL B CA 1
ATOM 2616 C C . VAL B 1 156 ? -12.094 22.766 -3.189 1 86.06 156 VAL B C 1
ATOM 2618 O O . VAL B 1 156 ? -13.273 22.469 -2.969 1 86.06 156 VAL B O 1
ATOM 2621 N N . GLY B 1 157 ? -11.203 23.172 -2.24 1 92.44 157 GLY B N 1
ATOM 2622 C CA . GLY B 1 157 ? -11.711 23.5 -0.915 1 92.44 157 GLY B CA 1
ATOM 2623 C C . GLY B 1 157 ? -11.242 22.531 0.155 1 92.44 157 GLY B C 1
ATOM 2624 O O . GLY B 1 157 ? -11.5 22.734 1.343 1 92.44 157 GLY B O 1
ATOM 2625 N N . LEU B 1 158 ? -10.562 21.516 -0.25 1 92.62 158 LEU B N 1
ATOM 2626 C CA . LEU B 1 158 ? -10.039 20.547 0.708 1 92.62 158 LEU B CA 1
ATOM 2627 C C . LEU B 1 158 ? -8.977 21.172 1.602 1 92.62 158 LEU B C 1
ATOM 2629 O O . LEU B 1 158 ? -9.008 21.016 2.822 1 92.62 158 LEU B O 1
ATOM 2633 N N . SER B 1 159 ? -8.125 21.906 1.021 1 94.69 159 SER B N 1
ATOM 2634 C CA . SER B 1 159 ? -7.066 22.578 1.772 1 94.69 159 SER B CA 1
ATOM 2635 C C . SER B 1 159 ? -7.645 23.547 2.803 1 94.69 159 SER B C 1
ATOM 2637 O O . SER B 1 159 ? -7.16 23.609 3.934 1 94.69 159 SER B O 1
ATOM 2639 N N . ARG B 1 160 ? -8.688 24.281 2.395 1 94.44 160 ARG B N 1
ATOM 2640 C CA . ARG B 1 160 ? -9.297 25.234 3.303 1 94.44 160 ARG B CA 1
ATOM 2641 C C . ARG B 1 160 ? -9.867 24.547 4.531 1 94.44 160 ARG B C 1
ATOM 2643 O O . ARG B 1 160 ? -9.633 24.984 5.664 1 94.44 160 ARG B O 1
ATOM 2650 N N . TRP B 1 161 ? -10.508 23.453 4.328 1 94.62 161 TRP B N 1
ATOM 2651 C CA . TRP B 1 161 ? -11.133 22.719 5.43 1 94.62 161 TRP B CA 1
ATOM 2652 C C . TRP B 1 161 ? -10.078 22.125 6.348 1 94.62 161 TRP B C 1
ATOM 2654 O O . TRP B 1 161 ? -10.234 22.125 7.57 1 94.62 161 TRP B O 1
ATOM 2664 N N . GLN B 1 162 ? -9.016 21.656 5.785 1 96 162 GLN B N 1
ATOM 2665 C CA . GLN B 1 162 ? -7.953 20.984 6.527 1 96 162 GLN B CA 1
ATOM 2666 C C . GLN B 1 162 ? -7.066 22 7.254 1 96 162 GLN B C 1
ATOM 2668 O O . GLN B 1 162 ? -6.391 21.656 8.227 1 96 162 GLN B O 1
ATOM 2673 N N . TYR B 1 163 ? -7.039 23.203 6.863 1 96.38 163 TYR B N 1
ATOM 2674 C CA . TYR B 1 163 ? -6.008 24.188 7.172 1 96.38 163 TYR B CA 1
ATOM 2675 C C . TYR B 1 163 ? -5.852 24.359 8.68 1 96.38 163 TYR B C 1
ATOM 2677 O O . TYR B 1 163 ? -4.734 24.297 9.203 1 96.38 163 TYR B O 1
ATOM 2685 N N . ASP B 1 164 ? -6.898 24.5 9.352 1 94.31 164 ASP B N 1
ATOM 2686 C CA . ASP B 1 164 ? -6.824 24.75 10.789 1 94.31 164 ASP B CA 1
ATOM 2687 C C . ASP B 1 164 ? -6.902 23.438 11.578 1 94.31 164 ASP B C 1
ATOM 2689 O O . ASP B 1 164 ? -6.855 23.453 12.805 1 94.31 164 ASP B O 1
ATOM 2693 N N . ARG B 1 165 ? -6.973 22.328 10.945 1 95.62 165 ARG B N 1
ATOM 2694 C CA . ARG B 1 165 ? -7.215 21.047 11.617 1 95.62 165 ARG B CA 1
ATOM 2695 C C . ARG B 1 165 ? -5.949 20.203 11.656 1 95.62 165 ARG B C 1
ATOM 2697 O O . ARG B 1 165 ? -5.629 19.594 12.68 1 95.62 165 ARG B O 1
ATOM 2704 N N . VAL B 1 166 ? -5.168 20.188 10.617 1 97.19 166 VAL B N 1
ATOM 2705 C CA . VAL B 1 166 ? -4.062 19.25 10.422 1 97.19 166 VAL B CA 1
ATOM 2706 C C . VAL B 1 166 ? -2.961 19.531 11.438 1 97.19 166 VAL B C 1
ATOM 2708 O O . VAL B 1 166 ? -2.395 18.609 12.016 1 97.19 166 VAL B O 1
ATOM 2711 N N . HIS B 1 167 ? -2.686 20.75 11.766 1 97.12 167 HIS B N 1
ATOM 2712 C CA . HIS B 1 167 ? -1.545 21.062 12.617 1 97.12 167 HIS B CA 1
ATOM 2713 C C . HIS B 1 167 ? -1.996 21.422 14.031 1 97.12 167 HIS B C 1
ATOM 2715 O O . HIS B 1 167 ? -1.165 21.641 14.922 1 97.12 167 HIS B O 1
ATOM 2721 N N . ALA B 1 168 ? -3.33 21.453 14.211 1 95.5 168 ALA B N 1
ATOM 2722 C CA . ALA B 1 168 ? -3.861 21.859 15.508 1 95.5 168 ALA B CA 1
ATOM 2723 C C . ALA B 1 168 ? -3.402 20.922 16.609 1 95.5 168 ALA B C 1
ATOM 2725 O O . ALA B 1 168 ? -3.652 19.719 16.562 1 95.5 168 ALA B O 1
ATOM 2726 N N . GLY B 1 169 ? -2.654 21.469 17.594 1 93.5 169 GLY B N 1
ATOM 2727 C CA . GLY B 1 169 ? -2.248 20.719 18.781 1 93.5 169 GLY B CA 1
ATOM 2728 C C . GLY B 1 169 ? -1.128 19.734 18.5 1 93.5 169 GLY B C 1
ATOM 2729 O O . GLY B 1 169 ? -0.84 18.859 19.328 1 93.5 169 GLY B O 1
ATOM 2730 N N . ARG B 1 170 ? -0.481 19.891 17.344 1 95.06 170 ARG B N 1
ATOM 2731 C CA . ARG B 1 170 ? 0.544 18.922 16.984 1 95.06 170 ARG B CA 1
ATOM 2732 C C . ARG B 1 170 ? 1.937 19.438 17.328 1 95.06 170 ARG B C 1
ATOM 2734 O O . ARG B 1 170 ? 2.201 20.641 17.219 1 95.06 170 ARG B O 1
ATOM 2741 N N . THR B 1 171 ? 2.732 18.516 17.766 1 94.38 171 THR B N 1
ATOM 2742 C CA . THR B 1 171 ? 4.145 18.812 17.984 1 94.38 171 THR B CA 1
ATOM 2743 C C . THR B 1 171 ? 5.012 18.078 16.969 1 94.38 171 THR B C 1
ATOM 2745 O O . THR B 1 171 ? 4.809 16.891 16.703 1 94.38 171 THR B O 1
ATOM 2748 N N . TYR B 1 172 ? 5.914 18.812 16.422 1 98.06 172 TYR B N 1
ATOM 2749 C CA . TYR B 1 172 ? 6.777 18.25 15.391 1 98.06 172 TYR B CA 1
ATOM 2750 C C . TYR B 1 172 ? 8.242 18.297 15.812 1 98.06 172 TYR B C 1
ATOM 2752 O O . TYR B 1 172 ? 8.625 19.141 16.625 1 98.06 172 TYR B O 1
ATOM 2760 N N . ASP B 1 173 ? 9.008 17.406 15.258 1 98.5 173 ASP B N 1
ATOM 2761 C CA . ASP B 1 173 ? 10.461 17.438 15.43 1 98.5 173 ASP B CA 1
ATOM 2762 C C . ASP B 1 173 ? 11.109 18.438 14.477 1 98.5 173 ASP B C 1
ATOM 2764 O O . ASP B 1 173 ? 12.219 18.906 14.727 1 98.5 173 ASP B O 1
ATOM 2768 N N . LEU B 1 174 ? 10.438 18.734 13.383 1 98.81 174 LEU B N 1
ATOM 2769 C CA . LEU B 1 174 ? 10.867 19.703 12.367 1 98.81 174 LEU B CA 1
ATOM 2770 C C . LEU B 1 174 ? 9.664 20.297 11.641 1 98.81 174 LEU B C 1
ATOM 2772 O O . LEU B 1 174 ? 8.719 19.578 11.305 1 98.81 174 LEU B O 1
ATOM 2776 N N . GLU B 1 175 ? 9.68 21.578 11.492 1 98.81 175 GLU B N 1
ATOM 2777 C CA . GLU B 1 175 ? 8.672 22.281 10.719 1 98.81 175 GLU B CA 1
ATOM 2778 C C . GLU B 1 175 ? 9.289 22.969 9.5 1 98.81 175 GLU B C 1
ATOM 2780 O O . GLU B 1 175 ? 10.344 23.594 9.602 1 98.81 175 GLU B O 1
ATOM 2785 N N . ILE B 1 176 ? 8.641 22.812 8.359 1 98.88 176 ILE B N 1
ATOM 2786 C CA . ILE B 1 176 ? 9.156 23.391 7.113 1 98.88 176 ILE B CA 1
ATOM 2787 C C . ILE B 1 176 ? 8.07 24.203 6.43 1 98.88 176 ILE B C 1
ATOM 2789 O O . ILE B 1 176 ? 6.941 23.734 6.262 1 98.88 176 ILE B O 1
ATOM 2793 N N . ASP B 1 177 ? 8.414 25.406 6.066 1 98.81 177 ASP B N 1
ATOM 2794 C CA . ASP B 1 177 ? 7.551 26.219 5.219 1 98.81 177 ASP B CA 1
ATOM 2795 C C . ASP B 1 177 ? 7.812 25.938 3.74 1 98.81 177 ASP B C 1
ATOM 2797 O O . ASP B 1 177 ? 8.781 26.453 3.168 1 98.81 177 ASP B O 1
ATOM 2801 N N . THR B 1 178 ? 6.879 25.234 3.131 1 98.69 178 THR B N 1
ATOM 2802 C CA . THR B 1 178 ? 7.102 24.766 1.768 1 98.69 178 THR B CA 1
ATOM 2803 C C . THR B 1 178 ? 6.832 25.875 0.759 1 98.69 178 THR B C 1
ATOM 2805 O O . THR B 1 178 ? 7.062 25.703 -0.439 1 98.69 178 THR B O 1
ATOM 2808 N N . SER B 1 179 ? 6.293 27.016 1.161 1 98.31 179 SER B N 1
ATOM 2809 C CA . SER B 1 179 ? 6.102 28.141 0.254 1 98.31 179 SER B CA 1
ATOM 2810 C C . SER B 1 179 ? 7.422 28.844 -0.039 1 98.31 179 SER B C 1
ATOM 2812 O O . SER B 1 179 ? 7.516 29.625 -0.989 1 98.31 179 SER B O 1
ATOM 2814 N N . THR B 1 180 ? 8.406 28.547 0.714 1 98.31 180 THR B N 1
ATOM 2815 C CA . THR B 1 180 ? 9.68 29.234 0.554 1 98.31 180 THR B CA 1
ATOM 2816 C C . THR B 1 180 ? 10.789 28.25 0.177 1 98.31 180 THR B C 1
ATOM 2818 O O . THR B 1 180 ? 11.953 28.641 0.06 1 98.31 180 THR B O 1
ATOM 2821 N N . THR B 1 181 ? 10.477 27 0.086 1 98.44 181 THR B N 1
ATOM 2822 C CA . THR B 1 181 ? 11.453 25.969 -0.221 1 98.44 181 THR B CA 1
ATOM 2823 C C . THR B 1 181 ? 10.938 25.062 -1.34 1 98.44 181 THR B C 1
ATOM 2825 O O . THR B 1 181 ? 9.734 24.906 -1.52 1 98.44 181 THR B O 1
ATOM 2828 N N . THR B 1 182 ? 11.852 24.5 -2.086 1 98.38 182 THR B N 1
ATOM 2829 C CA . THR B 1 182 ? 11.539 23.453 -3.057 1 98.38 182 THR B CA 1
ATOM 2830 C C . THR B 1 182 ? 11.523 22.094 -2.391 1 98.38 182 THR B C 1
ATOM 2832 O O . THR B 1 182 ? 12.047 21.922 -1.289 1 98.38 182 THR B O 1
ATOM 2835 N N . PRO B 1 183 ? 11.008 21.156 -3.047 1 98.62 183 PRO B N 1
ATOM 2836 C CA . PRO B 1 183 ? 11.039 19.797 -2.508 1 98.62 183 PRO B CA 1
ATOM 2837 C C . PRO B 1 183 ? 12.453 19.297 -2.229 1 98.62 183 PRO B C 1
ATOM 2839 O O . PRO B 1 183 ? 12.695 18.656 -1.206 1 98.62 183 PRO B O 1
ATOM 2842 N N . ASP B 1 184 ? 13.375 19.609 -3.094 1 98.75 184 ASP B N 1
ATOM 2843 C CA . ASP B 1 184 ? 14.758 19.203 -2.896 1 98.75 184 ASP B CA 1
ATOM 2844 C C . ASP B 1 184 ? 15.344 19.844 -1.639 1 98.75 184 ASP B C 1
ATOM 2846 O O . ASP B 1 184 ? 16.047 19.188 -0.873 1 98.75 184 ASP B O 1
ATOM 2850 N N . GLN B 1 185 ? 15.008 21.062 -1.452 1 98.81 185 GLN B N 1
ATOM 2851 C CA . GLN B 1 185 ? 15.469 21.75 -0.255 1 98.81 185 GLN B CA 1
ATOM 2852 C C . GLN B 1 185 ? 14.844 21.156 1.003 1 98.81 185 GLN B C 1
ATOM 2854 O O . GLN B 1 185 ? 15.516 20.984 2.021 1 98.81 185 GLN B O 1
ATOM 2859 N N . ASN B 1 186 ? 13.555 20.875 0.958 1 98.88 186 ASN B N 1
ATOM 2860 C CA . ASN B 1 186 ? 12.891 20.203 2.072 1 98.88 186 ASN B CA 1
ATOM 2861 C C . ASN B 1 186 ? 13.602 18.906 2.447 1 98.88 186 ASN B C 1
ATOM 2863 O O . ASN B 1 186 ? 13.828 18.641 3.629 1 98.88 186 ASN B O 1
ATOM 2867 N N . ALA B 1 187 ? 13.953 18.109 1.409 1 98.81 187 ALA B N 1
ATOM 2868 C CA . ALA B 1 187 ? 14.625 16.828 1.613 1 98.81 187 ALA B CA 1
ATOM 2869 C C . ALA B 1 187 ? 15.961 17.016 2.316 1 98.81 187 ALA B C 1
ATOM 2871 O O . ALA B 1 187 ? 16.297 16.266 3.232 1 98.81 187 ALA B O 1
ATOM 2872 N N . ILE B 1 188 ? 16.688 18 1.91 1 9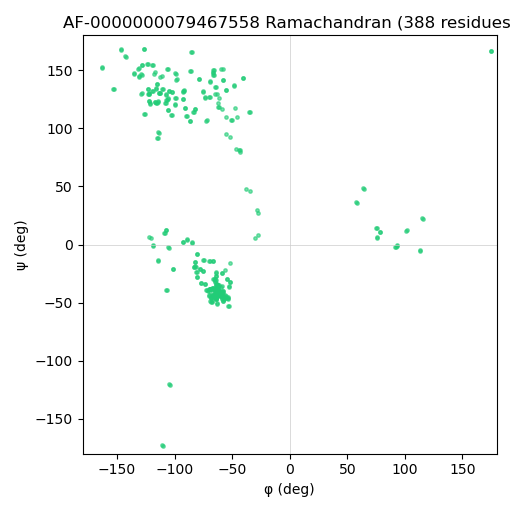8.75 188 ILE B N 1
ATOM 2873 C CA . ILE B 1 188 ? 18 18.297 2.508 1 98.75 188 ILE B CA 1
ATOM 2874 C C . ILE B 1 188 ? 17.812 18.672 3.975 1 98.75 188 ILE B C 1
ATOM 2876 O O . ILE B 1 188 ? 18.562 18.203 4.84 1 98.75 188 ILE B O 1
ATOM 2880 N N . LEU B 1 189 ? 16.781 19.5 4.254 1 98.81 189 LEU B N 1
ATOM 2881 C CA . LEU B 1 189 ? 16.5 19.906 5.629 1 98.81 189 LEU B CA 1
ATOM 2882 C C . LEU B 1 189 ? 16.203 18.703 6.5 1 98.81 189 LEU B C 1
ATOM 2884 O O . LEU B 1 189 ? 16.719 18.594 7.617 1 98.81 189 LEU B O 1
ATOM 2888 N N . ILE B 1 190 ? 15.438 17.797 6.004 1 98.81 190 ILE B N 1
ATOM 2889 C CA . ILE B 1 190 ? 15.055 16.609 6.754 1 98.81 190 ILE B CA 1
ATOM 2890 C C . ILE B 1 190 ? 16.266 15.711 6.961 1 98.81 190 ILE B C 1
ATOM 2892 O O . ILE B 1 190 ? 16.531 15.25 8.078 1 98.81 190 ILE B O 1
ATOM 2896 N N . ARG B 1 191 ? 17.016 15.422 5.879 1 98.38 191 ARG B N 1
ATOM 2897 C CA . ARG B 1 191 ? 18.219 14.586 5.953 1 98.38 191 ARG B CA 1
ATOM 2898 C C . ARG B 1 191 ? 19.188 15.117 6.992 1 98.38 191 ARG B C 1
ATOM 2900 O O . ARG B 1 191 ? 19.703 14.359 7.816 1 98.38 191 ARG B O 1
ATOM 2907 N N . ASP B 1 192 ? 19.422 16.422 6.957 1 98.19 192 ASP B N 1
ATOM 2908 C CA . ASP B 1 192 ? 20.391 17.047 7.852 1 98.19 192 ASP B CA 1
ATOM 2909 C C . ASP B 1 192 ? 19.891 17.016 9.297 1 98.19 192 ASP B C 1
ATOM 2911 O O . ASP B 1 192 ? 20.672 16.781 10.227 1 98.19 192 ASP B O 1
ATOM 2915 N N . ALA B 1 193 ? 18.625 17.266 9.516 1 98.31 193 ALA B N 1
ATOM 2916 C CA . ALA B 1 193 ? 18.047 17.328 10.859 1 98.31 193 ALA B CA 1
ATOM 2917 C C . ALA B 1 193 ? 18.109 15.969 11.547 1 98.31 193 ALA B C 1
ATOM 2919 O O . ALA B 1 193 ? 18.281 15.891 12.766 1 98.31 193 ALA B O 1
ATOM 2920 N N . PHE B 1 194 ? 18.031 14.906 10.773 1 97.25 194 PHE B N 1
ATOM 2921 C CA . PHE B 1 194 ? 17.828 13.609 11.406 1 97.25 194 PHE B CA 1
ATOM 2922 C C . PHE B 1 194 ? 18.953 12.656 11.047 1 97.25 194 PHE B C 1
ATOM 2924 O O . PHE B 1 194 ? 18.922 11.469 11.398 1 97.25 194 PHE B O 1
ATOM 2931 N N . GLY B 1 195 ? 19.953 13.086 10.391 1 94.62 195 GLY B N 1
ATOM 2932 C CA . GLY B 1 195 ? 21.125 12.297 10.078 1 94.62 195 GLY B CA 1
ATOM 2933 C C . GLY B 1 195 ? 20.828 11.109 9.18 1 94.62 195 GLY B C 1
ATOM 2934 O O . GLY B 1 195 ? 21.266 9.992 9.453 1 94.62 195 GLY B O 1
ATOM 2935 N N . LEU B 1 196 ? 20.125 11.453 8.156 1 93.38 196 LEU B N 1
ATOM 2936 C CA . LEU B 1 196 ? 19.734 10.391 7.234 1 93.38 196 LEU B CA 1
ATOM 2937 C C . LEU B 1 196 ? 20.703 10.297 6.066 1 93.38 196 LEU B C 1
ATOM 2939 O O . LEU B 1 196 ? 21.328 11.289 5.688 1 93.38 196 LEU B O 1
#

Sequence (392 aa):
MAPVEVSTKLGAMPAQIIILNGVGSVGKTSTARALQQICAHPLLHVSMDAFLDMLPPAMFGHADGLVFETLDDGGRPSVAIRTGPVMDAAMRGMRRAIAALAAAGNHLIVDDVILDSADEADYREVLAGFETRFVGLFAPLDVLEARELARGDRGVGLSRWQYDRVHAGRTYDLEIDTSTTTPDQNAILIRDAFGLMAPVEVSTKLGAMPAQIIILNGVGSVGKTSTARALQQICAHPLLHVSMDAFLDMLPPAMFGHADGLVFETLDDGGRPSVAIRTGPVMDAAMRGMRRAIAALAAAGNHLIVDDVILDSADEADYREVLAGFETRFVGLFAPLDVLEARELARGDRGVGLSRWQYDRVHAGRTYDLEIDTSTTTPDQNAILIRDAFGL

Radius of gyration: 22.43 Å; Cα contacts (8 Å, |Δi|>4): 731; chains: 2; bounding box: 49×59×74 Å

Nearest PDB structures (foldseek):
  1grq-assembly1_A  TM=9.372E-01  e=4.257E-15  Streptomyces venezuelae
  4gp7-assembly1_B-2  TM=7.139E-01  e=1.428E-05  Acetivibrio thermocellus ATCC 27405
  2yvu-assembly1_B  TM=7.155E-01  e=9.905E-05  Aeropyrum pernix K1
  4jst-assembly1_B  TM=6.906E-01  e=3.216E-05  Acetivibrio thermocellus ATCC 27405
  2p5s-assembly1_B  TM=2.632E-01  e=3.079E-03  Homo sapiens

pLDDT: mean 92.05, std 15.41, range [27.06, 98.88]

Foldseek 3Di:
DPDDPPCCPPPQAQAEEEEEEEFPLLCQVLLQVLLCVPAPDHAAEAEPVVLLVVDPPVLECDQQAWDWDWDDDPNDIAIDIHHHVVNVVSLLVSLLVVLVCSVVPHHYYYYDQDQDPVSVVSNCVSCVVGNYFYEYGDEDLVVSQVSVVVVVPDDRRRRVNSVCGRCVPDDGLYYDYCVVDPSNRSSVVVCVSVVD/DPPPPPCCVPVQAQAEEEEEEEFPLLCQVLLQVLLCVPAPDHAAEAEPVVLLVVDPPVLECDQQAWDWDWDDDPNDIAIDIHHHVVNVVSLLVSLLVVLVCRVVPHHYYYYDQDQDPVSVVSNCVSCVVGNYFYEYGDEDLVVSQVSVVVVVPDDRRRRVNSVCGRCVPDDGLYYDYSVVDPSNRSSVVVCVSVVD